Protein 3IX1 (pdb70)

CATH classification: 3.40.190.10 (+1 more: 3.40.190.10)

Secondary structure (DSSP, 8-state):
-PEEEEEE-SSS--GGGHHHHHHHHTTHHHHTTEEEEEE--SSTTHHHHHHHHTS-SEEEE-HHHHHHHHHTT--EEEEEEEE-S--EEEEEEGGG--SSGGGGTTSEEEE-S-TTHHHHHHHHHHHTT--GGG-EEEE-TT-HHHHHHHSSSSEEEEEETTTHHHHHHHTT--EEEE-GGGTT-----SEEEEEEHHHHHH-HHHHHHHHHHHHHHHHHHHHSHHHHHHHHHHTS-TTTS---HHHHHHHHHHHHHHH--TTSSTBPPPHHHHHHHHHHHHHTT--SS---HHHHB----/--EEEEEE-SSSS-GGGHHHHHHHHTTHHHHTTEEEEEE--SSTTHHHHHHHTTS-SEEEE-HHHHHHHHHTT--EEEEEEEE-S--B-EEEETTT--SSGGGGTTSEEEE-S-TTHHHHHHHHHHHTT--GGG-EEEE-TT-HHHHHHTTS-SEE-S-BTTTHHHHHHHTT--EEEE-GGGTT-----SEEEEEEHHHHHH-HHHHHHHHHHHHHHHHHHHHSHHHHHHHHHHTS-TTTS---HHHHHHHHHHHHHHHS-SSS-TB---HHHHHHHHHHHHHTT--SS---HHHHB----

Nearest PDB structures (foldseek):
  3ix1-assembly1_A  TM=1.003E+00  e=2.009E-66  Halalkalibacterium halodurans C-125
  4h6d-assembly2_H  TM=8.772E-01  e=6.116E-22  Saccharomyces cerevisiae
  4h6d-assembly3_C  TM=8.692E-01  e=5.415E-22  Saccharomyces cerevisiae
  4h6d-assembly1_F  TM=8.727E-01  e=4.512E-22  Saccharomyces cerevisiae
  4h6d-assembly1_A  TM=8.544E-01  e=1.349E-21  Saccharomyces cerevisiae

Solvent-accessible surface area: 22507 Å² total; per-residue (Å²): 160,99,89,86,1,68,0,9,0,4,21,7,0,12,0,8,0,0,2,2,16,0,0,74,108,46,21,18,7,63,115,48,31,10,58,20,64,32,45,70,2,40,36,4,44,19,5,12,90,58,0,12,87,43,67,6,20,1,0,1,2,14,0,0,6,0,0,8,3,41,1,104,122,44,50,0,7,0,5,2,2,0,0,49,23,6,1,4,7,0,0,2,34,32,147,66,113,31,123,29,0,24,53,0,46,45,54,7,0,0,2,4,16,5,35,5,2,47,0,2,0,54,5,0,0,84,61,35,70,14,70,31,90,89,13,90,16,0,12,0,0,2,2,2,16,27,0,3,53,71,40,44,4,32,0,0,0,11,0,33,43,3,14,20,41,9,30,6,106,86,106,64,57,98,10,46,90,16,41,0,51,106,49,57,6,23,108,0,8,3,1,0,0,0,0,9,86,65,41,39,80,134,22,29,118,16,1,23,12,0,12,129,2,0,38,88,0,19,84,67,1,60,137,52,55,116,110,0,13,86,10,0,18,98,63,37,24,126,66,8,14,84,22,51,111,109,5,0,78,91,0,5,58,59,0,46,136,54,0,99,22,106,146,36,90,8,6,26,37,74,49,54,14,0,92,89,1,15,63,21,0,80,74,65,136,54,19,153,40,130,20,73,15,84,71,0,36,38,82,17,132,154,100,79,90,2,66,0,6,0,4,24,8,0,10,0,8,0,0,2,2,20,0,0,66,103,49,22,22,5,52,111,47,30,8,64,18,75,30,47,65,2,49,31,6,48,13,4,12,74,58,0,11,84,45,64,5,19,0,0,1,2,12,0,0,6,0,0,17,3,40,2,113,103,38,51,0,7,0,3,1,2,0,0,53,24,13,1,4,12,1,1,4,41,31,147,68,110,29,126,27,0,25,58,0,46,48,51,10,0,0,3,3,14,6,49,5,2,36,1,1,0,49,4,0,0,82,65,30,72,13,56,27,155,92,13,91,16,0,9,0,0,2,3,2,16,28,0,2,61,70,44,53,6,32,0,0,0,10,0,33,54,2,15,20,43,7,28,4,99,107,106,64,47,104,12,37,104,14,40,1,52,106,49,54,8,30,110,0,10,2,1,0,1,0,0,9,82,78,42,39,152,90,27,31,85,22,1,19,9,0,10,116,0,0,48,92,0,19,90,52,0,71,140,43,56,91,99,0,2,67,13,0,20,108,53,46,18,128,69,10,16,77,20,68,90,102,4,0,61,80,0,7,64,60,0,49,130,58,0,88,25,104,140,47,93,9,7,24,38,70,43,66,30,0,93,56,2,18,69,19,0,84,76,52,125,75,31,145,72,127,18,85,10,68,80,0,35,39,94,20,108

Foldseek 3Di:
DAAEAEEEELAFFALLCLLVLLLVVVCLSVVLSHHYHYDYDPANQCQQVCQQVVVHFKYKAFLLLLLLCVLVVGQKAFAFFFFQFDFKWKKAFCVLVDPFLLVLFQFEEEEQPRVSQLLLSCQRNVLVVHDCVRHHYHHPHNCQVCCRVVPVGRIYIHDGCLAPVVVCVVVPTHMDTDDSVVRLQDGTRGMTMMGGDCCCVVPLSSVLSVVVSSLVSVVVCVVVVVVSLVSSQVVGPCVPDHDDSVSRSSSNVVRVVRQDDPPDGGGDDDLVNSVVSQVSCVVVVSRNHHDHSVSNYDHSD/DAAEAEEEELAFFFLLCLLVLLLVVVCLSVVLRHDYDYDYDPANCCQQVCQLVVVHFKYKFFLLLLLLCVLVVRQKAFAFQQQQFDFKWKKAFVVLVDPFLQSQFQFEEEEQPRVVVLLLSCLRNVLVPHDCVRHHYDHPNRPFVCCRVVVVGRIYIHDGCLAPVVVCVVVPTRMDTDDSVVRLADGTRGMTMMHGPVCCVVPLSSLLSSVVSSLVSVVVCVVPVPVSLVSSQVVGPCPPDHDDPVSRSSSNVVRVVRQDDPPDGGGDDDLVSSVVSQVSCVVVPSGNHRDHSVSRYDHSD

Sequence (602 aa):
ALETVEVMLDWYPNAVHTFLYVAIENGYFAEEGLDVDIVFPTNPTDPIQLTASGAIPLALSYQPDVILARSKDLPVVSVASVVRSPLNHVMFLAEQDFDSPADLVGLTVGYPGIPVNEPILKTMVEAAGGDYEQVHLMDVGFELGASIVSGRADAVVGTYINHEYPVLKHEGHDISYFNPVDYGVPEYDELVLISNEAYVEESGEVLAAFWRAALKGYEWMVENPDEALNVLLTNQDEANFPLIQEVEEESLSILLEKMENPNGPFGGQDAESWEEVISWLDAHDWLEQPVVAEDAFSSITALETVEVMLDWYPNAVHTFLYVAIENGYFAEEGLDVDIVFPTNPTDPIQLTASGAIPLALSYQPDVILARSKDLPVVSVASVVRSPLNHVMFLAEQDFDSPADLVGLTVGYPGIPVNEPILKTMVEAAGGDYEQVHLMDVGFELGASIVSGRADAVVGTYINHEYPVLKHEGHDISYFNPVDYGVPEYDELVLISNEAYVEESGEVLAAFWRAALKGYEWMVENPDEALNVLLTNQDEANFPLIQEVEEESLSILLEKMENPNGPFGGQDAESWEEVISWLDAHDWLEQPVVAEDAFSSIT

Structure (mmCIF, N/CA/C/O backbone):
data_3IX1
#
_entry.id   3IX1
#
_cell.length_a   59.918
_cell.length_b   96.953
_cell.length_c   104.888
_cell.angle_alpha   90.000
_cell.angle_beta   90.000
_cell.angle_gamma   90.000
#
_symmetry.space_group_name_H-M   'P 21 21 21'
#
loop_
_entity.id
_entity.type
_entity.pdbx_description
1 polymer 'N-formyl-4-amino-5-aminomethyl-2-methylpyrimidine binding protein'
2 non-polymer N-[(4-amino-2-methylpyrimidin-5-yl)methyl]formamide
3 water water
#
loop_
_atom_site.group_PDB
_atom_site.id
_atom_site.type_symbol
_atom_site.label_atom_id
_atom_site.label_alt_id
_atom_site.label_comp_id
_atom_site.label_asym_id
_atom_site.label_entity_id
_atom_site.label_seq_id
_atom_site.pdbx_PDB_ins_code
_atom_site.Cartn_x
_atom_site.Cartn_y
_atom_site.C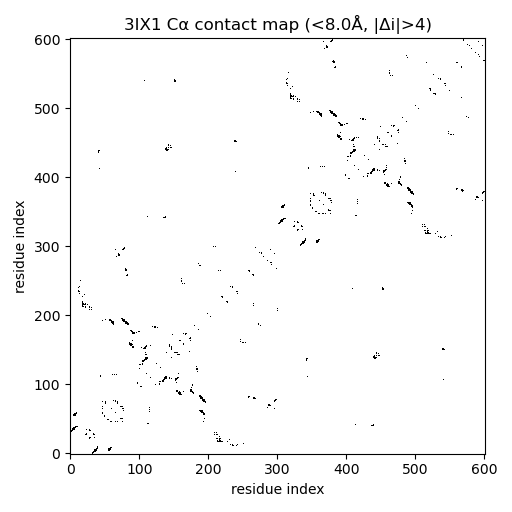artn_z
_atom_site.occupancy
_atom_site.B_iso_or_equiv
_atom_site.auth_seq_id
_atom_site.auth_comp_id
_atom_site.auth_asym_id
_atom_site.auth_atom_id
_atom_site.pdbx_PDB_model_num
ATOM 1 N N . ALA A 1 1 ? 39.275 80.811 32.916 1.00 46.37 29 ALA A N 1
ATOM 2 C CA . ALA A 1 1 ? 39.925 81.006 31.584 1.00 46.75 29 ALA A CA 1
ATOM 3 C C . ALA A 1 1 ? 41.299 81.655 31.753 1.00 45.77 29 ALA A C 1
ATOM 4 O O . ALA A 1 1 ? 42.296 81.178 31.205 1.00 46.35 29 ALA A O 1
ATOM 6 N N . LEU A 1 2 ? 41.344 82.746 32.511 1.00 44.42 30 LEU A N 1
ATOM 7 C CA . LEU A 1 2 ? 42.596 83.441 32.773 1.00 42.61 30 LEU A CA 1
ATOM 8 C C . LEU A 1 2 ? 43.324 82.798 33.941 1.00 41.98 30 LEU A C 1
ATOM 9 O O . LEU A 1 2 ? 42.752 82.608 35.011 1.00 42.79 30 LEU A O 1
ATOM 14 N N . GLU A 1 3 ? 44.587 82.459 33.733 1.00 41.23 31 GLU A N 1
ATOM 15 C CA . GLU A 1 3 ? 45.386 81.868 34.793 1.00 40.26 31 GLU A CA 1
ATOM 16 C C . GLU A 1 3 ? 45.768 82.985 35.748 1.00 37.82 31 GLU A C 1
ATOM 17 O O . GLU A 1 3 ? 46.422 83.949 35.351 1.00 38.73 31 GLU A O 1
ATOM 23 N N . THR A 1 4 ? 45.356 82.865 37.003 1.00 33.91 32 THR A N 1
ATOM 24 C CA . THR A 1 4 ? 45.670 83.896 37.977 1.00 32.03 32 THR A CA 1
ATOM 25 C C . THR A 1 4 ? 46.988 83.627 38.679 1.00 29.48 32 THR A C 1
ATOM 26 O O . THR A 1 4 ? 47.186 82.574 39.277 1.00 28.75 32 THR A O 1
ATOM 30 N N . VAL A 1 5 ? 47.884 84.600 38.606 1.00 27.05 33 VAL A N 1
ATOM 31 C CA . VAL A 1 5 ? 49.189 84.483 39.223 1.00 26.03 33 VAL A CA 1
ATOM 32 C C . VAL A 1 5 ? 49.448 85.605 40.227 1.00 25.57 33 VAL A C 1
ATOM 33 O O . VAL A 1 5 ? 49.301 86.781 39.905 1.00 24.62 33 VAL A O 1
ATOM 37 N N . GLU A 1 6 ? 49.821 85.220 41.446 1.00 25.13 34 GLU A N 1
ATOM 38 C CA . GLU A 1 6 ? 50.138 86.164 42.514 1.00 24.08 34 GLU A CA 1
ATOM 39 C C . GLU A 1 6 ? 51.631 86.483 42.519 1.00 22.76 34 GLU A C 1
ATOM 40 O O . GLU A 1 6 ? 52.462 85.578 42.632 1.00 24.16 34 GLU A O 1
ATOM 46 N N . VAL A 1 7 ? 51.977 87.761 42.409 1.00 19.44 35 VAL A N 1
ATOM 47 C CA . VAL A 1 7 ? 53.382 88.146 42.420 1.00 16.32 35 VAL A CA 1
ATOM 48 C C . VAL A 1 7 ? 53.664 89.075 43.587 1.00 15.41 35 VAL A C 1
ATOM 49 O O . VAL A 1 7 ? 53.215 90.223 43.588 1.00 15.78 35 VAL A O 1
ATOM 53 N N . MET A 1 8 ? 54.396 88.588 44.586 1.00 11.35 36 MET A N 1
ATOM 54 C CA . MET A 1 8 ? 54.705 89.433 45.727 1.00 12.54 36 MET A CA 1
ATOM 55 C C . MET A 1 8 ? 56.030 90.150 45.514 1.00 13.18 36 MET A C 1
ATOM 56 O O . MET A 1 8 ? 57.073 89.519 45.334 1.00 13.96 36 MET A O 1
ATOM 61 N N . LEU A 1 9 ? 55.970 91.477 45.510 1.00 14.70 37 LEU A N 1
ATOM 62 C CA . LEU A 1 9 ? 57.154 92.304 45.336 1.00 13.71 37 LEU A CA 1
ATOM 63 C C . LEU A 1 9 ? 58.009 92.195 46.594 1.00 14.61 37 LEU A C 1
ATOM 64 O O . LEU A 1 9 ? 57.570 91.685 47.623 1.00 15.61 37 LEU A O 1
ATOM 69 N N . ASP A 1 10 ? 59.230 92.693 46.503 1.00 15.95 38 ASP A N 1
ATOM 70 C CA . ASP A 1 10 ? 60.174 92.646 47.609 1.00 16.74 38 ASP A CA 1
ATOM 71 C C . ASP A 1 10 ? 59.961 93.765 48.609 1.00 17.21 38 ASP A C 1
ATOM 72 O O . ASP A 1 10 ? 60.343 93.654 49.777 1.00 19.43 38 ASP A O 1
ATOM 77 N N . TRP A 1 11 ? 59.353 94.846 48.149 1.00 15.81 39 TRP A N 1
ATOM 78 C CA . TRP A 1 11 ? 59.160 96.016 48.995 1.00 16.48 39 TRP A CA 1
ATOM 79 C C . TRP A 1 11 ? 57.954 96.756 48.437 1.00 19.20 39 TRP A C 1
ATOM 80 O O . TRP A 1 11 ? 57.248 96.234 47.570 1.00 19.22 39 TRP A O 1
ATOM 91 N N . TYR A 1 12 ? 57.701 97.962 48.931 1.00 19.72 40 TYR A N 1
ATOM 92 C CA . TYR A 1 12 ? 56.599 98.719 48.376 1.00 20.21 40 TYR A CA 1
ATOM 93 C C . TYR A 1 12 ? 57.083 99.160 47.002 1.00 19.46 40 TYR A C 1
ATOM 94 O O . TYR A 1 12 ? 58.287 99.262 46.765 1.00 19.73 40 TYR A O 1
ATOM 103 N N . PRO A 1 13 ? 56.153 99.418 46.074 1.00 18.22 41 PRO A N 1
ATOM 104 C CA . PRO A 1 13 ? 56.505 99.842 44.717 1.00 17.00 41 PRO A CA 1
ATOM 105 C C . PRO A 1 13 ? 57.498 100.997 44.608 1.00 15.39 41 PRO A C 1
ATOM 106 O O . PRO A 1 13 ? 57.421 101.968 45.347 1.00 16.61 41 PRO A O 1
ATOM 110 N N . ASN A 1 14 ? 58.429 100.871 43.669 1.00 14.54 42 ASN A N 1
ATOM 111 C CA . ASN A 1 14 ? 59.424 101.904 43.389 1.00 13.76 42 ASN A CA 1
ATOM 112 C C . ASN A 1 14 ? 60.063 101.591 42.033 1.00 14.21 42 ASN A C 1
ATOM 113 O O . ASN A 1 14 ? 59.820 100.528 41.454 1.00 13.63 42 ASN A O 1
ATOM 118 N N . ALA A 1 15 ? 60.859 102.528 41.530 1.00 14.51 43 ALA A N 1
ATOM 119 C CA . ALA A 1 15 ? 61.526 102.409 40.233 1.00 13.90 43 ALA A CA 1
ATOM 120 C C . ALA A 1 15 ? 61.898 101.006 39.746 1.00 13.04 43 ALA A C 1
ATOM 121 O O . ALA A 1 15 ? 61.677 100.688 38.580 1.00 11.74 43 ALA A O 1
ATOM 123 N N . VAL A 1 16 ? 62.463 100.179 40.625 1.00 11.95 44 VAL A N 1
ATOM 124 C CA . VAL A 1 16 ? 62.890 98.831 40.254 1.00 11.34 44 VAL A CA 1
ATOM 125 C C . VAL A 1 16 ? 61.760 97.949 39.745 1.00 12.86 44 VAL A C 1
ATOM 126 O O . VAL A 1 16 ? 62.004 96.998 39.013 1.00 13.57 44 VAL A O 1
ATOM 130 N N . HIS A 1 17 ? 60.529 98.270 40.130 1.00 11.67 45 HIS A N 1
ATOM 131 C CA . HIS A 1 17 ? 59.365 97.492 39.727 1.00 12.23 45 HIS A CA 1
ATOM 132 C C . HIS A 1 17 ? 58.712 97.910 38.402 1.00 13.21 45 HIS A C 1
ATOM 133 O O . HIS A 1 17 ? 57.743 97.285 37.949 1.00 13.07 45 HIS A O 1
ATOM 140 N N . THR A 1 18 ? 59.258 98.953 37.787 1.00 12.36 46 THR A N 1
ATOM 141 C CA . THR A 1 18 ? 58.749 99.487 36.530 1.00 11.54 46 THR A CA 1
ATOM 142 C C . THR A 1 18 ? 58.428 98.454 35.451 1.00 12.23 46 THR A C 1
ATOM 143 O O . THR A 1 18 ? 57.346 98.481 34.863 1.00 12.64 46 THR A O 1
ATOM 147 N N . PHE A 1 19 ? 59.352 97.539 35.182 1.00 13.04 47 PHE A N 1
ATOM 148 C CA . PHE A 1 19 ? 59.088 96.567 34.138 1.00 13.57 47 PHE A CA 1
ATOM 149 C C . PHE A 1 19 ? 57.814 95.762 34.394 1.00 13.89 47 PHE A C 1
ATOM 150 O O . PHE A 1 19 ? 57.057 95.483 33.464 1.00 12.71 47 PHE A O 1
ATOM 158 N N . LEU A 1 20 ? 57.559 95.413 35.651 1.00 13.50 48 LEU A N 1
ATOM 159 C CA . LEU A 1 20 ? 56.371 94.641 35.985 1.00 13.33 48 LEU A CA 1
ATOM 160 C C . LEU A 1 20 ? 55.070 95.394 35.747 1.00 14.77 48 LEU A C 1
ATOM 161 O O . LEU A 1 20 ? 54.092 94.827 35.240 1.00 14.56 48 LEU A O 1
ATOM 166 N N . TYR A 1 21 ? 55.050 96.667 36.125 1.00 14.90 49 TYR A N 1
ATOM 167 C CA . TYR A 1 21 ? 53.850 97.464 35.945 1.00 16.48 49 TYR A CA 1
ATOM 168 C C . TYR A 1 21 ? 53.595 97.762 34.472 1.00 16.83 49 TYR A C 1
ATOM 169 O O . TYR A 1 21 ? 52.441 97.864 34.045 1.00 16.85 49 TYR A O 1
ATOM 178 N N . VAL A 1 22 ? 54.665 97.891 33.692 1.00 15.74 50 VAL A N 1
ATOM 179 C CA . VAL A 1 22 ? 54.511 98.149 32.268 1.00 15.41 50 VAL A CA 1
ATOM 180 C C . VAL A 1 22 ? 53.862 96.927 31.641 1.00 15.88 50 VAL A C 1
ATOM 181 O O . VAL A 1 22 ? 53.033 97.047 30.740 1.00 14.57 50 VAL A O 1
ATOM 185 N N . ALA A 1 23 ? 54.238 95.749 32.131 1.00 16.43 51 ALA A N 1
ATOM 186 C CA . ALA A 1 23 ? 53.673 94.497 31.633 1.00 16.28 51 ALA A CA 1
ATOM 187 C C . ALA A 1 23 ? 52.163 94.502 31.860 1.00 15.29 51 ALA A C 1
ATOM 188 O O . ALA A 1 23 ? 51.386 94.210 30.951 1.00 16.26 51 ALA A O 1
ATOM 190 N N . ILE A 1 24 ? 51.756 94.844 33.077 1.00 15.94 52 ILE A N 1
ATOM 191 C CA . ILE A 1 24 ? 50.342 94.897 33.424 1.00 17.48 52 ILE A CA 1
ATOM 192 C C . ILE A 1 24 ? 49.603 95.872 32.526 1.00 18.11 52 ILE A C 1
ATOM 193 O O . ILE A 1 24 ? 48.641 95.500 31.855 1.00 20.30 52 ILE A O 1
ATOM 198 N N . GLU A 1 25 ? 50.066 97.120 32.525 1.00 17.42 53 GLU A N 1
ATOM 199 C CA . GLU A 1 25 ? 49.452 98.186 31.740 1.00 18.15 53 GLU A CA 1
ATOM 200 C C . GLU A 1 25 ? 49.383 97.959 30.236 1.00 18.12 53 GLU A C 1
ATOM 201 O O . GLU A 1 25 ? 48.447 98.422 29.586 1.00 18.97 53 GLU A O 1
ATOM 207 N N . ASN A 1 26 ? 50.361 97.259 29.676 1.00 16.65 54 ASN A N 1
ATOM 208 C CA . ASN A 1 26 ? 50.354 97.029 28.242 1.00 16.40 54 ASN A CA 1
ATOM 209 C C . ASN A 1 26 ? 49.612 95.760 27.821 1.00 16.21 54 ASN A C 1
ATOM 210 O O . ASN A 1 26 ? 49.538 95.432 26.635 1.00 14.04 54 ASN A O 1
ATOM 215 N N . GLY A 1 27 ? 49.042 95.069 28.803 1.00 16.67 55 GLY A N 1
ATOM 216 C CA . GLY A 1 27 ? 48.284 93.866 28.528 1.00 16.59 55 GLY A CA 1
ATOM 217 C C . GLY A 1 27 ? 49.127 92.666 28.173 1.00 17.49 55 GLY A C 1
ATOM 218 O O . GLY A 1 27 ? 48.595 91.652 27.723 1.00 16.13 55 GLY A O 1
ATOM 219 N N . TYR A 1 28 ? 50.436 92.770 28.380 1.00 17.65 56 TYR A N 1
ATOM 220 C CA . TYR A 1 28 ? 51.325 91.663 28.056 1.00 18.57 56 TYR A CA 1
ATOM 221 C C . TYR A 1 28 ? 50.892 90.382 28.762 1.00 18.71 56 TYR A C 1
ATOM 222 O O . TYR A 1 28 ? 50.987 89.289 28.203 1.00 20.57 56 TYR A O 1
ATOM 231 N N . PHE A 1 29 ? 50.394 90.516 29.984 1.00 18.62 57 PHE A N 1
ATOM 232 C CA . PHE A 1 29 ? 49.946 89.349 30.730 1.00 20.02 57 PHE A CA 1
ATOM 233 C C . PHE A 1 29 ? 48.622 88.832 30.157 1.00 20.03 57 PHE A C 1
ATOM 234 O O . PHE A 1 29 ? 48.421 87.622 30.026 1.00 19.69 57 PHE A O 1
ATOM 242 N N . ALA A 1 30 ? 47.725 89.752 29.811 1.00 19.23 58 ALA A N 1
ATOM 243 C CA . ALA A 1 30 ? 46.441 89.366 29.243 1.00 20.04 58 ALA A CA 1
ATOM 244 C C . ALA A 1 30 ? 46.697 88.633 27.934 1.00 20.19 58 ALA A C 1
ATOM 245 O O . ALA A 1 30 ? 46.117 87.582 27.683 1.00 20.97 58 ALA A O 1
ATOM 247 N N . GLU A 1 31 ? 47.576 89.186 27.106 1.00 20.72 59 GLU A N 1
ATOM 248 C CA . GLU A 1 31 ? 47.914 88.559 25.832 1.00 22.75 59 GLU A CA 1
ATOM 249 C C . GLU A 1 31 ? 48.402 87.134 26.071 1.00 23.34 59 GLU A C 1
ATOM 250 O O . GLU A 1 31 ? 48.173 86.244 25.257 1.00 24.62 59 GLU A O 1
ATOM 256 N N . GLU A 1 32 ? 49.078 86.922 27.193 1.00 24.39 60 GLU A N 1
ATOM 257 C CA . GLU A 1 32 ? 49.603 85.602 27.517 1.00 25.83 60 GLU A CA 1
ATOM 258 C C . GLU A 1 32 ? 48.596 84.765 28.305 1.00 26.12 60 GLU A C 1
ATOM 259 O O . GLU A 1 32 ? 48.940 83.716 28.851 1.00 25.65 60 GLU A O 1
ATOM 265 N N . GLY A 1 33 ? 47.354 85.239 28.359 1.00 26.93 61 GLY A N 1
ATOM 266 C CA . GLY A 1 33 ? 46.310 84.524 29.070 1.00 27.21 61 GLY A CA 1
ATOM 267 C C . GLY A 1 33 ? 46.482 84.473 30.579 1.00 27.34 61 GLY A C 1
ATOM 268 O O . GLY A 1 33 ? 45.926 83.603 31.250 1.00 26.14 61 GLY A O 1
ATOM 269 N N . LEU A 1 34 ? 47.249 85.408 31.123 1.00 27.70 62 LEU A N 1
ATOM 270 C CA . LEU A 1 34 ? 47.475 85.439 32.560 1.00 26.83 62 LEU A CA 1
ATOM 271 C C . LEU A 1 34 ? 46.827 86.627 33.240 1.00 26.36 62 LEU A C 1
ATOM 272 O O . LEU A 1 34 ? 46.685 87.701 32.657 1.00 25.71 62 LEU A O 1
ATOM 277 N N . ASP A 1 35 ? 46.417 86.412 34.480 1.00 26.48 63 ASP A N 1
ATOM 278 C CA . ASP A 1 35 ? 45.844 87.467 35.297 1.00 26.70 63 ASP A CA 1
ATOM 279 C C . ASP A 1 35 ? 46.846 87.623 36.444 1.00 26.10 63 ASP A C 1
ATOM 280 O O . ASP A 1 35 ? 46.801 86.876 37.422 1.00 26.51 63 ASP A O 1
ATOM 285 N N . VAL A 1 36 ? 47.775 88.566 36.298 1.00 24.91 64 VAL A N 1
ATOM 286 C CA . VAL A 1 36 ? 48.792 88.803 37.320 1.00 24.85 64 VAL A CA 1
ATOM 287 C C . VAL A 1 36 ? 48.281 89.653 38.477 1.00 25.53 64 VAL A C 1
ATOM 288 O O . VAL A 1 36 ? 47.740 90.741 38.284 1.00 25.46 64 VAL A O 1
ATOM 292 N N . ASP A 1 37 ? 48.480 89.148 39.686 1.00 26.25 65 ASP A N 1
ATOM 293 C CA . ASP A 1 37 ? 48.044 89.825 40.897 1.00 27.79 65 ASP A CA 1
ATOM 294 C C . ASP A 1 37 ? 49.262 90.304 41.687 1.00 26.68 65 ASP A C 1
ATOM 295 O O . ASP A 1 37 ? 49.871 89.519 42.407 1.00 27.70 65 ASP A O 1
ATOM 300 N N . ILE A 1 38 ? 49.629 91.576 41.551 1.00 25.55 66 ILE A N 1
ATOM 301 C CA . ILE A 1 38 ? 50.769 92.100 42.297 1.00 25.47 66 ILE A CA 1
ATOM 302 C C . ILE A 1 38 ? 50.364 92.335 43.742 1.00 25.84 66 ILE A C 1
ATOM 303 O O . ILE A 1 38 ? 49.377 93.015 44.009 1.00 26.24 66 ILE A O 1
ATOM 308 N N . VAL A 1 39 ? 51.138 91.779 44.670 1.00 25.57 67 VAL A N 1
ATOM 309 C CA . VAL A 1 39 ? 50.851 91.915 46.094 1.00 24.20 67 VAL A CA 1
ATOM 310 C C . VAL A 1 39 ? 52.034 92.462 46.870 1.00 23.56 67 VAL A C 1
ATOM 311 O O . VAL A 1 39 ? 53.181 92.143 46.564 1.00 24.54 67 VAL A O 1
ATOM 315 N N . PHE A 1 40 ? 51.757 93.288 47.872 1.00 22.61 68 PHE A N 1
ATOM 316 C CA . PHE A 1 40 ? 52.819 93.837 48.696 1.00 21.86 68 PHE A CA 1
ATOM 317 C C . PHE A 1 40 ? 52.981 92.924 49.898 1.00 21.74 68 PHE A C 1
ATOM 318 O O . PHE A 1 40 ? 52.039 92.241 50.304 1.00 22.84 68 PHE A O 1
ATOM 326 N N . PRO A 1 41 ? 54.185 92.888 50.478 1.00 21.42 69 PRO A N 1
ATOM 327 C CA . PRO A 1 41 ? 54.426 92.034 51.643 1.00 21.76 69 PRO A CA 1
ATOM 328 C C . PRO A 1 41 ? 54.070 92.714 52.962 1.00 19.80 69 PRO A C 1
ATOM 329 O O . PRO A 1 41 ? 54.302 93.906 53.140 1.00 21.87 69 PRO A O 1
ATOM 333 N N . THR A 1 42 ? 53.495 91.953 53.881 1.00 18.24 70 THR A N 1
ATOM 334 C CA . THR A 1 42 ? 53.146 92.487 55.188 1.00 16.80 70 THR A CA 1
ATOM 335 C C . THR A 1 42 ? 54.430 92.578 55.996 1.00 16.09 70 THR A C 1
ATOM 336 O O . THR A 1 42 ? 54.697 93.590 56.639 1.00 14.48 70 THR A O 1
ATOM 340 N N . ASN A 1 43 ? 55.215 91.504 55.949 1.00 16.12 71 ASN A N 1
ATOM 341 C CA . ASN A 1 43 ? 56.503 91.433 56.631 1.00 18.89 71 ASN A CA 1
ATOM 342 C C . ASN A 1 43 ? 57.574 91.361 55.547 1.00 17.25 71 ASN A C 1
ATOM 343 O O . ASN A 1 43 ? 57.407 90.667 54.540 1.00 14.84 71 ASN A O 1
ATOM 348 N N . PRO A 1 44 ? 58.682 92.084 55.734 1.00 15.62 72 PRO A N 1
ATOM 349 C CA . PRO A 1 44 ? 59.764 92.076 54.748 1.00 15.52 72 PRO A CA 1
ATOM 350 C C . PRO A 1 44 ? 60.182 90.667 54.329 1.00 14.65 72 PRO A C 1
ATOM 351 O O . PRO A 1 44 ? 60.530 90.442 53.176 1.00 13.06 72 PRO A O 1
ATOM 355 N N . THR A 1 45 ? 60.130 89.720 55.261 1.00 13.65 73 THR A N 1
ATOM 356 C CA . THR A 1 45 ? 60.513 88.345 54.968 1.00 14.77 73 THR A CA 1
ATOM 357 C C . THR A 1 45 ? 59.424 87.472 54.329 1.00 15.26 73 THR A C 1
ATOM 358 O O . THR A 1 45 ? 59.678 86.311 53.993 1.00 16.48 73 THR A O 1
ATOM 362 N N . ASP A 1 46 ? 58.224 88.022 54.154 1.00 16.44 74 ASP A N 1
ATOM 363 C CA . ASP A 1 46 ? 57.103 87.283 53.556 1.00 15.54 74 ASP A CA 1
ATOM 364 C C . ASP A 1 46 ? 57.403 86.671 52.195 1.00 15.44 74 ASP A C 1
ATOM 365 O O . ASP A 1 46 ? 57.098 85.506 51.959 1.00 16.98 74 ASP A O 1
ATOM 370 N N . PRO A 1 47 ? 57.990 87.453 51.274 1.00 15.20 75 PRO A N 1
ATOM 371 C CA . PRO A 1 47 ? 58.325 86.971 49.930 1.00 14.20 75 PRO A CA 1
ATOM 372 C C . PRO A 1 47 ? 58.918 85.566 49.867 1.00 15.96 75 PRO A C 1
ATOM 373 O O . PRO A 1 47 ? 58.408 84.701 49.155 1.00 15.88 75 PRO A O 1
ATOM 377 N N . ILE A 1 48 ? 59.994 85.334 50.609 1.00 16.23 76 ILE A N 1
ATOM 378 C CA . ILE A 1 48 ? 60.621 84.025 50.593 1.00 16.08 76 ILE A CA 1
ATOM 379 C C . ILE A 1 48 ? 59.850 82.970 51.379 1.00 16.25 76 ILE A C 1
ATOM 380 O O . ILE A 1 48 ? 59.782 81.814 50.968 1.00 15.83 76 ILE A O 1
ATOM 385 N N . GLN A 1 49 ? 59.264 83.365 52.502 1.00 16.05 77 GLN A N 1
ATOM 386 C CA . GLN A 1 49 ? 58.507 82.423 53.317 1.00 17.25 77 GLN A CA 1
ATOM 387 C C . GLN A 1 49 ? 57.252 81.933 52.601 1.00 17.20 77 GLN A C 1
ATOM 388 O O . GLN A 1 49 ? 56.967 80.734 52.564 1.00 15.95 77 GLN A O 1
ATOM 394 N N . LEU A 1 50 ? 56.503 82.864 52.029 1.00 17.03 78 LEU A N 1
ATOM 395 C CA . LEU A 1 50 ? 55.288 82.499 51.325 1.00 18.62 78 LEU A CA 1
ATOM 396 C C . LEU A 1 50 ? 55.607 81.689 50.076 1.00 18.64 78 LEU A C 1
ATOM 397 O O . LEU A 1 50 ? 54.967 80.676 49.815 1.00 20.45 78 LEU A O 1
ATOM 402 N N . THR A 1 51 ? 56.601 82.119 49.307 1.00 19.54 79 THR A N 1
ATOM 403 C CA . THR A 1 51 ? 56.963 81.385 48.098 1.00 19.00 79 THR A CA 1
ATOM 404 C C . THR A 1 51 ? 57.356 79.974 48.491 1.00 18.17 79 THR A C 1
ATOM 405 O O . THR A 1 51 ? 56.894 79.001 47.902 1.00 19.00 79 THR A O 1
ATOM 409 N N . ALA A 1 52 ? 58.203 79.877 49.506 1.00 19.02 80 ALA A N 1
ATOM 410 C CA . ALA A 1 52 ? 58.676 78.593 50.007 1.00 18.80 80 ALA A CA 1
ATOM 411 C C . ALA A 1 52 ? 57.515 77.679 50.397 1.00 19.69 80 ALA A C 1
ATOM 412 O O . ALA A 1 52 ? 57.441 76.533 49.945 1.00 19.87 80 ALA A O 1
ATOM 414 N N . SER A 1 53 ? 56.613 78.192 51.231 1.00 18.56 81 SER A N 1
ATOM 415 C CA . SER A 1 53 ? 55.469 77.419 51.696 1.00 18.77 81 SER A CA 1
ATOM 416 C C . SER A 1 53 ? 54.525 77.037 50.566 1.00 18.27 81 SER A C 1
ATOM 417 O O . SER A 1 53 ? 53.651 76.194 50.740 1.00 19.79 81 SER A O 1
ATOM 420 N N . GLY A 1 54 ? 54.699 77.661 49.409 1.00 18.33 82 GLY A N 1
ATOM 421 C CA . GLY A 1 54 ? 53.845 77.349 48.280 1.00 17.00 82 GLY A CA 1
ATOM 422 C C . GLY A 1 54 ? 52.597 78.207 48.198 1.00 17.39 82 GLY A C 1
ATOM 423 O O . GLY A 1 54 ? 51.833 78.098 47.238 1.00 17.35 82 GLY A O 1
ATOM 424 N N . ALA A 1 55 ? 52.380 79.052 49.201 1.00 16.62 83 ALA A N 1
ATOM 425 C CA . ALA A 1 55 ? 51.220 79.931 49.212 1.00 17.19 83 ALA A CA 1
ATOM 426 C C . ALA A 1 55 ? 51.197 80.731 47.914 1.00 19.02 83 ALA A C 1
ATOM 427 O O . ALA A 1 55 ? 50.177 80.778 47.236 1.00 20.75 83 ALA A O 1
ATOM 429 N N . ILE A 1 56 ? 52.322 81.362 47.572 1.00 20.20 84 ILE A N 1
ATOM 430 C CA . ILE A 1 56 ? 52.425 82.129 46.331 1.00 18.51 84 ILE A CA 1
ATOM 431 C C . ILE A 1 56 ? 53.498 81.508 45.435 1.00 18.54 84 ILE A C 1
ATOM 432 O O . ILE A 1 56 ? 54.498 80.982 45.919 1.00 20.79 84 ILE A O 1
ATOM 437 N N . PRO A 1 57 ? 53.298 81.549 44.111 1.00 17.88 85 PRO A N 1
ATOM 438 C CA . PRO A 1 57 ? 54.268 80.975 43.167 1.00 16.62 85 PRO A CA 1
ATOM 439 C C . PRO A 1 57 ? 55.411 81.896 42.721 1.00 16.57 85 PRO A C 1
ATOM 440 O O . PRO A 1 57 ? 56.446 81.424 42.240 1.00 16.23 85 PRO A O 1
ATOM 444 N N . LEU A 1 58 ? 55.230 83.203 42.873 1.00 16.00 86 LEU A N 1
ATOM 445 C CA . LEU A 1 58 ? 56.257 84.155 42.467 1.00 14.57 86 LEU A CA 1
ATOM 446 C C . LEU A 1 58 ? 56.485 85.272 43.471 1.00 14.43 86 LEU A C 1
ATOM 447 O O . LEU A 1 58 ? 55.594 85.634 44.232 1.00 14.51 86 LEU A O 1
ATOM 452 N N . ALA A 1 59 ? 57.697 85.815 43.464 1.00 13.92 87 ALA A N 1
ATOM 453 C CA . ALA A 1 59 ? 58.047 86.919 44.345 1.00 12.82 87 ALA A CA 1
ATOM 454 C C . ALA A 1 59 ? 59.445 87.395 44.023 1.00 12.03 87 ALA A C 1
ATOM 455 O O . ALA A 1 59 ? 60.206 86.716 43.347 1.00 12.52 87 ALA A O 1
ATOM 457 N N . LEU A 1 60 ? 59.771 88.585 44.498 1.00 13.46 88 LEU A N 1
ATOM 458 C CA . LEU A 1 60 ? 61.090 89.146 44.286 1.00 11.64 88 LEU A CA 1
ATOM 459 C C . LEU A 1 60 ? 61.832 89.065 45.613 1.00 12.39 88 LEU A C 1
ATOM 460 O O . LEU A 1 60 ? 61.308 89.488 46.638 1.00 9.65 88 LEU A O 1
ATOM 465 N N . SER A 1 61 ? 63.037 88.499 45.593 1.00 14.03 89 SER A N 1
ATOM 466 C CA . SER A 1 61 ? 63.856 88.380 46.795 1.00 13.36 89 SER A CA 1
ATOM 467 C C . SER A 1 61 ? 65.320 88.663 46.471 1.00 13.91 89 SER A C 1
ATOM 468 O O . SER A 1 61 ? 65.639 89.222 45.423 1.00 13.75 89 SER A O 1
ATOM 471 N N . TYR A 1 62 ? 66.206 88.249 47.369 1.00 13.93 90 TYR A N 1
ATOM 472 C CA . TYR A 1 62 ? 67.633 88.489 47.228 1.00 13.19 90 TYR A CA 1
ATOM 473 C C . TYR A 1 62 ? 68.411 87.191 47.044 1.00 14.26 90 TYR A C 1
ATOM 474 O O . TYR A 1 62 ? 68.169 86.209 47.737 1.00 15.34 90 TYR A O 1
ATOM 483 N N . GLN A 1 63 ? 69.353 87.193 46.111 1.00 13.92 91 GLN A N 1
ATOM 484 C CA . GLN A 1 63 ? 70.147 86.004 45.835 1.00 15.11 91 GLN A CA 1
ATOM 485 C C . GLN A 1 63 ? 70.741 85.379 47.094 1.00 15.59 91 GLN A C 1
ATOM 486 O O . GLN A 1 63 ? 70.547 84.191 47.347 1.00 14.91 91 GLN A O 1
ATOM 492 N N . PRO A 1 64 ? 71.461 86.170 47.909 1.00 16.89 92 PRO A N 1
ATOM 493 C CA . PRO A 1 64 ? 72.048 85.597 49.127 1.00 16.65 92 PRO A CA 1
ATOM 494 C C . PRO A 1 64 ? 70.980 84.972 50.010 1.00 17.29 92 PRO A C 1
ATOM 495 O O . PRO A 1 64 ? 71.240 84.003 50.724 1.00 19.07 92 PRO A O 1
ATOM 499 N N . ASP A 1 65 ? 69.776 85.532 49.960 1.00 17.49 93 ASP A N 1
ATOM 500 C CA . ASP A 1 65 ? 68.671 85.025 50.768 1.00 19.42 93 ASP A CA 1
ATOM 501 C C . ASP A 1 65 ? 68.162 83.672 50.267 1.00 18.15 93 ASP A C 1
ATOM 502 O O . ASP A 1 65 ? 67.806 82.806 51.062 1.00 15.84 93 ASP A O 1
ATOM 507 N N . VAL A 1 66 ? 68.117 83.505 48.946 1.00 18.19 94 VAL A N 1
ATOM 508 C CA . VAL A 1 66 ? 67.670 82.255 48.342 1.00 16.34 94 VAL A CA 1
ATOM 509 C C . VAL A 1 66 ? 68.547 81.131 48.873 1.00 16.67 94 VAL A C 1
ATOM 510 O O . VAL A 1 66 ? 68.062 80.063 49.252 1.00 16.40 94 VAL A O 1
ATOM 514 N N . ILE A 1 67 ? 69.847 81.391 48.902 1.00 16.98 95 ILE A N 1
ATOM 515 C CA . ILE A 1 67 ? 70.817 80.423 49.387 1.00 17.60 95 ILE A CA 1
ATOM 516 C C . ILE A 1 67 ? 70.566 80.155 50.874 1.00 18.97 95 ILE A C 1
ATOM 517 O O . ILE A 1 67 ? 70.476 79.003 51.301 1.00 19.28 95 ILE A O 1
ATOM 522 N N . LEU A 1 68 ? 70.450 81.219 51.661 1.00 19.63 96 LEU A N 1
ATOM 523 C CA . LEU A 1 68 ? 70.174 81.074 53.084 1.00 19.30 96 LEU A CA 1
ATOM 524 C C . LEU A 1 68 ? 68.940 80.201 53.230 1.00 19.42 96 LEU A C 1
ATOM 525 O O . LEU A 1 68 ? 68.909 79.267 54.028 1.00 21.62 96 LEU A O 1
ATOM 530 N N . ALA A 1 69 ? 67.921 80.521 52.443 1.00 18.91 97 ALA A N 1
ATOM 531 C CA . ALA A 1 69 ? 66.662 79.789 52.466 1.00 19.10 97 ALA A CA 1
ATOM 532 C C . ALA A 1 69 ? 66.862 78.317 52.103 1.00 19.49 97 ALA A C 1
ATOM 533 O O . ALA A 1 69 ? 66.509 77.427 52.879 1.00 18.14 97 ALA A O 1
ATOM 535 N N . ARG A 1 70 ? 67.422 78.066 50.923 1.00 20.23 98 ARG A N 1
ATOM 536 C CA . ARG A 1 70 ? 67.666 76.702 50.485 1.00 22.63 98 ARG A CA 1
ATOM 537 C C . ARG A 1 70 ? 68.560 75.950 51.464 1.00 24.72 98 ARG A C 1
ATOM 538 O O . ARG A 1 70 ? 68.477 74.729 51.562 1.00 26.66 98 ARG A O 1
ATOM 546 N N . SER A 1 71 ? 69.408 76.674 52.189 1.00 26.23 99 SER A N 1
ATOM 547 C CA . SER A 1 71 ? 70.308 76.050 53.158 1.00 28.54 99 SER A CA 1
ATOM 548 C C . SER A 1 71 ? 69.532 75.564 54.377 1.00 29.31 99 SER A C 1
ATOM 549 O O . SER A 1 71 ? 69.976 74.666 55.092 1.00 28.55 99 SER A O 1
ATOM 552 N N . LYS A 1 72 ? 68.377 76.174 54.618 1.00 30.25 100 LYS A N 1
ATOM 553 C CA . LYS A 1 72 ? 67.540 75.783 55.737 1.00 31.27 100 LYS A CA 1
ATOM 554 C C . LYS A 1 72 ? 66.480 74.787 55.263 1.00 30.90 100 LYS A C 1
ATOM 555 O O . LYS A 1 72 ? 65.534 74.476 55.977 1.00 31.46 100 LYS A O 1
ATOM 561 N N . ASP A 1 73 ? 66.664 74.300 54.042 1.00 30.55 101 ASP A N 1
ATOM 562 C CA . ASP A 1 73 ? 65.792 73.308 53.429 1.00 31.31 101 ASP A CA 1
ATOM 563 C C . ASP A 1 73 ? 64.508 73.830 52.800 1.00 29.41 101 ASP A C 1
ATOM 564 O O . ASP A 1 73 ? 63.542 73.089 52.626 1.00 28.79 101 ASP A O 1
ATOM 569 N N . LEU A 1 74 ? 64.486 75.107 52.454 1.00 27.85 102 LEU A N 1
ATOM 570 C CA . LEU A 1 74 ? 63.305 75.651 51.817 1.00 26.32 102 LEU A CA 1
ATOM 571 C C . LEU A 1 74 ? 63.455 75.401 50.324 1.00 25.73 102 LEU A C 1
ATOM 572 O O . LEU A 1 74 ? 64.545 75.540 49.776 1.00 24.63 102 LEU A O 1
ATOM 577 N N . PRO A 1 75 ? 62.362 74.995 49.652 1.00 25.69 103 PRO A N 1
ATOM 578 C CA . PRO A 1 75 ? 62.348 74.708 48.214 1.00 24.40 103 PRO A CA 1
ATOM 579 C C . PRO A 1 75 ? 62.242 75.951 47.329 1.00 24.41 103 PRO A C 1
ATOM 580 O O . PRO A 1 75 ? 61.572 75.934 46.296 1.00 23.73 103 PRO A O 1
ATOM 584 N N . VAL A 1 76 ? 62.910 77.023 47.738 1.00 23.86 104 VAL A N 1
ATOM 585 C CA . VAL A 1 76 ? 62.900 78.268 46.982 1.00 24.94 104 VAL A CA 1
ATOM 586 C C . VAL A 1 76 ? 63.912 78.206 45.844 1.00 25.00 104 VAL A C 1
ATOM 587 O O . VAL A 1 76 ? 65.040 77.756 46.033 1.00 26.95 104 VAL A O 1
ATOM 591 N N . VAL A 1 77 ? 63.512 78.658 44.662 1.00 23.50 105 VAL A N 1
ATOM 592 C CA . VAL A 1 77 ? 64.419 78.644 43.523 1.00 22.39 105 VAL A CA 1
ATOM 593 C C . VAL A 1 77 ? 64.318 79.910 42.680 1.00 21.02 105 VAL A C 1
ATOM 594 O O . VAL A 1 77 ? 63.230 80.321 42.279 1.00 21.62 105 VAL A O 1
ATOM 598 N N . SER A 1 78 ? 65.467 80.528 42.425 1.00 18.56 106 SER A N 1
ATOM 599 C CA . SER A 1 78 ? 65.527 81.738 41.621 1.00 17.44 106 SER A CA 1
ATOM 600 C C . SER A 1 78 ? 65.296 81.394 40.154 1.00 16.49 106 SER A C 1
ATOM 601 O O . SER A 1 78 ? 65.986 80.544 39.592 1.00 16.21 106 SER A O 1
ATOM 604 N N . VAL A 1 79 ? 64.330 82.054 39.529 1.00 14.99 107 VAL A N 1
ATOM 605 C CA . VAL A 1 79 ? 64.047 81.780 38.126 1.00 14.43 107 VAL A CA 1
ATOM 606 C C . VAL A 1 79 ? 64.437 82.933 37.208 1.00 14.25 107 VAL A C 1
ATOM 607 O O . VAL A 1 79 ? 64.261 82.852 35.994 1.00 13.41 107 VAL A O 1
ATOM 611 N N . ALA A 1 80 ? 64.987 83.996 37.786 1.00 13.64 108 ALA A N 1
ATOM 612 C CA . ALA A 1 80 ? 65.410 85.144 36.996 1.00 15.81 108 ALA A CA 1
ATOM 613 C C . ALA A 1 80 ? 66.179 86.139 37.856 1.00 17.42 108 ALA A C 1
ATOM 614 O O . ALA A 1 80 ? 65.900 86.279 39.048 1.00 20.80 108 ALA A O 1
ATOM 616 N N . SER A 1 81 ? 67.154 86.819 37.258 1.00 16.80 109 SER A N 1
ATOM 617 C CA . SER A 1 81 ? 67.935 87.814 37.986 1.00 20.36 109 SER A CA 1
ATOM 618 C C . SER A 1 81 ? 67.564 89.211 37.489 1.00 19.35 109 SER A C 1
ATOM 619 O O . SER A 1 81 ? 67.809 89.558 36.331 1.00 20.68 109 SER A O 1
ATOM 622 N N . VAL A 1 82 ? 66.973 90.009 38.372 1.00 17.08 110 VAL A N 1
ATOM 623 C CA . VAL A 1 82 ? 66.532 91.349 38.008 1.00 16.60 110 VAL A CA 1
ATOM 624 C C . VAL A 1 82 ? 67.607 92.429 38.188 1.00 15.25 110 VAL A C 1
ATOM 625 O O . VAL A 1 82 ? 67.876 93.194 37.261 1.00 16.44 110 VAL A O 1
ATOM 629 N N . VAL A 1 83 ? 68.208 92.503 39.373 1.00 11.97 111 VAL A N 1
ATOM 630 C CA . VAL A 1 83 ? 69.273 93.471 39.633 1.00 10.64 111 VAL A CA 1
ATOM 631 C C . VAL A 1 83 ? 70.540 92.646 39.872 1.00 10.99 111 VAL A C 1
ATOM 632 O O . VAL A 1 83 ? 70.728 92.035 40.922 1.00 11.12 111 VAL A O 1
ATOM 636 N N . ARG A 1 84 ? 71.402 92.657 38.864 1.00 12.34 112 ARG A N 1
ATOM 637 C CA . ARG A 1 84 ? 72.636 91.881 38.814 1.00 11.51 112 ARG A CA 1
ATOM 638 C C . ARG A 1 84 ? 73.821 92.234 39.726 1.00 11.14 112 ARG A C 1
ATOM 639 O O . ARG A 1 84 ? 74.879 91.611 39.647 1.00 9.76 112 ARG A O 1
ATOM 647 N N . SER A 1 85 ? 73.649 93.223 40.589 1.00 12.30 113 SER A N 1
ATOM 648 C CA . SER A 1 85 ? 74.702 93.605 41.527 1.00 12.76 113 SER A CA 1
ATOM 649 C C . SER A 1 85 ? 74.042 94.202 42.770 1.00 10.64 113 SER A C 1
ATOM 650 O O . SER A 1 85 ? 72.850 94.486 42.766 1.00 11.21 113 SER A O 1
ATOM 653 N N . PRO A 1 86 ? 74.801 94.388 43.854 1.00 10.09 114 PRO A N 1
ATOM 654 C CA . PRO A 1 86 ? 74.218 94.947 45.079 1.00 10.52 114 PRO A CA 1
ATOM 655 C C . PRO A 1 86 ? 73.677 96.384 45.027 1.00 11.49 114 PRO A C 1
ATOM 656 O O . PRO A 1 86 ? 74.132 97.216 44.244 1.00 12.58 114 PRO A O 1
ATOM 660 N N . LEU A 1 87 ? 72.698 96.649 45.881 1.00 10.17 115 LEU A N 1
ATOM 661 C CA . LEU A 1 87 ? 72.099 97.966 46.021 1.00 11.46 115 LEU A CA 1
ATOM 662 C C . LEU A 1 87 ? 72.253 98.315 47.499 1.00 12.36 115 LEU A C 1
ATOM 663 O O . LEU A 1 87 ? 72.468 99.470 47.865 1.00 13.16 115 LEU A O 1
ATOM 668 N N . ASN A 1 88 ? 72.154 97.289 48.340 1.00 11.56 116 ASN A N 1
ATOM 669 C CA . ASN A 1 88 ? 72.245 97.444 49.787 1.00 13.56 116 ASN A CA 1
ATOM 670 C C . ASN A 1 88 ? 73.520 98.148 50.269 1.00 14.06 116 ASN A C 1
ATOM 671 O O . ASN A 1 88 ? 74.623 97.824 49.838 1.00 16.30 116 ASN A O 1
ATOM 676 N N . HIS A 1 89 ? 73.354 99.115 51.164 1.00 15.30 117 HIS A N 1
ATOM 677 C CA . HIS A 1 89 ? 74.475 99.855 51.754 1.00 15.19 117 HIS A CA 1
ATOM 678 C C . HIS A 1 89 ? 74.140 100.109 53.215 1.00 15.42 117 HIS A C 1
ATOM 679 O O . HIS A 1 89 ? 72.974 100.065 53.604 1.00 16.87 117 HIS A O 1
ATOM 686 N N . VAL A 1 90 ? 75.163 100.351 54.027 1.00 15.42 118 VAL A N 1
ATOM 687 C CA . VAL A 1 90 ? 74.956 100.656 55.434 1.00 14.38 118 VAL A CA 1
ATOM 688 C C . VAL A 1 90 ? 74.918 102.176 55.475 1.00 15.04 118 VAL A C 1
ATOM 689 O O . VAL A 1 90 ? 75.818 102.824 54.952 1.00 18.20 118 VAL A O 1
ATOM 693 N N . MET A 1 91 ? 73.877 102.742 56.078 1.00 14.65 119 MET A N 1
ATOM 694 C CA . MET A 1 91 ? 73.731 104.197 56.147 1.00 13.25 119 MET A CA 1
ATOM 695 C C . MET A 1 91 ? 73.652 104.741 57.572 1.00 13.90 119 MET A C 1
ATOM 696 O O . MET A 1 91 ? 73.302 104.024 58.512 1.00 14.05 119 MET A O 1
ATOM 701 N N . PHE A 1 92 ? 73.988 106.021 57.709 1.00 13.41 120 PHE A N 1
ATOM 702 C CA . PHE A 1 92 ? 73.959 106.713 58.989 1.00 14.80 120 PHE A CA 1
ATOM 703 C C . PHE A 1 92 ? 74.034 108.215 58.738 1.00 16.22 120 PHE A C 1
ATOM 704 O O . PHE A 1 92 ? 74.323 108.643 57.616 1.00 15.84 120 PHE A O 1
ATOM 712 N N . LEU A 1 93 ? 73.765 109.010 59.774 1.00 16.61 121 LEU A N 1
ATOM 713 C CA . LEU A 1 93 ? 73.815 110.465 59.652 1.00 16.87 121 LEU A CA 1
ATOM 714 C C . LEU A 1 93 ? 75.278 110.843 59.625 1.00 19.17 121 LEU A C 1
ATOM 715 O O . LEU A 1 93 ? 76.094 110.218 60.298 1.00 20.22 121 LEU A O 1
ATOM 720 N N . ALA A 1 94 ? 75.613 111.862 58.844 1.00 21.65 122 ALA A N 1
ATOM 721 C CA . ALA A 1 94 ? 76.998 112.289 58.731 1.00 24.57 122 ALA A CA 1
ATOM 722 C C . ALA A 1 94 ? 77.642 112.635 60.070 1.00 27.04 122 ALA A C 1
ATOM 723 O O . ALA A 1 94 ? 78.837 112.397 60.257 1.00 27.37 122 ALA A O 1
ATOM 725 N N . GLU A 1 95 ? 76.868 113.182 61.006 1.00 29.88 123 GLU A N 1
ATOM 726 C CA . GLU A 1 95 ? 77.440 113.538 62.306 1.00 32.16 123 GLU A CA 1
ATOM 727 C C . GLU A 1 95 ? 78.095 112.351 63.015 1.00 31.34 123 GLU A C 1
ATOM 728 O O . GLU A 1 95 ? 78.984 112.531 63.847 1.00 30.55 123 GLU A O 1
ATOM 734 N N . GLN A 1 96 ? 77.668 111.143 62.670 1.00 31.74 124 GLN A N 1
ATOM 735 C CA . GLN A 1 96 ? 78.217 109.933 63.273 1.00 32.88 124 GLN A CA 1
ATOM 736 C C . GLN A 1 96 ? 79.697 109.791 62.961 1.00 32.45 124 GLN A C 1
ATOM 737 O O . GLN A 1 96 ? 80.462 109.234 63.744 1.00 32.14 124 GLN A O 1
ATOM 743 N N . ASP A 1 97 ? 80.083 110.298 61.800 1.00 33.67 125 ASP A N 1
ATOM 744 C CA . ASP A 1 97 ? 81.462 110.256 61.334 1.00 35.45 125 ASP A CA 1
ATOM 745 C C . ASP A 1 97 ? 82.231 108.966 61.661 1.00 35.48 125 ASP A C 1
ATOM 746 O O . ASP A 1 97 ? 83.330 109.009 62.223 1.00 35.81 125 ASP A O 1
ATOM 751 N N . PHE A 1 98 ? 81.654 107.821 61.307 1.00 33.93 126 PHE A N 1
ATOM 752 C CA . PHE A 1 98 ? 82.315 106.543 61.541 1.00 33.74 126 PHE A CA 1
ATOM 753 C C . PHE A 1 98 ? 83.478 106.418 60.560 1.00 33.42 126 PHE A C 1
ATOM 754 O O . PHE A 1 98 ? 83.402 106.913 59.437 1.00 32.21 126 PHE A O 1
ATOM 762 N N . ASP A 1 99 ? 84.550 105.754 60.982 1.00 33.50 127 ASP A N 1
ATOM 763 C CA . ASP A 1 99 ? 85.711 105.564 60.121 1.00 33.29 127 ASP A CA 1
ATOM 764 C C . ASP A 1 99 ? 85.541 104.326 59.250 1.00 31.60 127 ASP A C 1
ATOM 765 O O . ASP A 1 99 ? 85.906 104.323 58.074 1.00 30.55 127 ASP A O 1
ATOM 770 N N . SER A 1 100 ? 84.981 103.275 59.832 1.00 28.98 128 SER A N 1
ATOM 771 C CA . SER A 1 100 ? 84.786 102.032 59.108 1.00 27.90 128 SER A CA 1
ATOM 772 C C . SER A 1 100 ? 83.739 101.201 59.822 1.00 25.87 128 SER A C 1
ATOM 773 O O . SER A 1 100 ? 83.397 101.478 60.968 1.00 24.93 128 SER A O 1
ATOM 776 N N . PRO A 1 101 ? 83.223 100.158 59.155 1.00 25.52 129 PRO A N 1
ATOM 777 C CA . PRO A 1 101 ? 82.203 99.279 59.737 1.00 24.99 129 PRO A CA 1
ATOM 778 C C . PRO A 1 101 ? 82.525 98.803 61.150 1.00 24.83 129 PRO A C 1
ATOM 779 O O . PRO A 1 101 ? 81.626 98.436 61.899 1.00 24.53 129 PRO A O 1
ATOM 783 N N . ALA A 1 102 ? 83.804 98.817 61.515 1.00 26.15 130 ALA A N 1
ATOM 784 C CA . ALA A 1 102 ? 84.218 98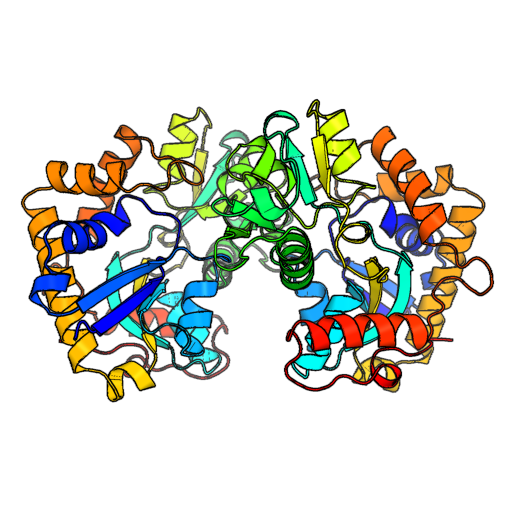.379 62.845 1.00 26.39 130 ALA A CA 1
ATOM 785 C C . ALA A 1 102 ? 83.772 99.351 63.930 1.00 27.83 130 ALA A C 1
ATOM 786 O O . ALA A 1 102 ? 83.890 99.060 65.120 1.00 29.89 130 ALA A O 1
ATOM 788 N N . ASP A 1 103 ? 83.265 100.510 63.532 1.00 27.66 131 ASP A N 1
ATOM 789 C CA . ASP A 1 103 ? 82.795 101.476 64.513 1.00 28.63 131 ASP A CA 1
ATOM 790 C C . ASP A 1 103 ? 81.360 101.181 64.922 1.00 27.17 131 ASP A C 1
ATOM 791 O O . ASP A 1 103 ? 80.829 101.800 65.844 1.00 27.93 131 ASP A O 1
ATOM 796 N N . LEU A 1 104 ? 80.733 100.231 64.237 1.00 25.13 132 LEU A N 1
ATOM 797 C CA . LEU A 1 104 ? 79.370 99.855 64.570 1.00 23.60 132 LEU A CA 1
ATOM 798 C C . LEU A 1 104 ? 79.410 99.016 65.836 1.00 23.29 132 LEU A C 1
ATOM 799 O O . LEU A 1 104 ? 78.389 98.806 66.479 1.00 24.58 132 LEU A O 1
ATOM 804 N N . VAL A 1 105 ? 80.600 98.541 66.194 1.00 23.76 133 VAL A N 1
ATOM 805 C CA . VAL A 1 105 ? 80.769 97.730 67.396 1.00 22.66 133 VAL A CA 1
ATOM 806 C C . VAL A 1 105 ? 80.210 98.461 68.612 1.00 23.65 133 VAL A C 1
ATOM 807 O O . VAL A 1 105 ? 80.457 99.651 68.791 1.00 24.16 133 VAL A O 1
ATOM 811 N N . GLY A 1 106 ? 79.446 97.743 69.433 1.00 23.03 134 GLY A N 1
ATOM 812 C CA . GLY A 1 106 ? 78.855 98.337 70.618 1.00 23.38 134 GLY A CA 1
ATOM 813 C C . GLY A 1 106 ? 77.639 99.201 70.326 1.00 24.73 134 GLY A C 1
ATOM 814 O O . GLY A 1 106 ? 76.978 99.696 71.236 1.00 24.72 134 GLY A O 1
ATOM 815 N N . LEU A 1 107 ? 77.332 99.388 69.051 1.00 24.86 135 LEU A N 1
ATOM 816 C CA . LEU A 1 107 ? 76.194 100.208 68.682 1.00 23.43 135 LEU A CA 1
ATOM 817 C C . LEU A 1 107 ? 75.053 99.355 68.146 1.00 23.81 135 LEU A C 1
ATOM 818 O O . LEU A 1 107 ? 75.158 98.128 68.071 1.00 22.86 135 LEU A O 1
ATOM 823 N N . THR A 1 108 ? 73.956 100.013 67.790 1.00 23.55 136 THR A N 1
ATOM 824 C CA . THR A 1 108 ? 72.795 99.319 67.259 1.00 24.65 136 THR A CA 1
ATOM 825 C C . THR A 1 108 ? 72.539 99.703 65.810 1.00 21.92 136 THR A C 1
ATOM 826 O O . THR A 1 108 ? 72.576 100.878 65.435 1.00 22.28 136 THR A O 1
ATOM 830 N N . VAL A 1 109 ? 72.285 98.691 64.999 1.00 19.09 137 VAL A N 1
ATOM 831 C CA . VAL A 1 109 ? 72.015 98.898 63.600 1.00 16.51 137 VAL A CA 1
ATOM 832 C C . VAL A 1 109 ? 70.596 98.457 63.320 1.00 16.23 137 VAL A C 1
ATOM 833 O O . VAL A 1 109 ? 70.189 97.349 63.686 1.00 14.91 137 VAL A O 1
ATOM 837 N N . GLY A 1 110 ? 69.840 99.346 62.691 1.00 16.19 138 GLY A N 1
ATOM 838 C CA . GLY A 1 110 ? 68.480 99.020 62.340 1.00 16.47 138 GLY A CA 1
ATOM 839 C C . GLY A 1 110 ? 68.521 98.237 61.042 1.00 17.10 138 GLY A C 1
ATOM 840 O O . GLY A 1 110 ? 69.451 98.390 60.238 1.00 17.63 138 GLY A O 1
ATOM 841 N N . TYR A 1 111 ? 67.521 97.390 60.841 1.00 16.89 139 TYR A N 1
ATOM 842 C CA . TYR A 1 111 ? 67.433 96.594 59.638 1.00 17.03 139 TYR A CA 1
ATOM 843 C C . TYR A 1 111 ? 65.991 96.083 59.478 1.00 19.02 139 TYR A C 1
ATOM 844 O O . TYR A 1 111 ? 65.236 95.980 60.451 1.00 15.81 139 TYR A O 1
ATOM 853 N N . PRO A 1 112 ? 65.595 95.756 58.240 1.00 19.33 140 PRO A N 1
ATOM 854 C CA . PRO A 1 112 ? 64.254 95.272 57.904 1.00 20.24 140 PRO A CA 1
ATOM 855 C C . PRO A 1 112 ? 63.851 93.880 58.375 1.00 21.01 140 PRO A C 1
ATOM 856 O O . PRO A 1 112 ? 62.778 93.406 58.022 1.00 21.98 140 PRO A O 1
ATOM 860 N N . GLY A 1 113 ? 64.695 93.223 59.159 1.00 21.59 141 GLY A N 1
ATOM 861 C CA . GLY A 1 113 ? 64.349 91.889 59.623 1.00 22.09 141 GLY A CA 1
ATOM 862 C C . GLY A 1 113 ? 64.681 90.805 58.611 1.00 23.44 141 GLY A C 1
ATOM 863 O O . GLY A 1 113 ? 64.549 89.617 58.897 1.00 24.00 141 GLY A O 1
ATOM 864 N N . ILE A 1 114 ? 65.112 91.213 57.420 1.00 23.90 142 ILE A N 1
ATOM 865 C CA . ILE A 1 114 ? 65.475 90.275 56.360 1.00 22.74 142 ILE A CA 1
ATOM 866 C C . ILE A 1 114 ? 66.854 89.679 56.669 1.00 23.75 142 ILE A C 1
ATOM 867 O O . ILE A 1 114 ? 67.845 90.400 56.767 1.00 24.21 142 ILE A O 1
ATOM 872 N N . PRO A 1 115 ? 66.929 88.344 56.824 1.00 24.49 143 PRO A N 1
ATOM 873 C CA . PRO A 1 115 ? 68.169 87.618 57.133 1.00 24.23 143 PRO A CA 1
ATOM 874 C C . PRO A 1 115 ? 69.410 87.979 56.325 1.00 23.03 143 PRO A C 1
ATOM 875 O O . PRO A 1 115 ? 70.495 88.132 56.886 1.00 22.93 143 PRO A O 1
ATOM 879 N N . VAL A 1 116 ? 69.254 88.109 55.014 1.00 21.70 144 VAL A N 1
ATOM 880 C CA . VAL A 1 116 ? 70.374 88.443 54.143 1.00 21.86 144 VAL A CA 1
ATOM 881 C C . VAL A 1 116 ? 71.249 89.540 54.750 1.00 21.06 144 VAL A C 1
ATOM 882 O O . VAL A 1 116 ? 72.450 89.594 54.518 1.00 21.93 144 VAL A O 1
ATOM 886 N N . ASN A 1 117 ? 70.635 90.408 55.540 1.00 21.81 145 ASN A N 1
ATOM 887 C CA . ASN A 1 117 ? 71.343 91.516 56.164 1.00 20.63 145 ASN A CA 1
ATOM 888 C C . ASN A 1 117 ? 72.370 91.114 57.210 1.00 20.52 145 ASN A C 1
ATOM 889 O O . ASN A 1 117 ? 73.246 91.902 57.544 1.00 20.08 145 ASN A O 1
ATOM 894 N N . GLU A 1 118 ? 72.269 89.898 57.729 1.00 19.86 146 GLU A N 1
ATOM 895 C CA . GLU A 1 118 ? 73.210 89.447 58.745 1.00 20.31 146 GLU A CA 1
ATOM 896 C C . GLU A 1 118 ? 74.594 89.095 58.190 1.00 19.57 146 GLU A C 1
ATOM 897 O O . GLU A 1 118 ? 75.605 89.538 58.728 1.00 18.62 146 GLU A O 1
ATOM 903 N N . PRO A 1 119 ? 74.663 88.298 57.108 1.00 19.41 147 PRO A N 1
ATOM 904 C CA . PRO A 1 119 ? 75.964 87.940 56.536 1.00 18.69 147 PRO A CA 1
ATOM 905 C C . PRO A 1 119 ? 76.672 89.180 55.966 1.00 18.34 147 PRO A C 1
ATOM 906 O O . PRO A 1 119 ? 77.896 89.288 56.015 1.00 18.95 147 PRO A O 1
ATOM 910 N N . ILE A 1 120 ? 75.898 90.111 55.420 1.00 14.98 148 ILE A N 1
ATOM 911 C CA . ILE A 1 120 ? 76.474 91.320 54.853 1.00 14.07 148 ILE A CA 1
ATOM 912 C C . ILE A 1 120 ? 77.134 92.188 55.919 1.00 13.99 148 ILE A C 1
ATOM 913 O O . ILE A 1 120 ? 78.292 92.589 55.775 1.00 13.36 148 ILE A O 1
ATOM 918 N N . LEU A 1 121 ? 76.395 92.475 56.987 1.00 14.25 149 LEU A N 1
ATOM 919 C CA . LEU A 1 121 ? 76.913 93.297 58.077 1.00 15.52 149 LEU A CA 1
ATOM 920 C C . LEU A 1 121 ? 78.051 92.579 58.807 1.00 16.13 149 LEU A C 1
ATOM 921 O O . LEU A 1 121 ? 79.067 93.188 59.147 1.00 14.50 149 LEU A O 1
ATOM 926 N N . LYS A 1 122 ? 77.882 91.282 59.039 1.00 17.58 150 LYS A N 1
ATOM 927 C CA . LYS A 1 122 ? 78.908 90.502 59.720 1.00 18.06 150 LYS A CA 1
ATOM 928 C C . LYS A 1 122 ? 80.230 90.599 58.951 1.00 17.38 150 LYS A C 1
ATOM 929 O O . LYS A 1 122 ? 81.267 90.922 59.534 1.00 18.46 150 LYS A O 1
ATOM 935 N N . THR A 1 123 ? 80.185 90.321 57.648 1.00 15.31 151 THR A N 1
ATOM 936 C CA . THR A 1 123 ? 81.370 90.379 56.793 1.00 14.43 151 THR A CA 1
ATOM 937 C C . THR A 1 123 ? 82.018 91.757 56.837 1.00 13.94 151 THR A C 1
ATOM 938 O O . THR A 1 123 ? 83.230 91.889 57.022 1.00 14.72 151 THR A O 1
ATOM 942 N N . MET A 1 124 ? 81.202 92.783 56.653 1.00 13.50 152 MET A N 1
ATOM 943 C CA . MET A 1 124 ? 81.686 94.153 56.665 1.00 13.03 152 MET A CA 1
ATOM 944 C C . MET A 1 124 ? 82.356 94.497 57.990 1.00 13.67 152 MET A C 1
ATOM 945 O O . MET A 1 124 ? 83.409 95.134 58.014 1.00 14.66 152 MET A O 1
ATOM 950 N N . VAL A 1 125 ? 81.753 94.074 59.094 1.00 13.71 153 VAL A N 1
ATOM 951 C CA . VAL A 1 125 ? 82.316 94.372 60.402 1.00 12.97 153 VAL A CA 1
ATOM 952 C C . VAL A 1 125 ? 83.602 93.617 60.686 1.00 14.63 153 VAL A C 1
ATOM 953 O O . VAL A 1 125 ? 84.564 94.190 61.202 1.00 17.22 153 VAL A O 1
ATOM 957 N N . GLU A 1 126 ? 83.637 92.334 60.362 1.00 16.02 154 GLU A N 1
ATOM 958 C CA . GLU A 1 126 ? 84.853 91.576 60.608 1.00 18.06 154 GLU A CA 1
ATOM 959 C C . GLU A 1 126 ? 85.970 92.060 59.701 1.00 17.57 154 GLU A C 1
ATOM 960 O O . GLU A 1 126 ? 87.129 92.129 60.107 1.00 16.63 154 GLU A O 1
ATOM 966 N N . ALA A 1 127 ? 85.605 92.422 58.478 1.00 17.51 155 ALA A N 1
ATOM 967 C CA . ALA A 1 127 ? 86.568 92.910 57.502 1.00 18.08 155 ALA A CA 1
ATOM 968 C C . ALA A 1 127 ? 87.355 94.089 58.063 1.00 18.16 155 ALA A C 1
ATOM 969 O O . ALA A 1 127 ? 88.493 94.336 57.664 1.00 17.96 155 ALA A O 1
ATOM 971 N N . ALA A 1 128 ? 86.745 94.812 58.995 1.00 19.75 156 ALA A N 1
ATOM 972 C CA . ALA A 1 128 ? 87.398 95.965 59.594 1.00 20.70 156 ALA A CA 1
ATOM 973 C C . ALA A 1 128 ? 87.953 95.665 60.981 1.00 21.45 156 ALA A C 1
ATOM 974 O O . ALA A 1 128 ? 88.340 96.578 61.712 1.00 21.47 156 ALA A O 1
ATOM 976 N N . GLY A 1 129 ? 87.982 94.385 61.340 1.00 21.72 157 GLY A N 1
ATOM 977 C CA . GLY A 1 129 ? 88.531 93.980 62.624 1.00 24.19 157 GLY A CA 1
ATOM 978 C C . GLY A 1 129 ? 87.648 94.114 63.851 1.00 26.05 157 GLY A C 1
ATOM 979 O O . GLY A 1 129 ? 88.111 93.902 64.981 1.00 25.93 157 GLY A O 1
ATOM 980 N N . GLY A 1 130 ? 86.383 94.471 63.639 1.00 26.40 158 GLY A N 1
ATOM 981 C CA . GLY A 1 130 ? 85.465 94.611 64.751 1.00 25.58 158 GLY A CA 1
ATOM 982 C C . GLY A 1 130 ? 84.872 93.264 65.112 1.00 25.70 158 GLY A C 1
ATOM 983 O O . GLY A 1 130 ? 85.006 92.302 64.352 1.00 24.53 158 GLY A O 1
ATOM 984 N N . ASP A 1 131 ? 84.221 93.200 66.271 1.00 25.83 159 ASP A N 1
ATOM 985 C CA . ASP A 1 131 ? 83.593 91.973 66.755 1.00 26.38 159 ASP A CA 1
ATOM 986 C C . ASP A 1 131 ? 82.075 92.064 66.605 1.00 25.22 159 ASP A C 1
ATOM 987 O O . ASP A 1 131 ? 81.380 92.611 67.452 1.00 24.12 159 ASP A O 1
ATOM 992 N N . TYR A 1 132 ? 81.573 91.511 65.512 1.00 25.08 160 TYR A N 1
ATOM 993 C CA . TYR A 1 132 ? 80.153 91.535 65.199 1.00 26.25 160 TYR A CA 1
ATOM 994 C C . TYR A 1 132 ? 79.199 91.100 66.321 1.00 26.47 160 TYR A C 1
ATOM 995 O O . TYR A 1 132 ? 78.046 91.536 66.368 1.00 23.51 160 TYR A O 1
ATOM 1004 N N . GLU A 1 133 ? 79.686 90.248 67.218 1.00 28.11 161 GLU A N 1
ATOM 1005 C CA . GLU A 1 133 ? 78.887 89.750 68.334 1.00 29.17 161 GLU A CA 1
ATOM 1006 C C . GLU A 1 133 ? 78.501 90.876 69.285 1.00 29.98 161 GLU A C 1
ATOM 1007 O O . GLU A 1 133 ? 77.655 90.694 70.162 1.00 29.24 161 GLU A O 1
ATOM 1009 N N . GLN A 1 134 ? 79.132 92.034 69.118 1.00 30.08 162 GLN A N 1
ATOM 1010 C CA . GLN A 1 134 ? 78.827 93.188 69.954 1.00 30.02 162 GLN A CA 1
ATOM 1011 C C . GLN A 1 134 ? 78.078 94.230 69.139 1.00 28.56 162 GLN A C 1
ATOM 1012 O O . GLN A 1 134 ? 77.920 95.370 69.569 1.00 28.87 162 GLN A O 1
ATOM 1018 N N . VAL A 1 135 ? 77.648 93.847 67.945 1.00 27.47 163 VAL A N 1
ATOM 1019 C CA . VAL A 1 135 ? 76.895 94.757 67.090 1.00 26.88 163 VAL A CA 1
ATOM 1020 C C . VAL A 1 135 ? 75.430 94.418 67.316 1.00 27.06 163 VAL A C 1
ATOM 1021 O O . VAL A 1 135 ? 75.037 93.255 67.229 1.00 26.96 163 VAL A O 1
ATOM 1025 N N . HIS A 1 136 ? 74.619 95.425 67.602 1.00 26.90 164 HIS A N 1
ATOM 1026 C CA . HIS A 1 136 ? 73.217 95.171 67.871 1.00 27.62 164 HIS A CA 1
ATOM 1027 C C . HIS A 1 136 ? 72.260 95.521 66.739 1.00 25.72 164 HIS A C 1
ATOM 1028 O O . HIS A 1 136 ? 72.118 96.677 66.369 1.00 25.57 164 HIS A O 1
ATOM 1035 N N . LEU A 1 137 ? 71.603 94.505 66.194 1.00 24.09 165 LEU A N 1
ATOM 1036 C CA . LEU A 1 137 ? 70.629 94.715 65.129 1.00 22.33 165 LEU A CA 1
ATOM 1037 C C . LEU A 1 137 ? 69.256 94.965 65.741 1.00 20.57 165 LEU A C 1
ATOM 1038 O O . LEU A 1 137 ? 68.857 94.290 66.691 1.00 18.67 165 LEU A O 1
ATOM 1043 N N . MET A 1 138 ? 68.541 95.941 65.195 1.00 19.29 166 MET A N 1
ATOM 1044 C CA . MET A 1 138 ? 67.212 96.278 65.680 1.00 16.42 166 MET A CA 1
ATOM 1045 C C . MET A 1 138 ? 66.244 96.258 64.514 1.00 15.81 166 MET A C 1
ATOM 1046 O O . MET A 1 138 ? 66.348 97.075 63.598 1.00 13.15 166 MET A O 1
ATOM 1051 N N . ASP A 1 139 ? 65.308 95.314 64.554 1.00 15.98 167 ASP A N 1
ATOM 1052 C CA . ASP A 1 139 ? 64.301 95.166 63.502 1.00 16.04 167 ASP A CA 1
ATOM 1053 C C . ASP A 1 139 ? 63.322 96.348 63.472 1.00 15.66 167 ASP A C 1
ATOM 1054 O O . ASP A 1 139 ? 62.614 96.602 64.442 1.00 15.14 167 ASP A O 1
ATOM 1059 N N . VAL A 1 140 ? 63.286 97.062 62.351 1.00 15.94 168 VAL A N 1
ATOM 1060 C CA . VAL A 1 140 ? 62.393 98.208 62.183 1.00 15.72 168 VAL A CA 1
ATOM 1061 C C . VAL A 1 140 ? 61.437 98.016 60.992 1.00 16.52 168 VAL A C 1
ATOM 1062 O O . VAL A 1 140 ? 60.716 98.942 60.594 1.00 16.18 168 VAL A O 1
ATOM 1066 N N . GLY A 1 141 ? 61.430 96.806 60.438 1.00 15.89 169 GLY A N 1
ATOM 1067 C CA . GLY A 1 141 ? 60.570 96.512 59.307 1.00 15.99 169 GLY A CA 1
ATOM 1068 C C . GLY A 1 141 ? 60.819 97.478 58.168 1.00 17.27 169 GLY A C 1
ATOM 1069 O O . GLY A 1 141 ? 61.966 97.738 57.797 1.00 16.95 169 GLY A O 1
ATOM 1070 N N . PHE A 1 142 ? 59.739 98.021 57.620 1.00 17.15 170 PHE A N 1
ATOM 1071 C CA . PHE A 1 142 ? 59.833 98.970 56.519 1.00 18.58 170 PHE A CA 1
ATOM 1072 C C . PHE A 1 142 ? 60.327 100.348 56.957 1.00 18.82 170 PHE A C 1
ATOM 1073 O O . PHE A 1 142 ? 60.678 101.174 56.117 1.00 19.64 170 PHE A O 1
ATOM 1081 N N . GLU A 1 143 ? 60.350 100.594 58.264 1.00 19.11 171 GLU A N 1
ATOM 1082 C CA . GLU A 1 143 ? 60.775 101.893 58.790 1.00 21.52 171 GLU A CA 1
ATOM 1083 C C . GLU A 1 143 ? 62.294 102.073 58.892 1.00 20.75 171 GLU A C 1
ATOM 1084 O O . GLU A 1 143 ? 62.813 102.508 59.922 1.00 20.11 171 GLU A O 1
ATOM 1090 N N . LEU A 1 144 ? 62.991 101.755 57.807 1.00 21.03 172 LEU A N 1
ATOM 1091 C CA . LEU A 1 144 ? 64.442 101.873 57.750 1.00 21.58 172 LEU A CA 1
ATOM 1092 C C . LEU A 1 144 ? 64.914 103.299 57.997 1.00 22.06 172 LEU A C 1
ATOM 1093 O O . LEU A 1 144 ? 65.725 103.550 58.891 1.00 23.18 172 LEU A O 1
ATOM 1098 N N . GLY A 1 145 ? 64.408 104.230 57.198 1.00 21.27 173 GLY A N 1
ATOM 1099 C CA . GLY A 1 145 ? 64.800 105.617 57.346 1.00 22.25 173 GLY A CA 1
ATOM 1100 C C . GLY A 1 145 ? 64.510 106.195 58.717 1.00 22.72 173 GLY A C 1
ATOM 1101 O O . GLY A 1 145 ? 65.322 106.928 59.278 1.00 22.38 173 GLY A O 1
ATOM 1102 N N . ALA A 1 146 ? 63.352 105.860 59.265 1.00 23.79 174 ALA A N 1
ATOM 1103 C CA . ALA A 1 146 ? 62.957 106.377 60.567 1.00 25.50 174 ALA A CA 1
ATOM 1104 C C . ALA A 1 146 ? 63.861 105.912 61.701 1.00 24.82 174 ALA A C 1
ATOM 1105 O O . ALA A 1 146 ? 64.090 106.652 62.656 1.00 25.04 174 ALA A O 1
ATOM 1107 N N . SER A 1 147 ? 64.377 104.692 61.602 1.00 24.04 175 SER A N 1
ATOM 1108 C CA . SER A 1 147 ? 65.242 104.164 62.654 1.00 24.64 175 SER A CA 1
ATOM 1109 C C . SER A 1 147 ? 66.452 105.067 62.867 1.00 25.49 175 SER A C 1
ATOM 1110 O O . SER A 1 147 ? 66.775 105.455 63.993 1.00 26.44 175 SER A O 1
ATOM 1113 N N . ILE A 1 148 ? 67.108 105.392 61.761 1.00 26.05 176 ILE A N 1
ATOM 1114 C CA . ILE A 1 148 ? 68.296 106.227 61.751 1.00 26.28 176 ILE A CA 1
ATOM 1115 C C . ILE A 1 148 ? 67.954 107.685 62.073 1.00 25.12 176 ILE A C 1
ATOM 1116 O O . ILE A 1 148 ? 68.562 108.292 62.952 1.00 24.18 176 ILE A O 1
ATOM 1121 N N . VAL A 1 149 ? 66.965 108.239 61.384 1.00 23.67 177 VAL A N 1
ATOM 1122 C CA . VAL A 1 149 ? 66.584 109.624 61.621 1.00 23.74 177 VAL A CA 1
ATOM 1123 C C . VAL A 1 149 ? 66.047 109.912 63.028 1.00 24.35 177 VAL A C 1
ATOM 1124 O O . VAL A 1 149 ? 66.339 110.963 63.599 1.00 24.33 177 VAL A O 1
ATOM 1128 N N . SER A 1 150 ? 65.262 108.994 63.588 1.00 24.11 178 SER A N 1
ATOM 1129 C CA . SER A 1 150 ? 64.722 109.202 64.926 1.00 23.67 178 SER A CA 1
ATOM 1130 C C . SER A 1 150 ? 65.868 109.199 65.933 1.00 24.40 178 SER A C 1
ATOM 1131 O O . SER A 1 150 ? 65.912 110.027 66.836 1.00 23.83 178 SER A O 1
ATOM 1134 N N . GLY A 1 151 ? 66.802 108.267 65.762 1.00 25.94 179 GLY A N 1
ATOM 1135 C CA . GLY A 1 151 ? 67.948 108.190 66.649 1.00 23.99 179 GLY A CA 1
ATOM 1136 C C . GLY A 1 151 ? 68.062 106.880 67.391 1.00 25.51 179 GLY A C 1
ATOM 1137 O O . GLY A 1 151 ? 69.112 106.568 67.949 1.00 24.22 179 GLY A O 1
ATOM 1138 N N . ARG A 1 152 ? 66.983 106.104 67.384 1.00 27.30 180 ARG A N 1
ATOM 1139 C CA . ARG A 1 152 ? 66.943 104.823 68.086 1.00 29.54 180 ARG A CA 1
ATOM 1140 C C . ARG A 1 152 ? 67.988 103.822 67.598 1.00 28.50 180 ARG A C 1
ATOM 1141 O O . ARG A 1 152 ? 68.343 102.882 68.315 1.00 27.46 180 ARG A O 1
ATOM 1149 N N . ALA A 1 153 ? 68.479 104.040 66.380 1.00 28.10 181 ALA A N 1
ATOM 1150 C CA . ALA A 1 153 ? 69.509 103.192 65.779 1.00 26.40 181 ALA A CA 1
ATOM 1151 C C . ALA A 1 153 ? 70.646 104.107 65.304 1.00 24.66 181 ALA A C 1
ATOM 1152 O O . ALA A 1 153 ? 70.395 105.214 64.826 1.00 24.52 181 ALA A O 1
ATOM 1154 N N . ASP A 1 154 ? 71.886 103.648 65.438 1.00 22.29 182 ASP A N 1
ATOM 1155 C CA . ASP A 1 154 ? 73.039 104.451 65.035 1.00 23.03 182 ASP A CA 1
ATOM 1156 C C . ASP A 1 154 ? 73.335 104.368 63.550 1.00 21.66 182 ASP A C 1
ATOM 1157 O O . ASP A 1 154 ? 74.037 105.210 62.993 1.00 19.52 182 ASP A O 1
ATOM 1162 N N . ALA A 1 155 ? 72.794 103.345 62.909 1.00 20.80 183 ALA A N 1
ATOM 1163 C CA . ALA A 1 155 ? 73.013 103.151 61.490 1.00 19.69 183 ALA A CA 1
ATOM 1164 C C . ALA A 1 155 ? 71.996 102.152 60.974 1.00 19.48 183 ALA A C 1
ATOM 1165 O O . ALA A 1 155 ? 71.341 101.449 61.750 1.00 20.53 183 ALA A O 1
ATOM 1167 N N . VAL A 1 156 ? 71.868 102.085 59.659 1.00 16.46 184 VAL A N 1
ATOM 1168 C CA . VAL A 1 156 ? 70.921 101.168 59.066 1.00 14.83 184 VAL A CA 1
ATOM 1169 C C . VAL A 1 156 ? 71.603 100.355 57.992 1.00 13.58 184 VAL A C 1
ATOM 1170 O O . VAL A 1 156 ? 72.549 100.812 57.351 1.00 12.78 184 VAL A O 1
ATOM 1174 N N . VAL A 1 157 ? 71.109 99.141 57.812 1.00 11.65 185 VAL A N 1
ATOM 1175 C CA . VAL A 1 157 ? 71.602 98.269 56.775 1.00 9.58 185 VAL A CA 1
ATOM 1176 C C . VAL A 1 157 ? 70.287 97.775 56.162 1.00 10.04 185 VAL A C 1
ATOM 1177 O O . VAL A 1 157 ? 69.304 97.546 56.870 1.00 8.09 185 VAL A O 1
ATOM 1181 N N . GLY A 1 158 ? 70.252 97.654 54.842 1.00 10.74 186 GLY A N 1
ATOM 1182 C CA . GLY A 1 158 ? 69.028 97.235 54.193 1.00 10.27 186 GLY A CA 1
ATOM 1183 C C . GLY A 1 158 ? 68.574 98.379 53.310 1.00 11.25 186 GLY A C 1
ATOM 1184 O O . GLY A 1 158 ? 67.732 98.201 52.437 1.00 11.83 186 GLY A O 1
ATOM 1185 N N . THR A 1 159 ? 69.135 99.561 53.542 1.00 11.12 187 THR A N 1
ATOM 1186 C CA . THR A 1 159 ? 68.810 100.731 52.738 1.00 12.72 187 THR A CA 1
ATOM 1187 C C . THR A 1 159 ? 69.510 100.619 51.391 1.00 13.12 187 THR A C 1
ATOM 1188 O O . THR A 1 159 ? 70.586 100.032 51.292 1.00 13.14 187 THR A O 1
ATOM 1192 N N . TYR A 1 160 ? 68.889 101.166 50.351 1.00 14.72 188 TYR A N 1
ATOM 1193 C CA . TYR A 1 160 ? 69.459 101.111 49.001 1.00 15.06 188 TYR A CA 1
ATOM 1194 C C . TYR A 1 160 ? 70.006 102.472 48.541 1.00 16.66 188 TYR A C 1
ATOM 1195 O O . TYR A 1 160 ? 69.436 103.512 48.869 1.00 15.32 188 TYR A O 1
ATOM 1204 N N . ILE A 1 161 ? 71.108 102.459 47.786 1.00 17.53 189 ILE A N 1
ATOM 1205 C CA . ILE A 1 161 ? 71.714 103.699 47.288 1.00 18.22 189 ILE A CA 1
ATOM 1206 C C . ILE A 1 161 ? 70.860 104.319 46.217 1.00 16.71 189 ILE A C 1
ATOM 1207 O O . ILE A 1 161 ? 70.915 105.523 45.991 1.00 17.59 189 ILE A O 1
ATOM 1212 N N . ASN A 1 162 ? 70.090 103.477 45.541 1.00 16.97 190 ASN A N 1
ATOM 1213 C CA . ASN A 1 162 ? 69.230 103.935 44.464 1.00 15.56 190 ASN A CA 1
ATOM 1214 C C . ASN A 1 162 ? 67.915 104.469 45.015 1.00 15.02 190 ASN A C 1
ATOM 1215 O O . ASN A 1 162 ? 67.157 105.114 44.289 1.00 15.52 190 ASN A O 1
ATOM 1220 N N . HIS A 1 163 ? 67.647 104.215 46.294 1.00 12.57 191 HIS A N 1
ATOM 1221 C CA . HIS A 1 163 ? 66.407 104.691 46.882 1.00 14.43 191 HIS A CA 1
ATOM 1222 C C . HIS A 1 163 ? 66.516 105.448 48.201 1.00 15.29 191 HIS A C 1
ATOM 1223 O O . HIS A 1 163 ? 66.492 106.681 48.212 1.00 16.26 191 HIS A O 1
ATOM 1230 N N . GLU A 1 164 ? 66.605 104.717 49.311 1.00 14.08 192 GLU A N 1
ATOM 1231 C CA . GLU A 1 164 ? 66.687 105.355 50.622 1.00 15.64 192 GLU A CA 1
ATOM 1232 C C . GLU A 1 164 ? 67.699 106.487 50.687 1.00 15.86 192 GLU A C 1
ATOM 1233 O O . GLU A 1 164 ? 67.428 107.537 51.270 1.00 14.07 192 GLU A O 1
ATOM 1239 N N . TYR A 1 165 ? 68.860 106.282 50.075 1.00 17.47 193 TYR A N 1
ATOM 1240 C CA . TYR A 1 165 ? 69.894 107.304 50.085 1.00 19.61 193 TYR A CA 1
ATOM 1241 C C . TYR A 1 165 ? 69.450 108.625 49.456 1.00 20.95 193 TYR A C 1
ATOM 1242 O O . TYR A 1 165 ? 69.530 109.677 50.089 1.00 22.79 193 TYR A O 1
ATOM 1251 N N . PRO A 1 166 ? 68.988 108.597 48.198 1.00 21.25 194 PRO A N 1
ATOM 1252 C CA . PRO A 1 166 ? 68.565 109.876 47.613 1.00 20.70 194 PRO A CA 1
ATOM 1253 C C . PRO A 1 166 ? 67.313 110.464 48.263 1.00 19.97 194 PRO A C 1
ATOM 1254 O O . PRO A 1 166 ? 67.084 111.669 48.205 1.00 19.89 194 PRO A O 1
ATOM 1258 N N . VAL A 1 167 ? 66.508 109.616 48.887 1.00 19.44 195 VAL A N 1
ATOM 1259 C CA . VAL A 1 167 ? 65.301 110.088 49.553 1.00 20.69 195 VAL A CA 1
ATOM 1260 C C . VAL A 1 167 ? 65.672 110.885 50.812 1.00 23.69 195 VAL A C 1
ATOM 1261 O O . VAL A 1 167 ? 65.203 112.011 51.007 1.00 23.17 195 VAL A O 1
ATOM 1265 N N . LEU A 1 168 ? 66.512 110.289 51.662 1.00 24.90 196 LEU A N 1
ATOM 1266 C CA . LEU A 1 168 ? 66.951 110.931 52.902 1.00 24.27 196 LEU A CA 1
ATOM 1267 C C . LEU A 1 168 ? 67.600 112.274 52.610 1.00 25.33 196 LEU A C 1
ATOM 1268 O O . LEU A 1 168 ? 67.385 113.248 53.330 1.00 25.67 196 LEU A O 1
ATOM 1273 N N . LYS A 1 169 ? 68.406 112.320 51.556 1.00 27.39 197 LYS A N 1
ATOM 1274 C CA . LYS A 1 169 ? 69.071 113.561 51.176 1.00 29.63 197 LYS A CA 1
ATOM 1275 C C . LYS A 1 169 ? 68.031 114.568 50.716 1.00 29.73 197 LYS A C 1
ATOM 1276 O O . LYS A 1 169 ? 68.090 115.745 51.077 1.00 29.37 197 LYS A O 1
ATOM 1282 N N . HIS A 1 170 ? 67.075 114.096 49.922 1.00 30.46 198 HIS A N 1
ATOM 1283 C CA . HIS A 1 170 ? 66.023 114.960 49.421 1.00 30.39 198 HIS A CA 1
ATOM 1284 C C . HIS A 1 170 ? 65.236 115.520 50.594 1.00 30.96 198 HIS A C 1
ATOM 1285 O O . HIS A 1 170 ? 64.801 116.667 50.563 1.00 32.01 198 HIS A O 1
ATOM 1292 N N . GLU A 1 171 ? 65.068 114.711 51.635 1.00 31.28 199 GLU A N 1
ATOM 1293 C CA . GLU A 1 171 ? 64.335 115.141 52.820 1.00 31.98 199 GLU A CA 1
ATOM 1294 C C . GLU A 1 171 ? 65.193 116.030 53.725 1.00 32.57 199 GLU A C 1
ATOM 1295 O O . GLU A 1 171 ? 64.763 116.414 54.815 1.00 32.18 199 GLU A O 1
ATOM 1301 N N . GLY A 1 172 ? 66.407 116.343 53.281 1.00 32.65 200 GLY A N 1
ATOM 1302 C CA . GLY A 1 172 ? 67.278 117.199 54.068 1.00 32.43 200 GLY A CA 1
ATOM 1303 C C . GLY A 1 172 ? 68.332 116.527 54.936 1.00 33.29 200 GLY A C 1
ATOM 1304 O O . GLY A 1 172 ? 69.300 117.174 55.332 1.00 34.23 200 GLY A O 1
ATOM 1305 N N . HIS A 1 173 ? 68.167 115.244 55.242 1.00 32.28 201 HIS A N 1
ATOM 1306 C CA . HIS A 1 173 ? 69.137 114.536 56.075 1.00 31.42 201 HIS A CA 1
ATOM 1307 C C . HIS A 1 173 ? 70.496 114.356 55.400 1.00 31.72 201 HIS A C 1
ATOM 1308 O O . HIS A 1 173 ? 70.570 114.077 54.202 1.00 32.83 201 HIS A O 1
ATOM 1315 N N . ASP A 1 174 ? 71.571 114.515 56.167 1.00 30.66 202 ASP A N 1
ATOM 1316 C CA . ASP A 1 174 ? 72.913 114.342 55.621 1.00 29.44 202 ASP A CA 1
ATOM 1317 C C . ASP A 1 174 ? 73.350 112.916 55.923 1.00 26.83 202 ASP A C 1
ATOM 1318 O O . ASP A 1 174 ? 73.667 112.575 57.059 1.00 25.81 202 ASP A O 1
ATOM 1323 N N . ILE A 1 175 ? 73.361 112.098 54.878 1.00 24.70 203 ILE A N 1
ATOM 1324 C CA . ILE A 1 175 ? 73.688 110.684 54.976 1.00 22.80 203 ILE A CA 1
ATOM 1325 C C . ILE A 1 175 ? 75.047 110.266 54.424 1.00 23.06 203 ILE A C 1
ATOM 1326 O O . ILE A 1 175 ? 75.434 110.638 53.313 1.00 23.24 203 ILE A O 1
ATOM 1331 N N . SER A 1 176 ? 75.756 109.470 55.215 1.00 22.38 204 SER A N 1
ATOM 1332 C CA . SER A 1 176 ? 77.050 108.938 54.826 1.00 21.77 204 SER A CA 1
ATOM 1333 C C . SER A 1 176 ? 76.865 107.419 54.840 1.00 20.87 204 SER A C 1
ATOM 1334 O O . SER A 1 176 ? 75.878 106.921 55.393 1.00 18.44 204 SER A O 1
ATOM 1337 N N . TYR A 1 177 ? 77.797 106.675 54.254 1.00 19.79 205 TYR A N 1
ATOM 1338 C CA . TYR A 1 177 ? 77.626 105.228 54.222 1.00 19.73 205 TYR A CA 1
ATOM 1339 C C . TYR A 1 177 ? 78.861 104.377 53.978 1.00 18.97 205 TYR A C 1
ATOM 1340 O O . TYR A 1 177 ? 79.951 104.878 53.711 1.00 20.54 205 TYR A O 1
ATOM 1349 N N . PHE A 1 178 ? 78.651 103.069 54.070 1.00 17.76 206 PHE A N 1
ATOM 1350 C CA . PHE A 1 178 ? 79.684 102.079 53.819 1.00 16.39 206 PHE A CA 1
ATOM 1351 C C . PHE A 1 178 ? 79.136 101.130 52.750 1.00 16.24 206 PHE A C 1
ATOM 1352 O O . PHE A 1 178 ? 78.028 100.606 52.873 1.00 14.24 206 PHE A O 1
ATOM 1360 N N . ASN A 1 179 ? 79.914 100.926 51.698 1.00 16.48 207 ASN A N 1
ATOM 1361 C CA . ASN A 1 179 ? 79.524 100.044 50.607 1.00 15.76 207 ASN A CA 1
ATOM 1362 C C . ASN A 1 179 ? 80.033 98.635 50.900 1.00 15.13 207 ASN A C 1
ATOM 1363 O O . ASN A 1 179 ? 81.237 98.412 50.971 1.00 13.59 207 ASN A O 1
ATOM 1368 N N . PRO A 1 180 ? 79.122 97.661 51.044 1.00 14.86 208 PRO A N 1
ATOM 1369 C CA . PRO A 1 180 ? 79.522 96.282 51.332 1.00 14.11 208 PRO A CA 1
ATOM 1370 C C . PRO A 1 180 ? 80.627 95.701 50.441 1.00 14.34 208 PRO A C 1
ATOM 1371 O O . PRO A 1 180 ? 81.496 94.975 50.933 1.00 10.92 208 PRO A O 1
ATOM 1375 N N . VAL A 1 181 ? 80.605 96.011 49.144 1.00 14.38 209 VAL A N 1
ATOM 1376 C CA . VAL A 1 181 ? 81.636 95.473 48.256 1.00 17.09 209 VAL A CA 1
ATOM 1377 C C . VAL A 1 181 ? 83.037 95.999 48.564 1.00 17.81 209 VAL A C 1
ATOM 1378 O O . VAL A 1 181 ? 84.024 95.486 48.024 1.00 20.09 209 VAL A O 1
ATOM 1382 N N . ASP A 1 182 ? 83.129 97.019 49.414 1.00 15.64 210 ASP A N 1
ATOM 1383 C CA . ASP A 1 182 ? 84.433 97.544 49.802 1.00 16.23 210 ASP A CA 1
ATOM 1384 C C . ASP A 1 182 ? 84.855 96.869 51.102 1.00 16.29 210 ASP A C 1
ATOM 1385 O O . ASP A 1 182 ? 85.875 97.216 51.690 1.00 16.30 210 ASP A O 1
ATOM 1390 N N . TYR A 1 183 ? 84.058 95.904 51.554 1.00 17.18 211 TYR A N 1
ATOM 1391 C CA . TYR A 1 183 ? 84.368 95.183 52.784 1.00 16.48 211 TYR A CA 1
ATOM 1392 C C . TYR A 1 183 ? 84.084 93.684 52.719 1.00 17.13 211 TYR A C 1
ATOM 1393 O O . TYR A 1 183 ? 83.341 93.155 53.547 1.00 20.02 211 TYR A O 1
ATOM 1402 N N . GLY A 1 184 ? 84.661 93.012 51.727 1.00 16.42 212 GLY A N 1
ATOM 1403 C CA . GLY A 1 184 ? 84.507 91.573 51.599 1.00 16.88 212 GLY A CA 1
ATOM 1404 C C . GLY A 1 184 ? 83.204 90.980 51.105 1.00 17.99 212 GLY A C 1
ATOM 1405 O O . GLY A 1 184 ? 83.078 89.761 51.021 1.00 18.89 212 GLY A O 1
ATOM 1406 N N . VAL A 1 185 ? 82.230 91.817 50.774 1.00 19.45 213 VAL A N 1
ATOM 1407 C CA . VAL A 1 185 ? 80.950 91.319 50.286 1.00 17.91 213 VAL A CA 1
ATOM 1408 C C . VAL A 1 185 ? 80.990 91.216 48.766 1.00 19.04 213 VAL A C 1
ATOM 1409 O O . VAL A 1 185 ? 81.215 92.212 48.081 1.00 21.76 213 VAL A O 1
ATOM 1413 N N . PRO A 1 186 ? 80.767 90.006 48.219 1.00 19.03 214 PRO A N 1
ATOM 1414 C CA . PRO A 1 186 ? 80.784 89.788 46.766 1.00 18.67 214 PRO A CA 1
ATOM 1415 C C . PRO A 1 186 ? 79.724 90.565 45.997 1.00 19.46 214 PRO A C 1
ATOM 1416 O O . PRO A 1 186 ? 78.779 91.091 46.583 1.00 19.74 214 PRO A O 1
ATOM 1420 N N . GLU A 1 187 ? 79.900 90.627 44.681 1.00 19.68 215 GLU A N 1
ATOM 1421 C CA . GLU A 1 187 ? 78.976 91.324 43.787 1.00 20.81 215 GLU A CA 1
ATOM 1422 C C . GLU A 1 187 ? 77.704 90.498 43.556 1.00 21.61 215 GLU A C 1
ATOM 1423 O O . GLU A 1 187 ? 77.388 90.146 42.418 1.00 23.37 215 GLU A O 1
ATOM 1429 N N . TYR A 1 188 ? 76.966 90.206 44.624 1.00 19.74 216 TYR A N 1
ATOM 1430 C CA . TYR A 1 188 ? 75.749 89.406 44.504 1.00 17.18 216 TYR A CA 1
ATOM 1431 C C . TYR A 1 188 ? 74.617 90.168 43.816 1.00 17.26 216 TYR A C 1
ATOM 1432 O O . TYR A 1 188 ? 74.632 91.396 43.755 1.00 16.40 216 TYR A O 1
ATOM 1441 N N . ASP A 1 189 ? 73.638 89.431 43.289 1.00 17.58 217 ASP A N 1
ATOM 1442 C CA . ASP A 1 189 ? 72.492 90.056 42.636 1.00 16.80 217 ASP A CA 1
ATOM 1443 C C . ASP A 1 189 ? 71.565 90.518 43.744 1.00 16.70 217 ASP A C 1
ATOM 1444 O O . ASP A 1 189 ? 71.064 89.702 44.519 1.00 14.98 217 ASP A O 1
ATOM 1449 N N . GLU A 1 190 ? 71.327 91.821 43.817 1.00 15.86 218 GLU A N 1
ATOM 1450 C CA . GLU A 1 190 ? 70.459 92.362 44.854 1.00 15.65 218 GLU A CA 1
ATOM 1451 C C . GLU A 1 190 ? 69.032 91.829 44.796 1.00 16.23 218 GLU A C 1
ATOM 1452 O O . GLU A 1 190 ? 68.404 91.611 45.829 1.00 16.62 218 GLU A O 1
ATOM 1458 N N . LEU A 1 191 ? 68.524 91.593 43.591 1.00 15.93 219 LEU A N 1
ATOM 1459 C CA . LEU A 1 191 ? 67.141 91.153 43.457 1.00 16.56 219 LEU A CA 1
ATOM 1460 C C . LEU A 1 191 ? 66.922 90.087 42.389 1.00 15.84 219 LEU A C 1
ATOM 1461 O O . LEU A 1 191 ? 67.441 90.187 41.272 1.00 17.85 219 LEU A O 1
ATOM 1466 N N . VAL A 1 192 ? 66.143 89.069 42.725 1.00 13.42 220 VAL A N 1
ATOM 1467 C CA . VAL A 1 192 ? 65.859 88.006 41.772 1.00 13.74 220 VAL A CA 1
ATOM 1468 C C . VAL A 1 192 ? 64.427 87.538 41.865 1.00 13.36 220 VAL A C 1
ATOM 1469 O O . VAL A 1 192 ? 63.823 87.552 42.938 1.00 13.85 220 VAL A O 1
ATOM 1473 N N . LEU A 1 193 ? 63.876 87.136 40.729 1.00 14.08 221 LEU A N 1
ATOM 1474 C CA . LEU A 1 193 ? 62.512 86.638 40.692 1.00 13.90 221 LEU A CA 1
ATOM 1475 C C . LEU A 1 193 ? 62.606 85.217 41.230 1.00 13.54 221 LEU A C 1
ATOM 1476 O O . LEU A 1 193 ? 63.415 84.419 40.752 1.00 13.88 221 LEU A O 1
ATOM 1481 N N . ILE A 1 194 ? 61.799 84.906 42.238 1.00 13.16 222 ILE A N 1
ATOM 1482 C CA . ILE A 1 194 ? 61.835 83.577 42.840 1.00 14.27 222 ILE A CA 1
ATOM 1483 C C . ILE A 1 194 ? 60.509 82.836 42.788 1.00 14.59 222 ILE A C 1
ATOM 1484 O O . ILE A 1 194 ? 59.438 83.444 42.854 1.00 15.49 222 ILE A O 1
ATOM 1489 N N . SER A 1 195 ? 60.599 81.513 42.687 1.00 15.36 223 SER A N 1
ATOM 1490 C CA . SER A 1 195 ? 59.430 80.637 42.670 1.00 15.75 223 SER A CA 1
ATOM 1491 C C . SER A 1 195 ? 59.783 79.443 43.545 1.00 15.46 223 SER A C 1
ATOM 1492 O O . SER A 1 195 ? 60.870 79.400 44.122 1.00 16.96 223 SER A O 1
ATOM 1495 N N . ASN A 1 196 ? 58.871 78.488 43.672 1.00 15.67 224 ASN A N 1
ATOM 1496 C CA . ASN A 1 196 ? 59.166 77.299 44.465 1.00 16.75 224 ASN A CA 1
ATOM 1497 C C . ASN A 1 196 ? 59.346 76.090 43.537 1.00 17.64 224 ASN A C 1
ATOM 1498 O O . ASN A 1 196 ? 58.864 76.080 42.397 1.00 15.53 224 ASN A O 1
ATOM 1503 N N . GLU A 1 197 ? 60.069 75.084 44.016 1.00 18.96 225 GLU A N 1
ATOM 1504 C CA . GLU A 1 197 ? 60.348 73.906 43.205 1.00 21.34 225 GLU A CA 1
ATOM 1505 C C . GLU A 1 197 ? 59.116 73.309 42.525 1.00 21.61 225 GLU A C 1
ATOM 1506 O O . GLU A 1 197 ? 59.053 73.231 41.296 1.00 21.97 225 GLU A O 1
ATOM 1512 N N . ALA A 1 198 ? 58.133 72.908 43.320 1.00 20.96 226 ALA A N 1
ATOM 1513 C CA . ALA A 1 198 ? 56.915 72.309 42.788 1.00 20.39 226 ALA A CA 1
ATOM 1514 C C . ALA A 1 198 ? 56.323 73.077 41.607 1.00 19.98 226 ALA A C 1
ATOM 1515 O O . ALA A 1 198 ? 56.036 72.498 40.554 1.00 20.39 226 ALA A O 1
ATOM 1517 N N . TYR A 1 199 ? 56.150 74.383 41.786 1.00 17.73 227 TYR A N 1
ATOM 1518 C CA . TYR A 1 199 ? 55.564 75.224 40.756 1.00 16.90 227 TYR A CA 1
ATOM 1519 C C . TYR A 1 199 ? 56.399 75.287 39.482 1.00 17.50 227 TYR A C 1
ATOM 1520 O O . TYR A 1 199 ? 55.871 75.527 38.395 1.00 17.90 227 TYR A O 1
ATOM 1529 N N . VAL A 1 200 ? 57.703 75.070 39.613 1.00 18.19 228 VAL A N 1
ATOM 1530 C CA . VAL A 1 200 ? 58.586 75.103 38.456 1.00 18.46 228 VAL A CA 1
ATOM 1531 C C . VAL A 1 200 ? 58.422 73.810 37.673 1.00 20.53 228 VAL A C 1
ATOM 1532 O O . VAL A 1 200 ? 58.575 73.785 36.455 1.00 20.72 228 VAL A O 1
ATOM 1536 N N . GLU A 1 201 ? 58.106 72.739 38.391 1.00 22.75 229 GLU A N 1
ATOM 1537 C CA . GLU A 1 201 ? 57.919 71.433 37.781 1.00 25.82 229 GLU A CA 1
ATOM 1538 C C . GLU A 1 201 ? 56.476 71.271 37.331 1.00 28.06 229 GLU A C 1
ATOM 1539 O O . GLU A 1 201 ? 56.208 70.862 36.199 1.00 26.75 229 GLU A O 1
ATOM 1541 N N . GLU A 1 202 ? 55.553 71.606 38.228 1.00 29.99 230 GLU A N 1
ATOM 1542 C CA . GLU A 1 202 ? 54.127 71.477 37.957 1.00 31.71 230 GLU A CA 1
ATOM 1543 C C . GLU A 1 202 ? 53.534 72.529 37.017 1.00 30.04 230 GLU A C 1
ATOM 1544 O O . GLU A 1 202 ? 52.567 72.240 36.313 1.00 31.24 230 GLU A O 1
ATOM 1550 N N . SER A 1 203 ? 54.098 73.734 36.980 1.00 28.05 231 SER A N 1
ATOM 1551 C CA . SER A 1 203 ? 53.522 74.782 36.131 1.00 26.18 231 SER A CA 1
ATOM 1552 C C . SER A 1 203 ? 54.501 75.545 35.246 1.00 25.86 231 SER A C 1
ATOM 1553 O O . SER A 1 203 ? 54.385 76.761 35.091 1.00 23.88 231 SER A O 1
ATOM 1556 N N . GLY A 1 204 ? 55.449 74.829 34.651 1.00 27.55 232 GLY A N 1
ATOM 1557 C CA . GLY A 1 204 ? 56.432 75.473 33.798 1.00 27.10 232 GLY A CA 1
ATOM 1558 C C . GLY A 1 204 ? 55.845 76.356 32.712 1.00 27.72 232 GLY A C 1
ATOM 1559 O O . GLY A 1 204 ? 56.448 77.356 32.323 1.00 27.64 232 GLY A O 1
ATOM 1560 N N . GLU A 1 205 ? 54.663 75.994 32.227 1.00 27.61 233 GLU A N 1
ATOM 1561 C CA . GLU A 1 205 ? 54.012 76.750 31.164 1.00 29.20 233 GLU A CA 1
ATOM 1562 C C . GLU A 1 205 ? 53.683 78.154 31.635 1.00 27.71 233 GLU A C 1
ATOM 1563 O O . GLU A 1 205 ? 54.048 79.139 30.998 1.00 27.65 233 GLU A O 1
ATOM 1569 N N . VAL A 1 206 ? 52.989 78.231 32.763 1.00 27.11 234 VAL A N 1
ATOM 1570 C CA . VAL A 1 206 ? 52.592 79.504 33.346 1.00 25.86 234 VAL A CA 1
ATOM 1571 C C . VAL A 1 206 ? 53.807 80.396 33.590 1.00 24.80 234 VAL A C 1
ATOM 1572 O O . VAL A 1 206 ? 53.781 81.593 33.281 1.00 23.95 234 VAL A O 1
ATOM 1576 N N . LEU A 1 207 ? 54.867 79.808 34.140 1.00 23.22 235 LEU A N 1
ATOM 1577 C CA . LEU A 1 207 ? 56.094 80.548 34.422 1.00 22.07 235 LEU A CA 1
ATOM 1578 C C . LEU A 1 207 ? 56.740 81.075 33.146 1.00 21.53 235 LEU A C 1
ATOM 1579 O O . LEU A 1 207 ? 57.297 82.170 33.144 1.00 20.79 235 LEU A O 1
ATOM 1584 N N . ALA A 1 208 ? 56.667 80.299 32.065 1.00 20.44 236 ALA A N 1
ATOM 1585 C CA . ALA A 1 208 ? 57.253 80.722 30.793 1.00 20.54 236 ALA A CA 1
ATOM 1586 C C . ALA A 1 208 ? 56.425 81.856 30.199 1.00 19.78 236 ALA A C 1
ATOM 1587 O O . ALA A 1 208 ? 56.972 82.839 29.695 1.00 17.20 236 ALA A O 1
ATOM 1589 N N . ALA A 1 209 ? 55.103 81.711 30.272 1.00 18.70 237 ALA A N 1
ATOM 1590 C CA . ALA A 1 209 ? 54.190 82.726 29.758 1.00 18.33 237 ALA A CA 1
ATOM 1591 C C . ALA A 1 209 ? 54.395 84.031 30.516 1.00 18.39 237 ALA A C 1
ATOM 1592 O O . ALA A 1 209 ? 54.363 85.113 29.931 1.00 17.16 237 ALA A O 1
ATOM 1594 N N . PHE A 1 210 ? 54.632 83.916 31.820 1.00 19.65 238 PHE A N 1
ATOM 1595 C CA . PHE A 1 210 ? 54.831 85.081 32.671 1.00 20.54 238 PHE A CA 1
ATOM 1596 C C . PHE A 1 210 ? 56.081 85.880 32.325 1.00 21.06 238 PHE A C 1
ATOM 1597 O O . PHE A 1 210 ? 56.012 87.090 32.106 1.00 21.25 238 PHE A O 1
ATOM 1605 N N . TRP A 1 211 ? 57.223 85.203 32.272 1.00 21.59 239 TRP A N 1
ATOM 1606 C CA . TRP A 1 211 ? 58.476 85.880 31.988 1.00 20.13 239 TRP A CA 1
ATOM 1607 C C . TRP A 1 211 ? 58.494 86.481 30.598 1.00 20.07 239 TRP A C 1
ATOM 1608 O O . TRP A 1 211 ? 59.054 87.560 30.380 1.00 20.15 239 TRP A O 1
ATOM 1619 N N . ARG A 1 212 ? 57.889 85.773 29.655 1.00 18.99 240 ARG A N 1
ATOM 1620 C CA . ARG A 1 212 ? 57.811 86.250 28.284 1.00 19.56 240 ARG A CA 1
ATOM 1621 C C . ARG A 1 212 ? 57.163 87.632 28.360 1.00 19.76 240 ARG A C 1
ATOM 1622 O O . ARG A 1 212 ? 57.636 88.598 27.755 1.00 20.31 240 ARG A O 1
ATOM 1630 N N . ALA A 1 213 ? 56.086 87.715 29.137 1.00 19.27 241 ALA A N 1
ATOM 1631 C CA . ALA A 1 213 ? 55.362 88.964 29.325 1.00 18.03 241 ALA A CA 1
ATOM 1632 C C . ALA A 1 213 ? 56.238 89.980 30.057 1.00 17.27 241 ALA A C 1
ATOM 1633 O O . ALA A 1 213 ? 56.434 91.098 29.587 1.00 17.16 241 ALA A O 1
ATOM 1635 N N . ALA A 1 214 ? 56.773 89.580 31.205 1.00 16.45 242 ALA A N 1
ATOM 1636 C CA . ALA A 1 214 ? 57.619 90.468 31.991 1.00 16.89 242 ALA A CA 1
ATOM 1637 C C . ALA A 1 214 ? 58.791 91.000 31.175 1.00 16.44 242 ALA A C 1
ATOM 1638 O O . ALA A 1 214 ? 59.186 92.156 31.327 1.00 16.25 242 ALA A O 1
ATOM 1640 N N . LEU A 1 215 ? 59.338 90.153 30.308 1.00 18.23 243 LEU A N 1
ATOM 1641 C CA . LEU A 1 215 ? 60.465 90.542 29.462 1.00 18.38 243 LEU A CA 1
ATOM 1642 C C . LEU A 1 215 ? 60.035 91.618 28.458 1.00 18.27 243 LEU A C 1
ATOM 1643 O O . LEU A 1 215 ? 60.793 92.560 28.187 1.00 15.71 243 LEU A O 1
ATOM 1648 N N . LYS A 1 216 ? 58.824 91.480 27.911 1.00 16.71 244 LYS A N 1
ATOM 1649 C CA . LYS A 1 216 ? 58.316 92.483 26.978 1.00 15.83 244 LYS A CA 1
ATOM 1650 C C . LYS A 1 216 ? 58.208 93.780 27.760 1.00 14.45 244 LYS A C 1
ATOM 1651 O O . LYS A 1 216 ? 58.519 94.854 27.250 1.00 12.95 244 LYS A O 1
ATOM 1657 N N . GLY A 1 217 ? 57.766 93.666 29.009 1.00 13.47 245 GLY A N 1
ATOM 1658 C CA . GLY A 1 217 ? 57.643 94.837 29.853 1.00 12.84 245 GLY A CA 1
ATOM 1659 C C . GLY A 1 217 ? 58.987 95.521 29.966 1.00 13.41 245 GLY A C 1
ATOM 1660 O O . GLY A 1 217 ? 59.091 96.735 29.795 1.00 10.67 245 GLY A O 1
ATOM 1661 N N . TYR A 1 218 ? 60.020 94.725 30.246 1.00 14.88 246 TYR A N 1
ATOM 1662 C CA . TYR A 1 218 ? 61.385 95.223 30.376 1.00 15.45 246 TYR A CA 1
ATOM 1663 C C . TYR A 1 218 ? 61.896 95.900 29.098 1.00 15.96 246 TYR A C 1
ATOM 1664 O O . TYR A 1 218 ? 62.408 97.021 29.139 1.00 13.28 246 TYR A O 1
ATOM 1673 N N . GLU A 1 219 ? 61.776 95.196 27.973 1.00 16.87 247 GLU A N 1
ATOM 1674 C CA . GLU A 1 219 ? 62.239 95.713 26.687 1.00 19.00 247 GLU A CA 1
ATOM 1675 C C . GLU A 1 219 ? 61.517 97.008 26.329 1.00 18.58 247 GLU A C 1
ATOM 1676 O O . GLU A 1 219 ? 62.103 97.916 25.739 1.00 21.61 247 GLU A O 1
ATOM 1682 N N . TRP A 1 220 ? 60.244 97.095 26.688 1.00 15.21 248 TRP A N 1
ATOM 1683 C CA . TRP A 1 220 ? 59.469 98.290 26.403 1.00 13.17 248 TRP A CA 1
ATOM 1684 C C . TRP A 1 220 ? 59.957 99.428 27.302 1.00 13.35 248 TRP A C 1
ATOM 1685 O O . TRP A 1 220 ? 60.130 100.558 26.843 1.00 12.77 248 TRP A O 1
ATOM 1696 N N . MET A 1 221 ? 60.169 99.127 28.584 1.00 10.60 249 MET A N 1
ATOM 1697 C CA . MET A 1 221 ? 60.669 100.125 29.532 1.00 12.12 249 MET A CA 1
ATOM 1698 C C . MET A 1 221 ? 61.980 100.714 29.011 1.00 13.39 249 MET A C 1
ATOM 1699 O O . MET A 1 221 ? 62.176 101.928 28.990 1.00 13.52 249 MET A O 1
ATOM 1704 N N . VAL A 1 222 ? 62.870 99.826 28.585 1.00 15.62 250 VAL A N 1
ATOM 1705 C CA . VAL A 1 222 ? 64.165 100.210 28.064 1.00 17.41 250 VAL A CA 1
ATOM 1706 C C . VAL A 1 222 ? 64.053 101.166 26.888 1.00 18.61 250 VAL A C 1
ATOM 1707 O O . VAL A 1 222 ? 64.738 102.185 26.860 1.00 19.03 250 VAL A O 1
ATOM 1711 N N . GLU A 1 223 ? 63.193 100.844 25.925 1.00 19.89 251 GLU A N 1
ATOM 1712 C CA . GLU A 1 223 ? 63.012 101.694 24.752 1.00 21.44 251 GLU A CA 1
ATOM 1713 C C . GLU A 1 223 ? 62.129 102.904 25.016 1.00 21.87 251 GLU A C 1
ATOM 1714 O O . GLU A 1 223 ? 62.101 103.839 24.218 1.00 21.86 251 GLU A O 1
ATOM 1720 N N . ASN A 1 224 ? 61.412 102.892 26.137 1.00 21.03 252 ASN A N 1
ATOM 1721 C CA . ASN A 1 224 ? 60.525 103.997 26.488 1.00 20.87 252 ASN A CA 1
ATOM 1722 C C . ASN A 1 224 ? 60.718 104.333 27.967 1.00 21.64 252 ASN A C 1
ATOM 1723 O O . ASN A 1 224 ? 59.768 104.327 28.746 1.00 22.52 252 ASN A O 1
ATOM 1728 N N . PRO A 1 225 ? 61.962 104.650 28.362 1.00 21.20 253 PRO A N 1
ATOM 1729 C CA . PRO A 1 225 ? 62.368 104.992 29.729 1.00 20.69 253 PRO A CA 1
ATOM 1730 C C . PRO A 1 225 ? 61.435 105.904 30.506 1.00 21.51 253 PRO A C 1
ATOM 1731 O O . PRO A 1 225 ? 60.891 105.511 31.537 1.00 22.07 253 PRO A O 1
ATOM 1735 N N . ASP A 1 226 ? 61.253 107.125 30.020 1.00 21.89 254 ASP A N 1
ATOM 1736 C CA . ASP A 1 226 ? 60.400 108.078 30.711 1.00 24.83 254 ASP A CA 1
ATOM 1737 C C . ASP A 1 226 ? 58.962 107.612 30.831 1.00 25.45 254 ASP A C 1
ATOM 1738 O O . ASP A 1 226 ? 58.394 107.592 31.921 1.00 25.80 254 ASP A O 1
ATOM 1743 N N . GLU A 1 227 ? 58.378 107.243 29.700 1.00 25.77 255 GLU A N 1
ATOM 1744 C CA . GLU A 1 227 ? 56.996 106.786 29.652 1.00 26.86 255 GLU A CA 1
ATOM 1745 C C . GLU A 1 227 ? 56.754 105.676 30.677 1.00 24.27 255 GLU A C 1
ATOM 1746 O O . GLU A 1 227 ? 55.779 105.701 31.425 1.00 20.31 255 GLU A O 1
ATOM 1752 N N . ALA A 1 228 ? 57.659 104.705 30.711 1.00 23.55 256 ALA A N 1
ATOM 1753 C CA . ALA A 1 228 ? 57.532 103.582 31.625 1.00 23.20 256 ALA A CA 1
ATOM 1754 C C . ALA A 1 228 ? 57.733 104.019 33.068 1.00 23.09 256 ALA A C 1
ATOM 1755 O O . ALA A 1 228 ? 57.167 103.434 33.986 1.00 23.76 256 ALA A O 1
ATOM 1757 N N . LEU A 1 229 ? 58.543 105.049 33.275 1.00 22.85 257 LEU A N 1
ATOM 1758 C CA . LEU A 1 229 ? 58.772 105.533 34.626 1.00 22.95 257 LEU A CA 1
ATOM 1759 C C . LEU A 1 229 ? 57.477 106.204 35.089 1.00 23.13 257 LEU A C 1
ATOM 1760 O O . LEU A 1 229 ? 57.134 106.190 36.272 1.00 22.81 257 LEU A O 1
ATOM 1765 N N . ASN A 1 230 ? 56.755 106.786 34.139 1.00 23.49 258 ASN A N 1
ATOM 1766 C CA . ASN A 1 230 ? 55.500 107.456 34.440 1.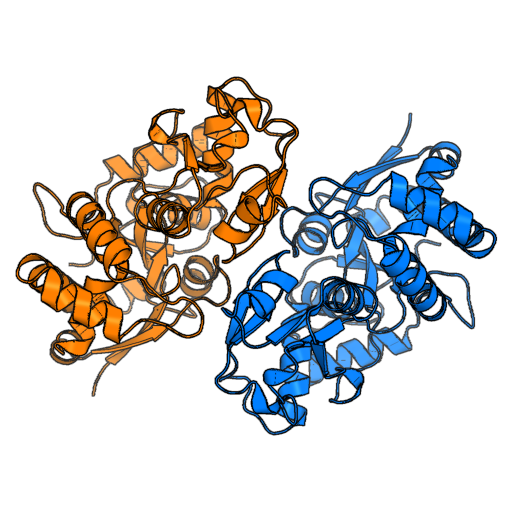00 23.80 258 ASN A CA 1
ATOM 1767 C C . ASN A 1 230 ? 54.468 106.423 34.878 1.00 23.22 258 ASN A C 1
ATOM 1768 O O . ASN A 1 230 ? 53.700 106.650 35.817 1.00 24.62 258 ASN A O 1
ATOM 1773 N N . VAL A 1 231 ? 54.450 105.286 34.191 1.00 21.47 259 VAL A N 1
ATOM 1774 C CA . VAL A 1 231 ? 53.514 104.223 34.525 1.00 18.98 259 VAL A CA 1
ATOM 1775 C C . VAL A 1 231 ? 53.666 103.820 35.989 1.00 19.42 259 VAL A C 1
ATOM 1776 O O . VAL A 1 231 ? 52.684 103.768 36.728 1.00 19.32 259 VAL A O 1
ATOM 1780 N N . LEU A 1 232 ? 54.897 103.548 36.411 1.00 18.79 260 LEU A N 1
ATOM 1781 C CA . LEU A 1 232 ? 55.136 103.145 37.790 1.00 18.04 260 LEU A CA 1
ATOM 1782 C C . LEU A 1 232 ? 54.644 104.177 38.776 1.00 17.10 260 LEU A C 1
ATOM 1783 O O . LEU A 1 232 ? 53.889 103.868 39.694 1.00 15.33 260 LEU A O 1
ATOM 1788 N N . LEU A 1 233 ? 55.107 105.406 38.593 1.00 17.81 261 LEU A N 1
ATOM 1789 C CA . LEU A 1 233 ? 54.736 106.495 39.480 1.00 19.47 261 LEU A CA 1
ATOM 1790 C C . LEU A 1 233 ? 53.232 106.598 39.721 1.00 19.70 261 LEU A C 1
ATOM 1791 O O . LEU A 1 233 ? 52.799 106.750 40.866 1.00 17.47 261 LEU A O 1
ATOM 1796 N N . THR A 1 234 ? 52.436 106.506 38.659 1.00 19.89 262 THR A N 1
ATOM 1797 C CA . THR A 1 234 ? 50.990 106.594 38.828 1.00 21.56 262 THR A CA 1
ATOM 1798 C C . THR A 1 234 ? 50.482 105.357 39.583 1.00 21.10 262 THR A C 1
ATOM 1799 O O . THR A 1 234 ? 49.451 105.399 40.252 1.00 20.47 262 THR A O 1
ATOM 1803 N N . ASN A 1 235 ? 51.226 104.263 39.497 1.00 20.79 263 ASN A N 1
ATOM 1804 C CA . ASN A 1 235 ? 50.844 103.038 40.182 1.00 21.60 263 ASN A CA 1
ATOM 1805 C C . ASN A 1 235 ? 51.512 102.887 41.544 1.00 21.45 263 ASN A C 1
ATOM 1806 O O . ASN A 1 235 ? 51.515 101.805 42.125 1.00 22.57 263 ASN A O 1
ATOM 1811 N N . GLN A 1 236 ? 52.060 103.978 42.060 1.00 20.60 264 GLN A N 1
ATOM 1812 C CA . GLN A 1 236 ? 52.736 103.944 43.350 1.00 20.75 264 GLN A CA 1
ATOM 1813 C C . GLN A 1 236 ? 51.749 103.880 44.497 1.00 22.19 264 GLN A C 1
ATOM 1814 O O . GLN A 1 236 ? 50.650 104.407 44.405 1.00 24.09 264 GLN A O 1
ATOM 1820 N N . ASP A 1 237 ? 52.143 103.236 45.585 1.00 22.24 265 ASP A N 1
ATOM 1821 C CA . ASP A 1 237 ? 51.289 103.179 46.754 1.00 23.37 265 ASP A CA 1
ATOM 1822 C C . ASP A 1 237 ? 51.564 104.501 47.471 1.00 24.80 265 ASP A C 1
ATOM 1823 O O . ASP A 1 237 ? 52.403 104.563 48.371 1.00 23.61 265 ASP A O 1
ATOM 1828 N N . GLU A 1 238 ? 50.867 105.556 47.063 1.00 25.79 266 GLU A N 1
ATOM 1829 C CA . GLU A 1 238 ? 51.068 106.875 47.654 1.00 28.15 266 GLU A CA 1
ATOM 1830 C C . GLU A 1 238 ? 50.745 106.958 49.147 1.00 28.40 266 GLU A C 1
ATOM 1831 O O . GLU A 1 238 ? 51.350 107.745 49.876 1.00 28.26 266 GLU A O 1
ATOM 1837 N N . ALA A 1 239 ? 49.803 106.144 49.606 1.00 28.25 267 ALA A N 1
ATOM 1838 C CA . ALA A 1 239 ? 49.415 106.165 51.011 1.00 28.69 267 ALA A CA 1
ATOM 1839 C C . ALA A 1 239 ? 50.474 105.636 51.985 1.00 29.32 267 ALA A C 1
ATOM 1840 O O . ALA A 1 239 ? 50.583 106.137 53.105 1.00 29.24 267 ALA A O 1
ATOM 1842 N N . ASN A 1 240 ? 51.251 104.637 51.567 1.00 29.20 268 ASN A N 1
ATOM 1843 C CA . ASN A 1 240 ? 52.260 104.053 52.449 1.00 29.44 268 ASN A CA 1
ATOM 1844 C C . ASN A 1 240 ? 53.708 104.198 51.986 1.00 29.43 268 ASN A C 1
ATOM 1845 O O . ASN A 1 240 ? 54.637 104.062 52.788 1.00 28.84 268 ASN A O 1
ATOM 1850 N N . PHE A 1 241 ? 53.909 104.459 50.700 1.00 28.62 269 PHE A N 1
ATOM 1851 C CA . PHE A 1 241 ? 55.263 104.587 50.181 1.00 27.37 269 PHE A CA 1
ATOM 1852 C C . PHE A 1 241 ? 55.300 105.611 49.059 1.00 26.12 269 PHE A C 1
ATOM 1853 O O . PHE A 1 241 ? 55.708 105.304 47.935 1.00 26.07 269 PHE A O 1
ATOM 1861 N N . PRO A 1 242 ? 54.872 106.848 49.350 1.00 23.77 270 PRO A N 1
ATOM 1862 C CA . PRO A 1 242 ? 54.861 107.918 48.348 1.00 22.18 270 PRO A CA 1
ATOM 1863 C C . PRO A 1 242 ? 56.249 108.113 47.752 1.00 20.35 270 PRO A C 1
ATOM 1864 O O . PRO A 1 242 ? 57.247 108.076 48.470 1.00 18.81 270 PRO A O 1
ATOM 1868 N N . LEU A 1 243 ? 56.306 108.324 46.441 1.00 19.60 271 LEU A N 1
ATOM 1869 C CA . LEU A 1 243 ? 57.583 108.498 45.756 1.00 19.88 271 LEU A CA 1
ATOM 1870 C C . LEU A 1 243 ? 57.820 109.918 45.264 1.00 20.75 271 LEU A C 1
ATOM 1871 O O . LEU A 1 243 ? 56.882 110.648 44.951 1.00 22.00 271 LEU A O 1
ATOM 1876 N N . ILE A 1 244 ? 59.089 110.300 45.202 1.00 21.88 272 ILE A N 1
ATOM 1877 C CA . ILE A 1 244 ? 59.485 111.615 44.717 1.00 22.93 272 ILE A CA 1
ATOM 1878 C C . ILE A 1 244 ? 59.970 111.407 43.286 1.00 24.13 272 ILE A C 1
ATOM 1879 O O . ILE A 1 244 ? 60.903 110.641 43.039 1.00 25.11 272 ILE A O 1
ATOM 1884 N N . GLN A 1 245 ? 59.331 112.079 42.337 1.00 24.26 273 GLN A N 1
ATOM 1885 C CA . GLN A 1 245 ? 59.696 111.895 40.947 1.00 24.65 273 GLN A CA 1
ATOM 1886 C C . GLN A 1 245 ? 61.183 112.008 40.655 1.00 25.97 273 GLN A C 1
ATOM 1887 O O . GLN A 1 245 ? 61.766 111.095 40.072 1.00 26.51 273 GLN A O 1
ATOM 1893 N N . GLU A 1 246 ? 61.801 113.117 41.047 1.00 26.58 274 GLU A N 1
ATOM 1894 C CA . GLU A 1 246 ? 63.222 113.297 40.787 1.00 27.11 274 GLU A CA 1
ATOM 1895 C C . GLU A 1 246 ? 64.022 112.138 41.357 1.00 26.98 274 GLU A C 1
ATOM 1896 O O . GLU A 1 246 ? 64.883 111.579 40.681 1.00 26.74 274 GLU A O 1
ATOM 1902 N N . VAL A 1 247 ? 63.722 111.762 42.594 1.00 26.45 275 VAL A N 1
ATOM 1903 C CA . VAL A 1 247 ? 64.422 110.656 43.236 1.00 26.77 275 VAL A CA 1
ATOM 1904 C C . VAL A 1 247 ? 64.283 109.374 42.415 1.00 26.03 275 VAL A C 1
ATOM 1905 O O . VAL A 1 247 ? 65.252 108.638 42.221 1.00 26.29 275 VAL A O 1
ATOM 1909 N N . GLU A 1 248 ? 63.078 109.128 41.916 1.00 24.92 276 GLU A N 1
ATOM 1910 C CA . GLU A 1 248 ? 62.803 107.925 41.148 1.00 24.43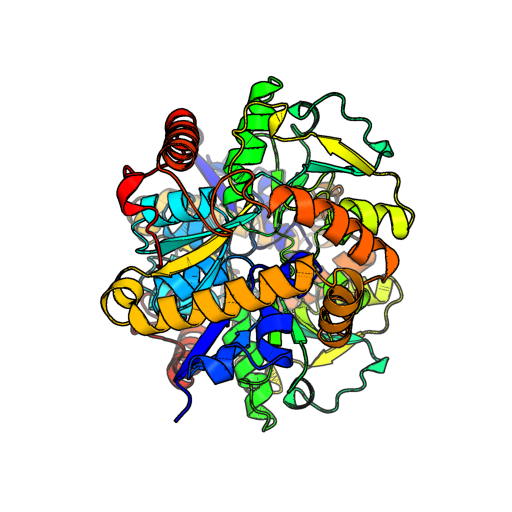 276 GLU A CA 1
ATOM 1911 C C . GLU A 1 248 ? 63.464 107.829 39.773 1.00 23.66 276 GLU A C 1
ATOM 1912 O O . GLU A 1 248 ? 63.834 106.734 39.352 1.00 22.31 276 GLU A O 1
ATOM 1918 N N . GLU A 1 249 ? 63.617 108.950 39.069 1.00 24.15 277 GLU A N 1
ATOM 1919 C CA . GLU A 1 249 ? 64.256 108.904 37.754 1.00 25.81 277 GLU A CA 1
ATOM 1920 C C . GLU A 1 249 ? 65.723 108.577 37.947 1.00 25.26 277 GLU A C 1
ATOM 1921 O O . GLU A 1 249 ? 66.320 107.834 37.165 1.00 23.29 277 GLU A O 1
ATOM 1927 N N . GLU A 1 250 ? 66.299 109.151 38.998 1.00 25.76 278 GLU A N 1
ATOM 1928 C CA . GLU A 1 250 ? 67.697 108.927 39.326 1.00 24.91 278 GLU A CA 1
ATOM 1929 C C . GLU A 1 250 ? 67.857 107.457 39.696 1.00 24.34 278 GLU A C 1
ATOM 1930 O O . GLU A 1 250 ? 68.836 106.800 39.317 1.00 23.32 278 GLU A O 1
ATOM 1936 N N . SER A 1 2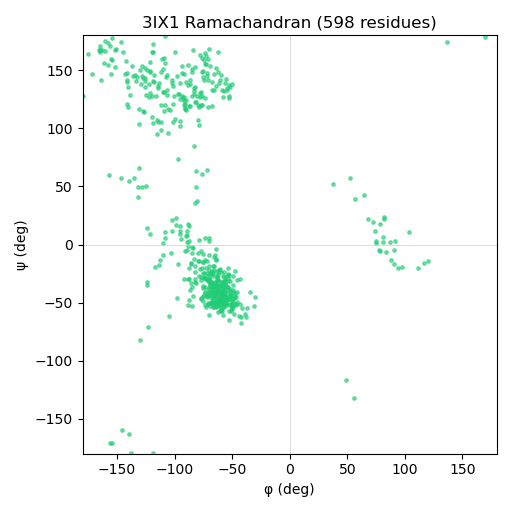51 ? 66.880 106.946 40.438 1.00 21.58 279 SER A N 1
ATOM 1937 C CA . SER A 1 251 ? 66.901 105.557 40.852 1.00 20.47 279 SER A CA 1
ATOM 1938 C C . SER A 1 251 ? 66.850 104.667 39.618 1.00 20.19 279 SER A C 1
ATOM 1939 O O . SER A 1 251 ? 67.646 103.727 39.494 1.00 20.13 279 SER A O 1
ATOM 1942 N N . LEU A 1 252 ? 65.925 104.972 38.706 1.00 18.00 280 LEU A N 1
ATOM 1943 C CA . LEU A 1 252 ? 65.778 104.191 37.483 1.00 17.14 280 LEU A CA 1
ATOM 1944 C C . LEU A 1 252 ? 67.074 104.196 36.686 1.00 17.61 280 LEU A C 1
ATOM 1945 O O . LEU A 1 252 ? 67.532 103.149 36.227 1.00 19.38 280 LEU A O 1
ATOM 1950 N N . SER A 1 253 ? 67.668 105.374 36.523 1.00 17.00 281 SER A N 1
ATOM 1951 C CA . SER A 1 253 ? 68.913 105.476 35.775 1.00 17.49 281 SER A CA 1
ATOM 1952 C C . SER A 1 253 ? 69.967 104.538 36.361 1.00 16.54 281 SER A C 1
ATOM 1953 O O . SER A 1 253 ? 70.691 103.881 35.622 1.00 17.02 281 SER A O 1
ATOM 1956 N N . ILE A 1 254 ? 70.049 104.468 37.685 1.00 14.97 282 ILE A N 1
ATOM 1957 C CA . ILE A 1 254 ? 71.017 103.580 38.320 1.00 14.28 282 ILE A CA 1
ATOM 1958 C C . ILE A 1 254 ? 70.678 102.124 38.035 1.00 12.88 282 ILE A C 1
ATOM 1959 O O . ILE A 1 254 ? 71.520 101.353 37.592 1.00 14.46 282 ILE A O 1
ATOM 1964 N N . LEU A 1 255 ? 69.430 101.761 38.287 1.00 13.23 283 LEU A N 1
ATOM 1965 C CA . LEU A 1 255 ? 68.963 100.398 38.095 1.00 12.10 283 LEU A CA 1
ATOM 1966 C C . LEU A 1 255 ? 69.116 99.869 36.681 1.00 13.13 283 LEU A C 1
ATOM 1967 O O . LEU A 1 255 ? 69.463 98.703 36.488 1.00 11.91 283 LEU A O 1
ATOM 1972 N N . LEU A 1 256 ? 68.846 100.714 35.693 1.00 14.44 284 LEU A N 1
ATOM 1973 C CA . LEU A 1 256 ? 68.963 100.291 34.307 1.00 17.49 284 LEU A CA 1
ATOM 1974 C C . LEU A 1 256 ? 70.304 99.621 34.045 1.00 18.50 284 LEU A C 1
ATOM 1975 O O . LEU A 1 256 ? 70.355 98.512 33.510 1.00 18.13 284 LEU A O 1
ATOM 1980 N N . GLU A 1 257 ? 71.383 100.297 34.433 1.00 19.32 285 GLU A N 1
ATOM 1981 C CA . GLU A 1 257 ? 72.732 99.781 34.236 1.00 22.27 285 GLU A CA 1
ATOM 1982 C C . GLU A 1 257 ? 72.902 98.422 34.898 1.00 21.62 285 GLU A C 1
ATOM 1983 O O . GLU A 1 257 ? 73.448 97.493 34.297 1.00 22.99 285 GLU A O 1
ATOM 1989 N N . LYS A 1 258 ? 72.429 98.318 36.138 1.00 19.28 286 LYS A N 1
ATOM 1990 C CA . LYS A 1 258 ? 72.528 97.092 36.918 1.00 16.87 286 LYS A CA 1
ATOM 1991 C C . LYS A 1 258 ? 71.546 95.979 36.533 1.00 16.60 286 LYS A C 1
ATOM 1992 O O . LYS A 1 258 ? 71.774 94.813 36.865 1.00 14.78 286 LYS A O 1
ATOM 1998 N N . MET A 1 259 ? 70.456 96.327 35.848 1.00 15.80 287 MET A N 1
ATOM 1999 C CA . MET A 1 259 ? 69.464 95.325 35.457 1.00 14.70 287 MET A CA 1
ATOM 2000 C C . MET A 1 259 ? 69.831 94.655 34.143 1.00 16.62 287 MET A C 1
ATOM 2001 O O . MET A 1 259 ? 69.535 93.477 33.922 1.00 16.28 287 MET A O 1
ATOM 2006 N N . GLU A 1 260 ? 70.471 95.418 33.267 1.00 18.20 288 GLU A N 1
ATOM 2007 C CA . GLU A 1 260 ? 70.858 94.915 31.961 1.00 21.04 288 GLU A CA 1
ATOM 2008 C C . GLU A 1 260 ? 71.824 93.740 31.989 1.00 20.70 288 GLU A C 1
ATOM 2009 O O . GLU A 1 260 ? 72.755 93.693 32.796 1.00 20.86 288 GLU A O 1
ATOM 2015 N N . ASN A 1 261 ? 71.578 92.785 31.099 1.00 20.01 289 ASN A N 1
ATOM 2016 C CA . ASN A 1 261 ? 72.414 91.605 30.966 1.00 20.32 289 ASN A CA 1
ATOM 2017 C C . ASN A 1 261 ? 73.318 91.841 29.755 1.00 22.21 289 ASN A C 1
ATOM 2018 O O . ASN A 1 261 ? 72.877 91.763 28.606 1.00 23.63 289 ASN A O 1
ATOM 2023 N N . PRO A 1 262 ? 74.605 92.130 30.007 1.00 22.70 290 PRO A N 1
ATOM 2024 C CA . PRO A 1 262 ? 75.626 92.400 28.990 1.00 21.37 290 PRO A CA 1
ATOM 2025 C C . PRO A 1 262 ? 75.773 91.330 27.912 1.00 21.05 290 PRO A C 1
ATOM 2026 O O . PRO A 1 262 ? 76.020 91.650 26.748 1.00 21.15 290 PRO A O 1
ATOM 2030 N N . ASN A 1 263 ? 75.621 90.065 28.292 1.00 19.25 291 ASN A N 1
ATOM 2031 C CA . ASN A 1 263 ? 75.796 88.985 27.331 1.00 18.94 291 ASN A CA 1
ATOM 2032 C C . ASN A 1 263 ? 74.701 87.939 27.330 1.00 20.65 291 ASN A C 1
ATOM 2033 O O . ASN A 1 263 ? 74.963 86.734 27.355 1.00 22.52 291 ASN A O 1
ATOM 2038 N N . GLY A 1 264 ? 73.468 88.427 27.279 1.00 21.62 292 GLY A N 1
ATOM 2039 C CA . GLY A 1 264 ? 72.304 87.568 27.270 1.00 20.64 292 GLY A CA 1
ATOM 2040 C C . GLY A 1 264 ? 71.066 88.423 27.459 1.00 21.59 292 GLY A C 1
ATOM 2041 O O . GLY A 1 264 ? 71.163 89.651 27.610 1.00 19.15 292 GLY A O 1
ATOM 2042 N N . PRO A 1 265 ? 69.877 87.804 27.453 1.00 22.11 293 PRO A N 1
ATOM 2043 C CA . PRO A 1 265 ? 68.645 88.569 27.631 1.00 21.91 293 PRO A CA 1
ATOM 2044 C C . PRO A 1 265 ? 68.456 88.960 29.092 1.00 20.51 293 PRO A C 1
ATOM 2045 O O . PRO A 1 265 ? 69.064 88.365 29.989 1.00 19.33 293 PRO A O 1
ATOM 2049 N N . PHE A 1 266 ? 67.625 89.974 29.311 1.00 18.08 294 PHE A N 1
ATOM 2050 C CA . PHE A 1 266 ? 67.313 90.440 30.653 1.00 14.97 294 PHE A CA 1
ATOM 2051 C C . PHE A 1 266 ? 66.858 89.219 31.439 1.00 13.85 294 PHE A C 1
ATOM 2052 O O . PHE A 1 266 ? 66.111 88.393 30.912 1.00 12.10 294 PHE A O 1
ATOM 2060 N N . GLY A 1 267 ? 67.322 89.098 32.681 1.00 13.28 295 GLY A N 1
ATOM 2061 C CA . GLY A 1 267 ? 66.936 87.979 33.522 1.00 12.83 295 GLY A CA 1
ATOM 2062 C C . GLY A 1 267 ? 67.888 86.798 33.501 1.00 14.08 295 GLY A C 1
ATOM 2063 O O . GLY A 1 267 ? 67.873 85.974 34.413 1.00 13.12 295 GLY A O 1
ATOM 2064 N N . GLY A 1 268 ? 68.710 86.702 32.460 1.00 15.86 296 GLY A N 1
ATOM 2065 C CA . GLY A 1 268 ? 69.650 85.593 32.361 1.00 19.37 296 GLY A CA 1
ATOM 2066 C C . GLY A 1 268 ? 70.507 85.439 33.605 1.00 21.59 296 GLY A C 1
ATOM 2067 O O . GLY A 1 268 ? 71.140 86.399 34.050 1.00 22.18 296 GLY A O 1
ATOM 2068 N N . GLN A 1 269 ? 70.537 84.233 34.166 1.00 22.61 297 GLN A N 1
ATOM 2069 C CA . GLN A 1 269 ? 71.308 83.985 35.379 1.00 23.99 297 GLN A CA 1
ATOM 2070 C C . GLN A 1 269 ? 72.692 83.411 35.096 1.00 25.57 297 GLN A C 1
ATOM 2071 O O . GLN A 1 269 ? 72.844 82.439 34.349 1.00 25.86 297 GLN A O 1
ATOM 2077 N N . ASP A 1 270 ? 73.693 84.043 35.706 1.00 26.50 298 ASP A N 1
ATOM 2078 C CA . ASP A 1 270 ? 75.102 83.682 35.567 1.00 27.41 298 ASP A CA 1
ATOM 2079 C C . ASP A 1 270 ? 75.497 82.678 36.649 1.00 25.31 298 ASP A C 1
ATOM 2080 O O . ASP A 1 270 ? 75.446 82.986 37.837 1.00 25.17 298 ASP A O 1
ATOM 2085 N N . ALA A 1 271 ? 75.883 81.476 36.232 1.00 23.00 299 ALA A N 1
ATOM 2086 C CA . ALA A 1 271 ? 76.263 80.425 37.176 1.00 22.33 299 ALA A CA 1
ATOM 2087 C C . ALA A 1 271 ? 77.396 80.829 38.109 1.00 21.57 299 ALA A C 1
ATOM 2088 O O . ALA A 1 271 ? 77.429 80.418 39.275 1.00 19.76 299 ALA A O 1
ATOM 2090 N N . GLU A 1 272 ? 78.320 81.631 37.588 1.00 20.79 300 GLU A N 1
ATOM 2091 C CA . GLU A 1 272 ? 79.469 82.104 38.359 1.00 19.67 300 GLU A CA 1
ATOM 2092 C C . GLU A 1 272 ? 79.028 82.916 39.572 1.00 18.65 300 GLU A C 1
ATOM 2093 O O . GLU A 1 272 ? 79.512 82.705 40.679 1.00 18.62 300 GLU A O 1
ATOM 2095 N N . SER A 1 273 ? 78.106 83.847 39.357 1.00 19.30 301 SER A N 1
ATOM 2096 C CA . SER A 1 273 ? 77.593 84.681 40.436 1.00 20.14 301 SER A CA 1
ATOM 2097 C C . SER A 1 273 ? 77.140 83.807 41.605 1.00 20.64 301 SER A C 1
ATOM 2098 O O . SER A 1 273 ? 77.637 83.963 42.720 1.00 22.03 301 SER A O 1
ATOM 2101 N N . TRP A 1 274 ? 76.212 82.884 41.344 1.00 19.91 302 TRP A N 1
ATOM 2102 C CA . TRP A 1 274 ? 75.694 81.997 42.384 1.00 20.17 302 TRP A CA 1
ATOM 2103 C C . TRP A 1 274 ? 76.770 81.179 43.080 1.00 21.30 302 TRP A C 1
ATOM 2104 O O . TRP A 1 274 ? 76.830 81.123 44.313 1.00 20.06 302 TRP A O 1
ATOM 2115 N N . GLU A 1 275 ? 77.620 80.546 42.285 1.00 23.35 303 GLU A N 1
ATOM 2116 C CA . GLU A 1 275 ? 78.687 79.721 42.825 1.00 25.83 303 GLU A CA 1
ATOM 2117 C C . GLU A 1 275 ? 79.507 80.453 43.884 1.00 25.07 303 GLU A C 1
ATOM 2118 O O . GLU A 1 275 ? 79.691 79.944 44.992 1.00 25.27 303 GLU A O 1
ATOM 2124 N N . GLU A 1 276 ? 79.976 81.654 43.572 1.00 24.94 304 GLU A N 1
ATOM 2125 C CA . GLU A 1 276 ? 80.779 82.382 44.550 1.00 25.81 304 GLU A CA 1
ATOM 2126 C C . GLU A 1 276 ? 79.973 82.937 45.725 1.00 23.46 304 GLU A C 1
ATOM 2127 O O . GLU A 1 276 ? 80.497 83.073 46.827 1.00 20.42 304 GLU A O 1
ATOM 2133 N N . VAL A 1 277 ? 78.702 83.257 45.500 1.00 21.66 305 VAL A N 1
ATOM 2134 C CA . VAL A 1 277 ? 77.887 83.786 46.586 1.00 20.80 305 VAL A CA 1
ATOM 2135 C C . VAL A 1 277 ? 77.635 82.672 47.583 1.00 19.90 305 VAL A C 1
ATOM 2136 O O . VAL A 1 277 ? 77.595 82.900 48.790 1.00 19.41 305 VAL A O 1
ATOM 2140 N N . ILE A 1 278 ? 77.479 81.459 47.071 1.00 20.74 306 ILE A N 1
ATOM 2141 C CA . ILE A 1 278 ? 77.275 80.315 47.936 1.00 20.64 306 ILE A CA 1
ATOM 2142 C C . ILE A 1 278 ? 78.564 80.074 48.732 1.00 22.14 306 ILE A C 1
ATOM 2143 O O . ILE A 1 278 ? 78.525 79.938 49.959 1.00 22.59 306 ILE A O 1
ATOM 2148 N N . SER A 1 279 ? 79.708 80.031 48.046 1.00 21.26 307 SER A N 1
ATOM 2149 C CA . SER A 1 279 ? 80.966 79.790 48.748 1.00 22.05 307 SER A CA 1
ATOM 2150 C C . SER A 1 279 ? 81.300 80.900 49.739 1.00 21.83 307 SER A C 1
ATOM 2151 O O . SER A 1 279 ? 81.936 80.647 50.765 1.00 20.97 307 SER A O 1
ATOM 2154 N N . TRP A 1 280 ? 80.871 82.126 49.448 1.00 20.28 308 TRP A N 1
ATOM 2155 C CA . TRP A 1 280 ? 81.119 83.223 50.375 1.00 19.57 308 TRP A CA 1
ATOM 2156 C C . TRP A 1 280 ? 80.384 82.911 51.674 1.00 19.06 308 TRP A C 1
ATOM 2157 O O . TRP A 1 280 ? 80.953 82.974 52.755 1.00 18.57 308 TRP A O 1
ATOM 2168 N N . LEU A 1 281 ? 79.111 82.569 51.555 1.00 20.53 309 LEU A N 1
ATOM 2169 C CA . LEU A 1 281 ? 78.307 82.249 52.718 1.00 21.46 309 LEU A CA 1
ATOM 2170 C C . LEU A 1 281 ? 78.798 80.977 53.378 1.00 23.30 309 LEU A C 1
ATOM 2171 O O . LEU A 1 281 ? 79.000 80.934 54.590 1.00 24.65 309 LEU A O 1
ATOM 2176 N N . ASP A 1 282 ? 79.000 79.940 52.578 1.00 24.23 310 ASP A N 1
ATOM 2177 C CA . ASP A 1 282 ? 79.457 78.677 53.116 1.00 25.56 310 ASP A CA 1
ATOM 2178 C C . ASP A 1 282 ? 80.753 78.860 53.880 1.00 25.24 310 ASP A C 1
ATOM 2179 O O . ASP A 1 282 ? 81.012 78.153 54.845 1.00 25.59 310 ASP A O 1
ATOM 2184 N N . ALA A 1 283 ? 81.556 79.826 53.453 1.00 24.87 311 ALA A N 1
ATOM 2185 C CA . ALA A 1 283 ? 82.836 80.090 54.087 1.00 25.79 311 ALA A CA 1
ATOM 2186 C C . ALA A 1 283 ? 82.698 80.795 55.427 1.00 27.35 311 ALA A C 1
ATOM 2187 O O . ALA A 1 283 ? 83.551 80.646 56.303 1.00 27.61 311 ALA A O 1
ATOM 2189 N N . HIS A 1 284 ? 81.632 81.566 55.597 1.00 28.45 312 HIS A N 1
ATOM 2190 C CA . HIS A 1 284 ? 81.444 82.264 56.859 1.00 28.97 312 HIS A CA 1
ATOM 2191 C C . HIS A 1 284 ? 80.486 81.538 57.788 1.00 29.24 312 HIS A C 1
ATOM 2192 O O . HIS A 1 284 ? 79.901 82.137 58.695 1.00 28.55 312 HIS A O 1
ATOM 2199 N N . ASP A 1 285 ? 80.347 80.236 57.557 1.00 30.12 313 ASP A N 1
ATOM 2200 C CA . ASP A 1 285 ? 79.486 79.375 58.364 1.00 31.84 313 ASP A CA 1
ATOM 2201 C C . ASP A 1 285 ? 78.032 79.809 58.436 1.00 28.83 313 ASP A C 1
ATOM 2202 O O . ASP A 1 285 ? 77.407 79.713 59.493 1.00 28.62 313 ASP A O 1
ATOM 2207 N N . TRP A 1 286 ? 77.492 80.279 57.320 1.00 25.64 314 TRP A N 1
ATOM 2208 C CA . TRP A 1 286 ? 76.105 80.714 57.293 1.00 22.63 314 TRP A CA 1
ATOM 2209 C C . TRP A 1 286 ? 75.187 79.635 56.756 1.00 21.59 314 TRP A C 1
ATOM 2210 O O . TRP A 1 286 ? 73.976 79.691 56.954 1.00 21.61 314 TRP A O 1
ATOM 2221 N N . LEU A 1 287 ? 75.760 78.645 56.084 1.00 21.93 315 LEU A N 1
ATOM 2222 C CA . LEU A 1 287 ? 74.953 77.583 55.508 1.00 25.12 315 LEU A CA 1
ATOM 2223 C C . LEU A 1 287 ? 74.942 76.322 56.359 1.00 26.85 315 LEU A C 1
ATOM 2224 O O . LEU A 1 287 ? 75.933 75.609 56.437 1.00 29.06 315 LEU A O 1
ATOM 2229 N N . GLU A 1 288 ? 73.811 76.050 56.998 1.00 29.41 316 GLU A N 1
ATOM 2230 C CA . GLU A 1 288 ? 73.683 74.873 57.846 1.00 32.50 316 GLU A CA 1
ATOM 2231 C C . GLU A 1 288 ? 73.701 73.623 56.985 1.00 33.69 316 GLU A C 1
ATOM 2232 O O . GLU A 1 288 ? 74.487 72.706 57.222 1.00 33.96 316 GLU A O 1
ATOM 2238 N N . GLN A 1 289 ? 72.838 73.591 55.978 1.00 33.51 317 GLN A N 1
ATOM 2239 C CA . GLN A 1 289 ? 72.790 72.462 55.060 1.00 34.00 317 GLN A CA 1
ATOM 2240 C C . GLN A 1 289 ? 73.408 72.956 53.753 1.00 33.07 317 GLN A C 1
ATOM 2241 O O . GLN A 1 289 ? 73.270 74.129 53.401 1.00 31.83 317 GLN A O 1
ATOM 2243 N N . PRO A 1 290 ? 74.108 72.072 53.023 1.00 30.91 318 PRO A N 1
ATOM 2244 C CA . PRO A 1 290 ? 74.749 72.429 51.752 1.00 29.16 318 PRO A CA 1
ATOM 2245 C C . PRO A 1 290 ? 73.789 72.940 50.673 1.00 27.02 318 PRO A C 1
ATOM 2246 O O . PRO A 1 290 ? 72.639 72.512 50.580 1.00 27.17 318 PRO A O 1
ATOM 2250 N N . VAL A 1 291 ? 74.282 73.866 49.863 1.00 23.60 319 VAL A N 1
ATOM 2251 C CA . VAL A 1 291 ? 73.503 74.445 48.787 1.00 20.14 319 VAL A CA 1
ATOM 2252 C C . VAL A 1 291 ? 74.338 74.350 47.523 1.00 21.45 319 VAL A C 1
ATOM 2253 O O . VAL A 1 291 ? 75.536 74.609 47.540 1.00 21.72 319 VAL A O 1
ATOM 2257 N N . VAL A 1 292 ? 73.700 73.983 46.424 1.00 22.57 320 VAL A N 1
ATOM 2258 C CA . VAL A 1 292 ? 74.385 73.845 45.151 1.00 23.59 320 VAL A CA 1
ATOM 2259 C C . VAL A 1 292 ? 73.793 74.807 44.118 1.00 23.38 320 VAL A C 1
ATOM 2260 O O . VAL A 1 292 ? 72.583 75.004 44.065 1.00 24.67 320 VAL A O 1
ATOM 2264 N N . ALA A 1 293 ? 74.651 75.405 43.300 1.00 23.22 321 ALA A N 1
ATOM 2265 C CA . ALA A 1 293 ? 74.207 76.355 42.283 1.00 25.23 321 ALA A CA 1
ATOM 2266 C C . ALA A 1 293 ? 73.344 75.752 41.174 1.00 27.29 321 ALA A C 1
ATOM 2267 O O . ALA A 1 293 ? 72.652 76.477 40.458 1.00 27.67 321 ALA A O 1
ATOM 2269 N N . GLU A 1 294 ? 73.386 74.435 41.015 1.00 28.50 322 GLU A N 1
ATOM 2270 C CA . GLU A 1 294 ? 72.586 73.794 39.979 1.00 29.29 322 GLU A CA 1
ATOM 2271 C C . GLU A 1 294 ? 71.161 73.683 40.494 1.00 30.29 322 GLU A C 1
ATOM 2272 O O . GLU A 1 294 ? 70.231 73.423 39.729 1.00 31.33 322 GLU A O 1
ATOM 2274 N N . ASP A 1 295 ? 70.994 73.889 41.797 1.00 30.62 323 ASP A N 1
ATOM 2275 C CA . ASP A 1 295 ? 69.676 73.804 42.403 1.00 31.17 323 ASP A CA 1
ATOM 2276 C C . ASP A 1 295 ? 69.155 75.138 42.935 1.00 31.28 323 ASP A C 1
ATOM 2277 O O . ASP A 1 295 ? 67.956 75.289 43.168 1.00 33.43 323 ASP A O 1
ATOM 2282 N N . ALA A 1 296 ? 70.043 76.110 43.117 1.00 30.12 324 ALA A N 1
ATOM 2283 C CA . ALA A 1 296 ? 69.631 77.414 43.624 1.00 27.91 324 ALA A CA 1
ATOM 2284 C C . ALA A 1 296 ? 68.870 78.225 42.581 1.00 27.47 324 ALA A C 1
ATOM 2285 O O . ALA A 1 296 ? 68.145 79.157 42.924 1.00 27.09 324 ALA A O 1
ATOM 2287 N N . PHE A 1 297 ? 69.035 77.878 41.308 1.00 26.16 325 PHE A N 1
ATOM 2288 C CA . PHE A 1 297 ? 68.359 78.610 40.242 1.00 26.17 325 PHE A CA 1
ATOM 2289 C C . PHE A 1 297 ? 68.141 77.758 38.992 1.00 25.79 325 PHE A C 1
ATOM 2290 O O . PHE A 1 297 ? 68.815 76.749 38.781 1.00 24.49 325 PHE A O 1
ATOM 2298 N N . SER A 1 298 ? 67.185 78.172 38.170 1.00 26.48 326 SER A N 1
ATOM 2299 C CA . SER A 1 298 ? 66.893 77.466 36.930 1.00 28.68 326 SER A CA 1
ATOM 2300 C C . SER A 1 298 ? 66.242 78.413 35.937 1.00 28.35 326 SER A C 1
ATOM 2301 O O . SER A 1 298 ? 65.693 79.447 36.315 1.00 27.59 326 SER A O 1
ATOM 2304 N N . SER A 1 299 ? 66.300 78.043 34.663 1.00 29.12 327 SER A N 1
ATOM 2305 C CA . SER A 1 299 ? 65.737 78.860 33.609 1.00 30.15 327 SER A CA 1
ATOM 2306 C C . SER A 1 299 ? 64.302 78.472 33.301 1.00 31.71 327 SER A C 1
ATOM 2307 O O . SER A 1 299 ? 64.011 77.308 33.043 1.00 33.25 327 SER A O 1
ATOM 2310 N N . ILE A 1 300 ? 63.407 79.455 33.330 1.00 34.58 328 ILE A N 1
ATOM 2311 C CA . ILE A 1 300 ? 61.996 79.211 33.051 1.00 37.19 328 ILE A CA 1
ATOM 2312 C C . ILE A 1 300 ? 61.697 79.494 31.594 1.00 38.33 328 ILE A C 1
ATOM 2313 O O . ILE A 1 300 ? 60.537 79.513 31.176 1.00 39.27 328 ILE A O 1
ATOM 2318 N N . THR A 1 301 ? 62.757 79.721 30.829 1.00 39.96 329 THR A N 1
ATOM 2319 C CA . THR A 1 301 ? 62.642 79.996 29.406 1.00 39.86 329 THR A CA 1
ATOM 2320 C C . THR A 1 301 ? 63.558 79.022 28.668 1.00 39.15 329 THR A C 1
ATOM 2321 O O . THR A 1 301 ? 64.257 78.246 29.356 1.00 39.91 329 THR A O 1
ATOM 2325 N N . ALA B 1 1 ? 79.647 79.056 92.886 1.00 30.77 29 ALA B N 1
ATOM 2326 C CA . ALA B 1 1 ? 79.622 79.794 91.592 1.00 31.02 29 ALA B CA 1
ATOM 2327 C C . ALA B 1 1 ? 78.197 80.231 91.277 1.00 30.93 29 ALA B C 1
ATOM 2328 O O . ALA B 1 1 ? 77.235 79.568 91.664 1.00 30.48 29 ALA B O 1
ATOM 2330 N N . LEU B 1 2 ? 78.062 81.353 90.580 1.00 31.50 30 LEU B N 1
ATOM 2331 C CA . LEU B 1 2 ? 76.747 81.862 90.214 1.00 31.19 30 LEU B CA 1
ATOM 2332 C C . LEU B 1 2 ? 76.229 81.184 88.959 1.00 31.87 30 LEU B C 1
ATOM 2333 O O . LEU B 1 2 ? 76.944 81.065 87.965 1.00 32.41 30 LEU B O 1
ATOM 2338 N N . GLU B 1 3 ? 74.978 80.742 89.011 1.00 32.90 31 GLU B N 1
ATOM 2339 C CA . GLU B 1 3 ? 74.353 80.068 87.880 1.00 33.64 31 GLU B CA 1
ATOM 2340 C C . GLU B 1 3 ? 73.885 81.069 86.836 1.00 32.39 31 GLU B C 1
ATOM 2341 O O . GLU B 1 3 ? 72.892 81.766 87.041 1.00 32.29 31 GLU B O 1
ATOM 2347 N N . THR B 1 4 ? 74.596 81.129 85.713 1.00 31.18 32 THR B N 1
ATOM 2348 C CA . THR B 1 4 ? 74.261 82.059 84.638 1.00 29.83 32 THR B CA 1
ATOM 2349 C C . THR B 1 4 ? 72.937 81.716 83.969 1.00 28.63 32 THR B C 1
ATOM 2350 O O . THR B 1 4 ? 72.685 80.562 83.620 1.00 28.37 32 THR B O 1
ATOM 2354 N N . VAL B 1 5 ? 72.098 82.732 83.788 1.00 27.41 33 VAL B N 1
ATOM 2355 C CA . VAL B 1 5 ? 70.792 82.553 83.165 1.00 25.65 33 VAL B CA 1
ATOM 2356 C C . VAL B 1 5 ? 70.443 83.728 82.254 1.00 23.98 33 VAL B C 1
ATOM 2357 O O . VAL B 1 5 ? 70.402 84.872 82.701 1.00 22.21 33 VAL B O 1
ATOM 2361 N N . GLU B 1 6 ? 70.213 83.443 80.975 1.00 23.77 34 GLU B N 1
ATOM 2362 C CA . GLU B 1 6 ? 69.840 84.478 80.001 1.00 24.35 34 GLU B CA 1
ATOM 2363 C C . GLU B 1 6 ? 68.341 84.760 80.053 1.00 22.58 34 GLU B C 1
ATOM 2364 O O . GLU B 1 6 ? 67.524 83.834 80.088 1.00 22.53 34 GLU B O 1
ATOM 2370 N N . VAL B 1 7 ? 67.977 86.034 80.052 1.00 19.28 35 VAL B N 1
ATOM 2371 C CA . VAL B 1 7 ? 66.569 86.396 80.069 1.00 17.64 35 VAL B CA 1
ATOM 2372 C C . VAL B 1 7 ? 66.350 87.412 78.970 1.00 17.65 35 VAL B C 1
ATOM 2373 O O . VAL B 1 7 ? 66.928 88.500 79.013 1.00 18.20 35 VAL B O 1
ATOM 2377 N N . MET B 1 8 ? 65.540 87.057 77.974 1.00 15.88 36 MET B N 1
ATOM 2378 C CA . MET B 1 8 ? 65.252 87.985 76.881 1.00 14.83 36 MET B CA 1
ATOM 2379 C C . MET B 1 8 ? 63.953 88.752 77.148 1.00 15.76 36 MET B C 1
ATOM 2380 O O . MET B 1 8 ? 62.890 88.155 77.380 1.00 16.71 36 MET B O 1
ATOM 2385 N N . LEU B 1 9 ? 64.047 90.077 77.117 1.00 14.28 37 LEU B N 1
ATOM 2386 C CA . LEU B 1 9 ? 62.891 90.925 77.343 1.00 13.07 37 LEU B CA 1
ATOM 2387 C C . LEU B 1 9 ? 62.004 90.902 76.117 1.00 13.78 37 LEU B C 1
ATOM 2388 O O . LEU B 1 9 ? 62.451 90.592 75.015 1.00 12.71 37 LEU B O 1
ATOM 2393 N N . ASP B 1 10 ? 60.743 91.248 76.324 1.00 13.59 38 ASP B N 1
ATOM 2394 C CA . ASP B 1 10 ? 59.745 91.277 75.264 1.00 13.53 38 ASP B CA 1
ATOM 2395 C C . ASP B 1 10 ? 59.878 92.522 74.395 1.00 12.67 38 ASP B C 1
ATOM 2396 O O . ASP B 1 10 ? 59.392 92.564 73.263 1.00 12.21 38 ASP B O 1
ATOM 2401 N N . TRP B 1 11 ? 60.522 93.545 74.939 1.00 11.32 39 TRP B N 1
ATOM 2402 C CA . TRP B 1 11 ? 60.658 94.809 74.229 1.00 12.11 39 TRP B CA 1
ATOM 2403 C C . TRP B 1 11 ? 61.870 95.485 74.818 1.00 12.29 39 TRP B C 1
ATOM 2404 O O . TRP B 1 11 ? 62.615 94.876 75.587 1.00 12.93 39 TRP B O 1
ATOM 2415 N N . TYR B 1 12 ? 62.087 96.741 74.465 1.00 12.62 40 TYR B N 1
ATOM 2416 C CA . TYR B 1 12 ? 63.204 97.431 75.070 1.00 14.39 40 TYR B CA 1
ATOM 2417 C C . TYR B 1 12 ? 62.781 97.737 76.506 1.00 13.65 40 TYR B C 1
ATOM 2418 O O . TYR B 1 12 ? 61.598 97.646 76.842 1.00 11.85 40 TYR B O 1
ATOM 2427 N N . PRO B 1 13 ? 63.741 98.091 77.376 1.00 13.13 41 PRO B N 1
ATOM 2428 C CA . PRO B 1 13 ? 63.417 98.388 78.780 1.00 12.53 41 PRO B CA 1
ATOM 2429 C C . PRO B 1 13 ? 62.389 99.491 79.002 1.00 12.08 41 PRO B C 1
ATOM 2430 O O . PRO B 1 13 ? 62.496 100.569 78.420 1.00 10.99 41 PRO B O 1
ATOM 2434 N N . ASN B 1 14 ? 61.402 99.210 79.855 1.00 11.52 42 ASN B N 1
ATOM 2435 C CA . ASN B 1 14 ? 60.375 100.193 80.195 1.00 10.71 42 ASN B CA 1
ATOM 2436 C C . ASN B 1 14 ? 59.727 99.827 81.541 1.00 11.17 42 ASN B C 1
ATOM 2437 O O . ASN B 1 14 ? 60.010 98.775 82.107 1.00 10.72 42 ASN B O 1
ATOM 2442 N N . ALA B 1 15 ? 58.867 100.702 82.049 1.00 12.07 43 ALA B N 1
ATOM 2443 C CA . ALA B 1 15 ? 58.216 100.501 83.343 1.00 13.13 43 ALA B CA 1
ATOM 2444 C C . ALA B 1 15 ? 57.862 99.072 83.736 1.00 13.84 43 ALA B C 1
ATOM 2445 O O . ALA B 1 15 ? 58.039 98.685 84.891 1.00 14.40 43 ALA B O 1
ATOM 2447 N N . VAL B 1 16 ? 57.363 98.285 82.792 1.00 13.01 44 VAL B N 1
ATOM 2448 C CA . VAL B 1 16 ? 56.967 96.913 83.106 1.00 13.37 44 VAL B CA 1
ATOM 2449 C C . VAL B 1 16 ? 58.095 95.983 83.590 1.00 13.56 44 VAL B C 1
ATOM 2450 O O . VAL B 1 16 ? 57.838 95.032 84.328 1.00 14.53 44 VAL B O 1
ATOM 2454 N N . HIS B 1 17 ? 59.335 96.259 83.195 1.00 13.50 45 HIS B N 1
ATOM 2455 C CA . HIS B 1 17 ? 60.468 95.410 83.586 1.00 12.87 45 HIS B CA 1
ATOM 2456 C C . HIS B 1 17 ? 61.122 95.776 84.932 1.00 12.62 45 HIS B C 1
ATOM 2457 O O . HIS B 1 17 ? 62.112 95.150 85.347 1.00 10.93 45 HIS B O 1
ATOM 2464 N N . THR B 1 18 ? 60.552 96.776 85.608 1.00 12.06 46 THR B N 1
ATOM 2465 C CA . THR B 1 18 ? 61.051 97.255 86.894 1.00 11.13 46 THR B CA 1
ATOM 2466 C C . THR B 1 18 ? 61.325 96.147 87.913 1.00 11.97 46 THR B C 1
ATOM 2467 O O . THR B 1 18 ? 62.380 96.138 88.567 1.00 9.53 46 THR B O 1
ATOM 2471 N N . PHE B 1 19 ? 60.388 95.209 88.051 1.00 11.62 47 PHE B N 1
ATOM 2472 C CA . PHE B 1 19 ? 60.584 94.135 89.015 1.00 11.84 47 PHE B CA 1
ATOM 2473 C C . PHE B 1 19 ? 61.840 93.313 88.715 1.00 12.36 47 PHE B C 1
ATOM 2474 O O . PHE B 1 19 ? 62.502 92.848 89.636 1.00 13.65 47 PHE B O 1
ATOM 2482 N N . LEU B 1 20 ? 62.195 93.166 87.442 1.00 12.01 48 LEU B N 1
ATOM 2483 C CA . LEU B 1 20 ? 63.384 92.396 87.089 1.00 12.42 48 LEU B CA 1
ATOM 2484 C C . LEU B 1 20 ? 64.701 93.133 87.355 1.00 12.51 48 LEU B C 1
ATOM 2485 O O . LEU B 1 20 ? 65.654 92.542 87.879 1.00 12.11 48 LEU B O 1
ATOM 2490 N N . TYR B 1 21 ? 64.776 94.411 86.993 1.00 12.22 49 TYR B N 1
ATOM 2491 C CA . TYR B 1 21 ? 66.016 95.140 87.234 1.00 13.22 49 TYR B CA 1
ATOM 2492 C C . TYR B 1 21 ? 66.190 95.363 88.720 1.00 12.68 49 TYR B C 1
ATOM 2493 O O . TYR B 1 21 ? 67.306 95.449 89.210 1.00 13.37 49 TYR B O 1
ATOM 2502 N N . VAL B 1 22 ? 65.085 95.454 89.445 1.00 14.87 50 VAL B N 1
ATOM 2503 C CA . VAL B 1 22 ? 65.164 95.621 90.890 1.00 15.23 50 VAL B CA 1
ATOM 2504 C C . VAL B 1 22 ? 65.795 94.373 91.509 1.00 16.52 50 VAL B C 1
ATOM 2505 O O . VAL B 1 22 ? 66.655 94.468 92.390 1.00 17.52 50 VAL B O 1
ATOM 2509 N N . ALA B 1 23 ? 65.373 93.205 91.032 1.00 16.07 51 ALA B N 1
ATOM 2510 C CA . ALA B 1 23 ? 65.901 91.940 91.530 1.00 17.23 51 ALA B CA 1
ATOM 2511 C C . ALA B 1 23 ? 67.383 91.793 91.175 1.00 17.87 51 ALA B C 1
ATOM 2512 O O . ALA B 1 23 ? 68.102 91.024 91.808 1.00 18.06 51 ALA B O 1
ATOM 2514 N N . ILE B 1 24 ? 67.847 92.512 90.159 1.00 17.53 52 ILE B N 1
ATOM 2515 C CA . ILE B 1 24 ? 69.261 92.425 89.828 1.00 18.13 52 ILE B CA 1
ATOM 2516 C C . ILE B 1 24 ? 70.048 93.404 90.700 1.00 18.93 52 ILE B C 1
ATOM 2517 O O . ILE B 1 24 ? 71.011 93.024 91.367 1.00 18.36 52 ILE B O 1
ATOM 2522 N N . GLU B 1 25 ? 69.626 94.662 90.698 1.00 18.59 53 GLU B N 1
ATOM 2523 C CA . GLU B 1 25 ? 70.307 95.678 91.476 1.00 21.06 53 GLU B CA 1
ATOM 2524 C C . GLU B 1 25 ? 70.343 95.339 92.958 1.00 21.60 53 GLU B C 1
ATOM 2525 O O . GLU B 1 25 ? 71.402 95.379 93.579 1.00 21.07 53 GLU B O 1
ATOM 2531 N N . ASN B 1 26 ? 69.190 94.998 93.524 1.00 23.86 54 ASN B N 1
ATOM 2532 C CA . ASN B 1 26 ? 69.127 94.659 94.942 1.00 23.87 54 ASN B CA 1
ATOM 2533 C C . ASN B 1 26 ? 69.906 93.394 95.276 1.00 23.39 54 ASN B C 1
ATOM 2534 O O . ASN B 1 26 ? 70.094 93.067 96.447 1.00 23.93 54 ASN B O 1
ATOM 2539 N N . GLY B 1 27 ? 70.366 92.693 94.246 1.00 22.40 55 GLY B N 1
ATOM 2540 C CA . GLY B 1 27 ? 71.136 91.486 94.463 1.00 20.67 55 GLY B CA 1
ATOM 2541 C C . GLY B 1 27 ? 70.325 90.256 94.817 1.00 21.26 55 GLY B C 1
ATOM 2542 O O . GLY B 1 27 ? 70.883 89.286 95.323 1.00 22.23 55 GLY B O 1
ATOM 2543 N N . TYR B 1 28 ? 69.021 90.273 94.550 1.00 20.81 56 TYR B N 1
ATOM 2544 C CA . TYR B 1 28 ? 68.177 89.114 94.861 1.00 20.71 56 TYR B CA 1
ATOM 2545 C C . TYR B 1 28 ? 68.539 87.861 94.054 1.00 19.68 56 TYR B C 1
ATOM 2546 O O . TYR B 1 28 ? 68.490 86.746 94.575 1.00 19.28 56 TYR B O 1
ATOM 2555 N N . PHE B 1 29 ? 68.895 88.036 92.786 1.00 18.96 57 PHE B N 1
ATOM 2556 C CA . PHE B 1 29 ? 69.260 86.891 91.959 1.00 18.63 57 PHE B CA 1
ATOM 2557 C C . PHE B 1 29 ? 70.533 86.250 92.507 1.00 19.66 57 PHE B C 1
ATOM 2558 O O . PHE B 1 29 ? 70.628 85.025 92.610 1.00 18.50 57 PHE B O 1
ATOM 2566 N N . ALA B 1 30 ? 71.505 87.087 92.862 1.00 20.78 58 ALA B N 1
ATOM 2567 C CA . ALA B 1 30 ? 72.754 86.604 93.421 1.00 22.60 58 ALA B CA 1
ATOM 2568 C C . ALA B 1 30 ? 72.423 85.782 94.667 1.00 24.80 58 ALA B C 1
ATOM 2569 O O . ALA B 1 30 ? 72.962 84.692 94.849 1.00 24.46 58 ALA B O 1
ATOM 2571 N N . GLU B 1 31 ? 71.530 86.300 95.512 1.00 26.79 59 GLU B N 1
ATOM 2572 C CA . GLU B 1 31 ? 71.113 85.596 96.728 1.00 31.33 59 GLU B CA 1
ATOM 2573 C C . GLU B 1 31 ? 70.655 84.168 96.421 1.00 33.16 59 GLU B C 1
ATOM 2574 O O . GLU B 1 31 ? 70.909 83.243 97.192 1.00 33.72 59 GLU B O 1
ATOM 2580 N N . GLU B 1 32 ? 69.961 83.996 95.300 1.00 34.31 60 GLU B N 1
ATOM 2581 C CA . GLU B 1 32 ? 69.466 82.679 94.913 1.00 36.24 60 GLU B CA 1
ATOM 2582 C C . GLU B 1 32 ? 70.463 81.866 94.088 1.00 35.90 60 GLU B C 1
ATOM 2583 O O . GLU B 1 32 ? 70.085 80.897 93.423 1.00 35.70 60 GLU B O 1
ATOM 2589 N N . GLY B 1 33 ? 71.731 82.272 94.132 1.00 34.48 61 GLY B N 1
ATOM 2590 C CA . GLY B 1 33 ? 72.776 81.566 93.409 1.00 32.70 61 GLY B CA 1
ATOM 2591 C C . GLY B 1 33 ? 72.791 81.720 91.902 1.00 31.75 61 GLY B C 1
ATOM 2592 O O . GLY B 1 33 ? 73.392 80.906 91.200 1.00 31.46 61 GLY B O 1
ATOM 2593 N N . LEU B 1 34 ? 72.148 82.761 91.389 1.00 31.02 62 LEU B N 1
ATOM 2594 C CA . LEU B 1 34 ? 72.114 82.967 89.946 1.00 30.11 62 LEU B CA 1
ATOM 2595 C C . LEU B 1 34 ? 72.683 84.294 89.441 1.00 28.26 62 LEU B C 1
ATOM 2596 O O . LEU B 1 34 ? 72.642 85.317 90.128 1.00 27.06 62 LEU B O 1
ATOM 2601 N N . ASP B 1 35 ? 73.235 84.251 88.232 1.00 27.36 63 ASP B N 1
ATOM 2602 C CA . ASP B 1 35 ? 73.777 85.435 87.573 1.00 26.75 63 ASP B CA 1
ATOM 2603 C C . ASP B 1 35 ? 72.850 85.697 86.388 1.00 26.30 63 ASP B C 1
ATOM 2604 O O . ASP B 1 35 ? 72.887 84.978 85.382 1.00 25.75 63 ASP B O 1
ATOM 2609 N N . VAL B 1 36 ? 72.007 86.716 86.517 1.00 24.49 64 VAL B N 1
ATOM 2610 C CA . VAL B 1 36 ? 71.053 87.044 85.471 1.00 23.01 64 VAL B CA 1
ATOM 2611 C C . VAL B 1 36 ? 71.554 88.078 84.475 1.00 23.53 64 VAL B C 1
ATOM 2612 O O . VAL B 1 36 ? 71.990 89.171 84.842 1.00 23.50 64 VAL B O 1
ATOM 2616 N N . ASP B 1 37 ? 71.493 87.714 83.202 1.00 24.31 65 ASP B N 1
ATOM 2617 C CA . ASP B 1 37 ? 71.924 88.610 82.149 1.00 25.93 65 ASP B CA 1
ATOM 2618 C C . ASP B 1 37 ? 70.731 88.974 81.273 1.00 23.76 65 ASP B C 1
ATOM 2619 O O . ASP B 1 37 ? 70.237 88.145 80.513 1.00 22.38 65 ASP B O 1
ATOM 2624 N N . ILE B 1 38 ? 70.256 90.208 81.398 1.00 22.18 66 ILE B N 1
ATOM 2625 C CA . ILE B 1 38 ? 69.132 90.652 80.590 1.00 22.41 66 ILE B CA 1
ATOM 2626 C C . ILE B 1 38 ? 69.593 90.991 79.170 1.00 24.16 66 ILE B C 1
ATOM 2627 O O . ILE B 1 38 ? 70.572 91.716 78.974 1.00 25.13 66 ILE B O 1
ATOM 2632 N N . VAL B 1 39 ? 68.885 90.447 78.184 1.00 24.17 67 VAL B N 1
ATOM 2633 C CA . VAL B 1 39 ? 69.212 90.677 76.785 1.00 24.81 67 VAL B CA 1
ATOM 2634 C C . VAL B 1 39 ? 67.989 91.205 76.051 1.00 23.82 67 VAL B C 1
ATOM 2635 O O . VAL B 1 39 ? 66.874 90.750 76.306 1.00 23.54 67 VAL B O 1
ATOM 2639 N N . PHE B 1 40 ? 68.187 92.159 75.141 1.00 22.37 68 PHE B N 1
ATOM 2640 C CA . PHE B 1 40 ? 67.059 92.705 74.388 1.00 22.21 68 PHE B CA 1
ATOM 2641 C C . PHE B 1 40 ? 66.885 91.967 73.070 1.00 21.08 68 PHE B C 1
ATOM 2642 O O . PHE B 1 40 ? 67.854 91.505 72.470 1.00 21.42 68 PHE B O 1
ATOM 2650 N N . PRO B 1 41 ? 65.638 91.844 72.600 1.00 19.77 69 PRO B N 1
ATOM 2651 C CA . PRO B 1 41 ? 65.401 91.148 71.333 1.00 19.30 69 PRO B CA 1
ATOM 2652 C C . PRO B 1 41 ? 65.819 92.004 70.135 1.00 17.54 69 PRO B C 1
ATOM 2653 O O . PRO B 1 41 ? 65.657 93.224 70.137 1.00 16.59 69 PRO B O 1
ATOM 2657 N N . THR B 1 42 ? 66.389 91.371 69.122 1.00 18.00 70 THR B N 1
ATOM 2658 C CA . THR B 1 42 ? 66.780 92.126 67.943 1.00 19.25 70 THR B CA 1
ATOM 2659 C C . THR B 1 42 ? 65.548 92.124 67.042 1.00 17.89 70 THR B C 1
ATOM 2660 O O . THR B 1 42 ? 65.311 93.064 66.285 1.00 19.57 70 THR B O 1
ATOM 2664 N N . ASN B 1 43 ? 64.760 91.061 67.159 1.00 16.79 71 ASN B N 1
ATOM 2665 C CA . ASN B 1 43 ? 63.523 90.903 66.408 1.00 18.09 71 ASN B CA 1
ATOM 2666 C C . ASN B 1 43 ? 62.409 90.646 67.427 1.00 16.70 71 ASN B C 1
ATOM 2667 O O . ASN B 1 43 ? 62.578 89.865 68.365 1.00 17.24 71 ASN B O 1
ATOM 2672 N N . PRO B 1 44 ? 61.264 91.316 67.263 1.00 13.86 72 PRO B N 1
ATOM 2673 C CA . PRO B 1 44 ? 60.116 91.177 68.155 1.00 13.55 72 PRO B CA 1
ATOM 2674 C C . PRO B 1 44 ? 59.626 89.757 68.379 1.00 13.94 72 PRO B C 1
ATOM 2675 O O . PRO B 1 44 ? 59.023 89.457 69.411 1.00 13.65 72 PRO B O 1
ATOM 2679 N N . THR B 1 45 ? 59.884 88.874 67.426 1.00 13.88 73 THR B N 1
ATOM 2680 C CA . THR B 1 45 ? 59.455 87.492 67.588 1.00 14.38 73 THR B CA 1
ATOM 2681 C C . THR B 1 45 ? 60.539 86.635 68.247 1.00 15.29 73 THR B C 1
ATOM 2682 O O . THR B 1 45 ? 60.306 85.472 68.567 1.00 17.70 73 THR B O 1
ATOM 2686 N N . ASP B 1 46 ? 61.715 87.217 68.466 1.00 15.63 74 ASP B N 1
ATOM 2687 C CA . ASP B 1 46 ? 62.831 86.498 69.085 1.00 15.99 74 ASP B CA 1
ATOM 2688 C C . ASP B 1 46 ? 62.484 85.772 70.380 1.00 15.47 74 ASP B C 1
ATOM 2689 O O . ASP B 1 46 ? 62.712 84.572 70.507 1.00 14.89 74 ASP B O 1
ATOM 2694 N N . PRO B 1 47 ? 61.937 86.501 71.366 1.00 15.30 75 PRO B N 1
ATOM 2695 C CA . PRO B 1 47 ? 61.582 85.889 72.646 1.00 14.87 75 PRO B CA 1
ATOM 2696 C C . PRO B 1 47 ? 61.009 84.480 72.510 1.00 16.27 75 PRO B C 1
ATOM 2697 O O . PRO B 1 47 ? 61.587 83.502 72.998 1.00 14.69 75 PRO B O 1
ATOM 2701 N N . ILE B 1 48 ? 59.878 84.390 71.826 1.00 17.47 76 ILE B N 1
ATOM 2702 C CA . ILE B 1 48 ? 59.203 83.122 71.627 1.00 19.38 76 ILE B CA 1
ATOM 2703 C C . ILE B 1 48 ? 60.053 82.161 70.799 1.00 19.92 76 ILE B C 1
ATOM 2704 O O . ILE B 1 48 ? 60.102 80.965 71.074 1.00 20.32 76 ILE B O 1
ATOM 2709 N N . GLN B 1 49 ? 60.742 82.693 69.799 1.00 20.20 77 GLN B N 1
ATOM 2710 C CA . GLN B 1 49 ? 61.535 81.857 68.919 1.00 21.17 77 GLN B CA 1
ATOM 2711 C C . GLN B 1 49 ? 62.839 81.344 69.531 1.00 21.62 77 GLN B C 1
ATOM 2712 O O . GLN B 1 49 ? 63.171 80.167 69.393 1.00 21.27 77 GLN B O 1
ATOM 2718 N N . LEU B 1 50 ? 63.581 82.208 70.211 1.00 20.01 78 LEU B N 1
ATOM 2719 C CA . LEU B 1 50 ? 64.826 81.759 70.798 1.00 19.58 78 LEU B CA 1
ATOM 2720 C C . LEU B 1 50 ? 64.574 80.850 71.998 1.00 20.32 78 LEU B C 1
ATOM 2721 O O . LEU B 1 50 ? 65.360 79.944 72.265 1.00 20.77 78 LEU B O 1
ATOM 2726 N N . THR B 1 51 ? 63.472 81.076 72.709 1.00 18.75 79 THR B N 1
ATOM 2727 C CA . THR B 1 51 ? 63.144 80.237 73.857 1.00 18.78 79 THR B CA 1
ATOM 2728 C C . THR B 1 51 ? 62.830 78.847 73.346 1.00 18.25 79 THR B C 1
ATOM 2729 O O . THR B 1 51 ? 63.378 77.855 73.816 1.00 17.58 79 THR B O 1
ATOM 2733 N N . ALA B 1 52 ? 61.940 78.802 72.364 1.00 19.22 80 ALA B N 1
ATOM 2734 C CA . ALA B 1 52 ? 61.497 77.559 71.757 1.00 20.79 80 ALA B CA 1
ATOM 2735 C C . ALA B 1 52 ? 62.650 76.673 71.302 1.00 22.78 80 ALA B C 1
ATOM 2736 O O . ALA B 1 52 ? 62.641 75.459 71.530 1.00 22.75 80 ALA B O 1
ATOM 2738 N N . SER B 1 53 ? 63.642 77.287 70.666 1.00 23.50 81 SER B N 1
ATOM 2739 C CA . SER B 1 53 ? 64.792 76.554 70.161 1.00 24.20 81 SER B CA 1
ATOM 2740 C C . SER B 1 53 ? 65.797 76.176 71.242 1.00 24.01 81 SER B C 1
ATOM 2741 O O . SER B 1 53 ? 66.772 75.479 70.968 1.00 26.23 81 SER B O 1
ATOM 2744 N N . GLY B 1 54 ? 65.577 76.633 72.465 1.00 22.75 82 GLY B N 1
ATOM 2745 C CA . GLY B 1 54 ? 66.508 76.293 73.524 1.00 22.10 82 GLY B CA 1
ATOM 2746 C C . GLY B 1 54 ? 67.667 77.264 73.648 1.00 22.54 82 GLY B C 1
ATOM 2747 O O . GLY B 1 54 ? 68.385 77.249 74.645 1.00 23.21 82 GLY B O 1
ATOM 2748 N N . ALA B 1 55 ? 67.852 78.113 72.641 1.00 22.84 83 ALA B N 1
ATOM 2749 C CA . ALA B 1 55 ? 68.925 79.104 72.657 1.00 21.82 83 ALA B CA 1
ATOM 2750 C C . ALA B 1 55 ? 68.870 79.959 73.924 1.00 21.49 83 ALA B C 1
ATOM 2751 O O . ALA B 1 55 ? 69.891 80.414 74.428 1.00 21.98 83 ALA B O 1
ATOM 2753 N N . ILE B 1 56 ? 67.666 80.170 74.435 1.00 21.98 84 ILE B N 1
ATOM 2754 C CA . ILE B 1 56 ? 67.464 80.965 75.636 1.00 22.38 84 ILE B CA 1
ATOM 2755 C C . ILE B 1 56 ? 66.528 80.204 76.562 1.00 22.07 84 ILE B C 1
ATOM 2756 O O . ILE B 1 56 ? 65.621 79.512 76.096 1.00 23.56 84 ILE B O 1
ATOM 2761 N N . PRO B 1 57 ? 66.746 80.304 77.886 1.00 20.77 85 PRO B N 1
ATOM 2762 C CA . PRO B 1 57 ? 65.899 79.608 78.862 1.00 19.61 85 PRO B CA 1
ATOM 2763 C C . PRO B 1 57 ? 64.714 80.440 79.372 1.00 20.01 85 PRO B C 1
ATOM 2764 O O . PRO B 1 57 ? 63.663 79.893 79.721 1.00 18.70 85 PRO B O 1
ATOM 2768 N N . LEU B 1 58 ? 64.881 81.758 79.415 1.00 18.24 86 LEU B N 1
ATOM 2769 C CA . LEU B 1 58 ? 63.810 82.622 79.887 1.00 16.59 86 LEU B CA 1
ATOM 2770 C C . LEU B 1 58 ? 63.549 83.843 79.021 1.00 16.71 86 LEU B C 1
ATOM 2771 O O . LEU B 1 58 ? 64.469 84.425 78.443 1.00 15.90 86 LEU B O 1
ATOM 2776 N N . ALA B 1 59 ? 62.278 84.231 78.950 1.00 15.00 87 ALA B N 1
ATOM 2777 C CA . ALA B 1 59 ? 61.877 85.385 78.165 1.00 15.02 87 ALA B CA 1
ATOM 2778 C C . ALA B 1 59 ? 60.464 85.825 78.517 1.00 14.17 87 ALA B C 1
ATOM 2779 O O . ALA B 1 59 ? 59.731 85.118 79.200 1.00 14.55 87 ALA B O 1
ATOM 2781 N N . LEU B 1 60 ? 60.099 87.013 78.055 1.00 13.70 88 LEU B N 1
ATOM 2782 C CA . LEU B 1 60 ? 58.769 87.555 78.287 1.00 13.10 88 LEU B CA 1
ATOM 2783 C C . LEU B 1 60 ? 58.036 87.563 76.955 1.00 13.82 88 LEU B C 1
ATOM 2784 O O . LEU B 1 60 ? 58.584 88.012 75.947 1.00 13.97 88 LEU B O 1
ATOM 2789 N N . SER B 1 61 ? 56.810 87.043 76.946 1.00 14.77 89 SER B N 1
ATOM 2790 C CA . SER B 1 61 ? 56.008 87.018 75.727 1.00 13.03 89 SER B CA 1
ATOM 2791 C C . SER B 1 61 ? 54.539 87.212 76.059 1.00 12.58 89 SER B C 1
ATOM 2792 O O . SER B 1 61 ? 54.203 87.709 77.133 1.00 13.79 89 SER B O 1
ATOM 2795 N N . TYR B 1 62 ? 53.660 86.810 75.153 1.00 12.19 90 TYR B N 1
ATOM 2796 C CA . TYR B 1 62 ? 52.231 86.997 75.373 1.00 13.34 90 TYR B CA 1
ATOM 2797 C C . TYR B 1 62 ? 51.476 85.670 75.430 1.00 14.45 90 TYR B C 1
ATOM 2798 O O . TYR B 1 62 ? 51.761 84.748 74.661 1.00 14.61 90 TYR B O 1
ATOM 2807 N N . GLN B 1 63 ? 50.511 85.577 76.344 1.00 14.32 91 GLN B N 1
ATOM 2808 C CA . GLN B 1 63 ? 49.731 84.351 76.505 1.00 14.39 91 GLN B CA 1
ATOM 2809 C C . GLN B 1 63 ? 49.228 83.774 75.182 1.00 15.58 91 GLN B C 1
ATOM 2810 O O . GLN B 1 63 ? 49.428 82.589 74.903 1.00 16.53 91 GLN B O 1
ATOM 2816 N N . PRO B 1 64 ? 48.556 84.595 74.354 1.00 15.88 92 PRO B N 1
ATOM 2817 C CA . PRO B 1 64 ? 48.063 84.090 73.071 1.00 15.80 92 PRO B CA 1
ATOM 2818 C C . PRO B 1 64 ? 49.194 83.536 72.201 1.00 17.30 92 PRO B C 1
ATOM 2819 O O . PRO B 1 64 ? 49.016 82.532 71.507 1.00 16.74 92 PRO B O 1
ATOM 2823 N N . ASP B 1 65 ? 50.357 84.185 72.243 1.00 18.62 93 ASP B N 1
ATOM 2824 C CA . ASP B 1 65 ? 51.499 83.738 71.445 1.00 20.99 93 ASP B CA 1
ATOM 2825 C C . ASP B 1 65 ? 52.035 82.378 71.857 1.00 22.22 93 ASP B C 1
ATOM 2826 O O . ASP B 1 65 ? 52.495 81.602 71.014 1.00 22.94 93 ASP B O 1
ATOM 2831 N N . VAL B 1 66 ? 52.007 82.098 73.154 1.00 21.14 94 VAL B N 1
ATOM 2832 C CA . VAL B 1 66 ? 52.476 80.813 73.629 1.00 21.41 94 VAL B CA 1
ATOM 2833 C C . VAL B 1 66 ? 51.550 79.777 73.006 1.00 22.02 94 VAL B C 1
ATOM 2834 O O . VAL B 1 66 ? 51.999 78.728 72.550 1.00 22.37 94 VAL B O 1
ATOM 2838 N N . ILE B 1 67 ? 50.254 80.081 72.970 1.00 21.95 95 ILE B N 1
ATOM 2839 C CA . ILE B 1 67 ? 49.283 79.152 72.398 1.00 22.56 95 ILE B CA 1
ATOM 2840 C C . ILE B 1 67 ? 49.562 78.934 70.917 1.00 22.53 95 ILE B C 1
ATOM 2841 O O . ILE B 1 67 ? 49.617 77.797 70.450 1.00 22.31 95 ILE B O 1
ATOM 2846 N N . LEU B 1 68 ? 49.737 80.030 70.185 1.00 21.54 96 LEU B N 1
ATOM 2847 C CA . LEU B 1 68 ? 50.019 79.955 68.759 1.00 19.93 96 LEU B CA 1
ATOM 2848 C C . LEU B 1 68 ? 51.309 79.185 68.529 1.00 20.23 96 LEU B C 1
ATOM 2849 O O . LEU B 1 68 ? 51.398 78.358 67.626 1.00 20.55 96 LEU B O 1
ATOM 2854 N N . ALA B 1 69 ? 52.313 79.471 69.350 1.00 21.26 97 ALA B N 1
ATOM 2855 C CA . ALA B 1 69 ? 53.604 78.812 69.234 1.00 21.76 97 ALA B CA 1
ATOM 2856 C C . ALA B 1 69 ? 53.433 77.306 69.405 1.00 22.84 97 ALA B C 1
ATOM 2857 O O . ALA B 1 69 ? 53.933 76.521 68.600 1.00 22.62 97 ALA B O 1
ATOM 2859 N N . ARG B 1 70 ? 52.723 76.906 70.455 1.00 23.67 98 ARG B N 1
ATOM 2860 C CA . ARG B 1 70 ? 52.494 75.491 70.704 1.00 26.41 98 ARG B CA 1
ATOM 2861 C C . ARG B 1 70 ? 51.659 74.903 69.569 1.00 28.36 98 ARG B C 1
ATOM 2862 O O . ARG B 1 70 ? 51.847 73.753 69.182 1.00 29.86 98 ARG B O 1
ATOM 2870 N N . SER B 1 71 ? 50.744 75.701 69.032 1.00 29.09 99 SER B N 1
ATOM 2871 C CA . SER B 1 71 ? 49.895 75.249 67.943 1.00 30.20 99 SER B CA 1
ATOM 2872 C C . SER B 1 71 ? 50.769 74.947 66.736 1.00 31.42 99 SER B C 1
ATOM 2873 O O . SER B 1 71 ? 50.376 74.186 65.850 1.00 33.18 99 SER B O 1
ATOM 2876 N N . LYS B 1 72 ? 51.952 75.556 66.705 1.00 30.92 100 LYS B N 1
ATOM 2877 C CA . LYS B 1 72 ? 52.909 75.348 65.624 1.00 31.33 100 LYS B CA 1
ATOM 2878 C C . LYS B 1 72 ? 53.962 74.333 66.067 1.00 31.49 100 LYS B C 1
ATOM 2879 O O . LYS B 1 72 ? 55.043 74.232 65.484 1.00 31.39 100 LYS B O 1
ATOM 2885 N N . ASP B 1 73 ? 53.649 73.607 67.128 1.00 30.88 101 ASP B N 1
ATOM 2886 C CA . ASP B 1 73 ? 54.537 72.579 67.635 1.00 31.97 101 ASP B CA 1
ATOM 2887 C C . ASP B 1 73 ? 55.735 73.054 68.464 1.00 30.16 101 ASP B C 1
ATOM 2888 O O . ASP B 1 73 ? 56.470 72.235 69.008 1.00 30.82 101 ASP B O 1
ATOM 2893 N N . LEU B 1 74 ? 55.942 74.361 68.569 1.00 28.60 102 LEU B N 1
ATOM 2894 C CA . LEU B 1 74 ? 57.057 74.867 69.368 1.00 24.40 102 LEU B CA 1
ATOM 2895 C C . LEU B 1 74 ? 56.803 74.460 70.815 1.00 23.74 102 LEU B C 1
ATOM 2896 O O . LEU B 1 74 ? 55.686 74.565 71.307 1.00 23.51 102 LEU B O 1
ATOM 2901 N N . PRO B 1 75 ? 57.844 73.976 71.512 1.00 23.45 103 PRO B N 1
ATOM 2902 C CA . PRO B 1 75 ? 57.763 73.529 72.905 1.00 22.33 103 PRO B CA 1
ATOM 2903 C C . PRO B 1 75 ? 57.836 74.588 74.000 1.00 23.10 103 PRO B C 1
ATOM 2904 O O . PRO B 1 75 ? 58.404 74.321 75.064 1.00 23.41 103 PRO B O 1
ATOM 2908 N N . VAL B 1 76 ? 57.276 75.772 73.775 1.00 22.21 104 VAL B N 1
ATOM 2909 C CA . VAL B 1 76 ? 57.344 76.788 74.824 1.00 22.81 104 VAL B CA 1
ATOM 2910 C C . VAL B 1 76 ? 56.213 76.628 75.828 1.00 22.13 104 VAL B C 1
ATOM 2911 O O . VAL B 1 76 ? 55.124 76.150 75.497 1.00 21.96 104 VAL B O 1
ATOM 2915 N N . VAL B 1 77 ? 56.481 77.039 77.059 1.00 21.09 105 VAL B N 1
ATOM 2916 C CA . VAL B 1 77 ? 55.505 76.941 78.124 1.00 19.75 105 VAL B CA 1
ATOM 2917 C C . VAL B 1 77 ? 55.582 78.171 79.022 1.00 19.73 105 VAL B C 1
ATOM 2918 O O . VAL B 1 77 ? 56.670 78.688 79.301 1.00 17.96 105 VAL B O 1
ATOM 2922 N N . SER B 1 78 ? 54.417 78.640 79.464 1.00 18.23 106 SER B N 1
ATOM 2923 C CA . SER B 1 78 ? 54.326 79.807 80.338 1.00 18.65 106 SER B CA 1
ATOM 2924 C C . SER B 1 78 ? 54.575 79.419 81.794 1.00 17.87 106 SER B C 1
ATOM 2925 O O . SER B 1 78 ? 53.886 78.561 82.346 1.00 17.51 106 SER B O 1
ATOM 2928 N N . VAL B 1 79 ? 55.563 80.046 82.418 1.00 17.89 107 VAL B N 1
ATOM 2929 C CA . VAL B 1 79 ? 55.868 79.728 83.806 1.00 17.42 107 VAL B CA 1
ATOM 2930 C C . VAL B 1 79 ? 55.467 80.831 84.765 1.00 16.36 107 VAL B C 1
ATOM 2931 O O . VAL B 1 79 ? 55.753 80.744 85.950 1.00 19.05 107 VAL B O 1
ATOM 2935 N N . ALA B 1 80 ? 54.811 81.870 84.262 1.00 15.93 108 ALA B N 1
ATOM 2936 C CA . ALA B 1 80 ? 54.390 82.968 85.126 1.00 15.60 108 ALA B CA 1
ATOM 2937 C C . ALA B 1 80 ? 53.637 84.079 84.404 1.00 15.51 108 ALA B C 1
ATOM 2938 O O . ALA B 1 80 ? 54.110 84.625 83.415 1.00 16.23 108 ALA B O 1
ATOM 2940 N N . SER B 1 81 ? 52.464 84.420 84.917 1.00 15.76 109 SER B N 1
ATOM 2941 C CA . SER B 1 81 ? 51.667 85.496 84.344 1.00 15.46 109 SER B CA 1
ATOM 2942 C C . SER B 1 81 ? 52.144 86.788 85.013 1.00 15.15 109 SER B C 1
ATOM 2943 O O . SER B 1 81 ? 52.049 86.918 86.234 1.00 14.09 109 SER B O 1
ATOM 2946 N N . VAL B 1 82 ? 52.662 87.731 84.225 1.00 14.61 110 VAL B N 1
ATOM 2947 C CA . VAL B 1 82 ? 53.165 88.998 84.770 1.00 14.12 110 VAL B CA 1
ATOM 2948 C C . VAL B 1 82 ? 52.143 90.137 84.653 1.00 13.67 110 VAL B C 1
ATOM 2949 O O . VAL B 1 82 ? 51.941 90.900 85.601 1.00 14.36 110 VAL B O 1
ATOM 2953 N N . VAL B 1 83 ? 51.528 90.272 83.483 1.00 12.10 111 VAL B N 1
ATOM 2954 C CA . VAL B 1 83 ? 50.490 91.277 83.284 1.00 11.85 111 VAL B CA 1
ATOM 2955 C C . VAL B 1 83 ? 49.267 90.417 82.944 1.00 12.15 111 VAL B C 1
ATOM 2956 O O . VAL B 1 83 ? 49.151 89.875 81.853 1.00 11.58 111 VAL B O 1
ATOM 2960 N N . ARG B 1 84 ? 48.378 90.299 83.922 1.00 13.07 112 ARG B N 1
ATOM 2961 C CA . ARG B 1 84 ? 47.190 89.452 83.870 1.00 14.86 112 ARG B CA 1
ATOM 2962 C C . ARG B 1 84 ? 45.996 89.874 82.994 1.00 15.47 112 ARG B C 1
ATOM 2963 O O . ARG B 1 84 ? 44.943 89.230 83.015 1.00 14.99 112 ARG B O 1
ATOM 2971 N N . SER B 1 85 ? 46.154 90.944 82.227 1.00 15.59 113 SER B N 1
ATOM 2972 C CA . SER B 1 85 ? 45.089 91.403 81.351 1.00 15.09 113 SER B CA 1
ATOM 2973 C C . SER B 1 85 ? 45.734 92.098 80.170 1.00 14.29 113 SER B C 1
ATOM 2974 O O . SER B 1 85 ? 46.927 92.366 80.188 1.00 15.82 113 SER B O 1
ATOM 2977 N N . PRO B 1 86 ? 44.958 92.390 79.121 1.00 13.69 114 PRO B N 1
ATOM 2978 C CA . PRO B 1 86 ? 45.522 93.056 77.943 1.00 13.86 114 PRO B CA 1
ATOM 2979 C C . PRO B 1 86 ? 45.943 94.517 78.139 1.00 13.58 114 PRO B C 1
ATOM 2980 O O . PRO B 1 86 ? 45.404 95.227 79.002 1.00 11.22 114 PRO B O 1
ATOM 2984 N N . LEU B 1 87 ? 46.914 94.936 77.324 1.00 12.07 115 LEU B N 1
ATOM 2985 C CA . LEU B 1 87 ? 47.443 96.298 77.306 1.00 10.73 115 LEU B CA 1
ATOM 2986 C C . LEU B 1 87 ? 47.291 96.805 75.873 1.00 10.97 115 LEU B C 1
ATOM 2987 O O . LEU B 1 87 ? 47.068 97.994 75.634 1.00 10.10 115 LEU B O 1
ATOM 2992 N N . ASN B 1 88 ? 47.408 95.875 74.930 1.00 10.68 116 ASN B N 1
ATOM 2993 C CA . ASN B 1 88 ? 47.305 96.149 73.495 1.00 11.95 116 ASN B CA 1
ATOM 2994 C C . ASN B 1 88 ? 46.036 96.895 73.056 1.00 12.24 116 ASN B C 1
ATOM 2995 O O . ASN B 1 88 ? 44.919 96.468 73.331 1.00 14.42 116 ASN B O 1
ATOM 3000 N N . HIS B 1 89 ? 46.226 98.005 72.358 1.00 12.61 117 HIS B N 1
ATOM 3001 C CA . HIS B 1 89 ? 45.128 98.826 71.845 1.00 12.54 117 HIS B CA 1
ATOM 3002 C C . HIS B 1 89 ? 45.466 99.212 70.402 1.00 12.10 117 HIS B C 1
ATOM 3003 O O . HIS B 1 89 ? 46.640 99.415 70.073 1.00 13.29 117 HIS B O 1
ATOM 3010 N N . VAL B 1 90 ? 44.453 99.297 69.542 1.00 9.83 118 VAL B N 1
ATOM 3011 C CA . VAL B 1 90 ? 44.678 99.727 68.172 1.00 7.67 118 VAL B CA 1
ATOM 3012 C C . VAL B 1 90 ? 44.675 101.238 68.322 1.00 9.74 118 VAL B C 1
ATOM 3013 O O . VAL B 1 90 ? 43.764 101.794 68.929 1.00 10.92 118 VAL B O 1
ATOM 3017 N N . MET B 1 91 ? 45.687 101.903 67.781 1.00 11.10 119 MET B N 1
ATOM 3018 C CA . MET B 1 91 ? 45.778 103.357 67.896 1.00 10.37 119 MET B CA 1
ATOM 3019 C C . MET B 1 91 ? 45.880 104.040 66.529 1.00 11.21 119 MET B C 1
ATOM 3020 O O . MET B 1 91 ? 46.406 103.475 65.558 1.00 11.37 119 MET B O 1
ATOM 3025 N N . PHE B 1 92 ? 45.367 105.263 66.468 1.00 9.88 120 PHE B N 1
ATOM 3026 C CA . PHE B 1 92 ? 45.402 106.052 65.250 1.00 9.72 120 PHE B CA 1
ATOM 3027 C C . PHE B 1 92 ? 45.272 107.522 65.618 1.00 9.69 120 PHE B C 1
ATOM 3028 O O . PHE B 1 92 ? 44.724 107.851 66.670 1.00 9.69 120 PHE B O 1
ATOM 3036 N N . LEU B 1 93 ? 45.784 108.403 64.764 1.00 11.70 121 LEU B N 1
ATOM 3037 C CA . LEU B 1 93 ? 45.676 109.838 65.013 1.00 14.77 121 LEU B CA 1
ATOM 3038 C C . LEU B 1 93 ? 44.195 110.204 65.079 1.00 16.17 121 LEU B C 1
ATOM 3039 O O . LEU B 1 93 ? 43.385 109.662 64.325 1.00 14.73 121 LEU B O 1
ATOM 3044 N N . ALA B 1 94 ? 43.848 111.119 65.984 1.00 19.18 122 ALA B N 1
ATOM 3045 C CA . ALA B 1 94 ? 42.464 111.560 66.159 1.00 23.76 122 ALA B CA 1
ATOM 3046 C C . ALA B 1 94 ? 41.819 112.023 64.847 1.00 27.65 122 ALA B C 1
ATOM 3047 O O . ALA B 1 94 ? 40.597 111.967 64.698 1.00 27.47 122 ALA B O 1
ATOM 3049 N N . GLU B 1 95 ? 42.646 112.474 63.903 1.00 32.81 123 GLU B N 1
ATOM 3050 C CA . GLU B 1 95 ? 42.169 112.935 62.595 1.00 36.86 123 GLU B CA 1
ATOM 3051 C C . GLU B 1 95 ? 41.281 111.878 61.935 1.00 36.97 123 GLU B C 1
ATOM 3052 O O . GLU B 1 95 ? 40.129 112.144 61.593 1.00 37.65 123 GLU B O 1
ATOM 3058 N N . GLN B 1 96 ? 41.844 110.685 61.754 1.00 38.01 124 GLN B N 1
ATOM 3059 C CA . GLN B 1 96 ? 41.159 109.553 61.127 1.00 38.08 124 GLN B CA 1
ATOM 3060 C C . GLN B 1 96 ? 39.663 109.538 61.367 1.00 36.87 124 GLN B C 1
ATOM 3061 O O . GLN B 1 96 ? 38.870 109.427 60.429 1.00 36.91 124 GLN B O 1
ATOM 3067 N N . ASP B 1 97 ? 39.286 109.623 62.636 1.00 36.41 125 ASP B N 1
ATOM 3068 C CA . ASP B 1 97 ? 37.882 109.644 63.008 1.00 36.20 125 ASP B CA 1
ATOM 3069 C C . ASP B 1 97 ? 37.157 108.349 62.665 1.00 34.16 125 ASP B C 1
ATOM 3070 O O . ASP B 1 97 ? 36.035 108.380 62.161 1.00 33.78 125 ASP B O 1
ATOM 3075 N N . PHE B 1 98 ? 37.791 107.213 62.930 1.00 30.60 126 PHE B N 1
ATOM 3076 C CA . PHE B 1 98 ? 37.154 105.939 62.639 1.00 28.47 126 PHE B CA 1
ATOM 3077 C C . PHE B 1 98 ? 36.018 105.731 63.625 1.00 27.14 126 PHE B C 1
ATOM 3078 O O . PHE B 1 98 ? 36.146 106.079 64.796 1.00 25.71 126 PHE B O 1
ATOM 3086 N N . ASP B 1 99 ? 34.905 105.177 63.154 1.00 26.63 127 ASP B N 1
ATOM 3087 C CA . ASP B 1 99 ? 33.768 104.922 64.034 1.00 26.51 127 ASP B CA 1
ATOM 3088 C C . ASP B 1 99 ? 33.938 103.555 64.668 1.00 23.87 127 ASP B C 1
ATOM 3089 O O . ASP B 1 99 ? 33.490 103.321 65.785 1.00 24.38 127 ASP B O 1
ATOM 3094 N N . SER B 1 100 ? 34.599 102.657 63.947 1.00 21.12 128 SER B N 1
ATOM 3095 C CA . SER B 1 100 ? 34.823 101.309 64.433 1.00 19.00 128 SER B CA 1
ATOM 3096 C C . SER B 1 100 ? 35.931 100.638 63.637 1.00 18.88 128 SER B C 1
ATOM 3097 O O . SER B 1 100 ? 36.334 101.126 62.587 1.00 18.28 128 SER B O 1
ATOM 3100 N N . PRO B 1 101 ? 36.433 99.498 64.130 1.00 18.11 129 PRO B N 1
ATOM 3101 C CA . PRO B 1 101 ? 37.501 98.749 63.467 1.00 16.84 129 PRO B CA 1
ATOM 3102 C C . PRO B 1 101 ? 37.190 98.410 62.011 1.00 17.00 129 PRO B C 1
ATOM 3103 O O . PRO B 1 101 ? 38.092 98.119 61.237 1.00 16.59 129 PRO B O 1
ATOM 3107 N N . ALA B 1 102 ? 35.914 98.444 61.638 1.00 16.72 130 ALA B N 1
ATOM 3108 C CA . ALA B 1 102 ? 35.541 98.123 60.264 1.00 16.80 130 ALA B CA 1
ATOM 3109 C C . ALA B 1 102 ? 35.994 99.220 59.304 1.00 16.95 130 ALA B C 1
ATOM 3110 O O . ALA B 1 102 ? 36.081 99.005 58.098 1.00 16.77 130 ALA B O 1
ATOM 3112 N N . ASP B 1 103 ? 36.279 100.402 59.839 1.00 17.63 131 ASP B N 1
ATOM 3113 C CA . ASP B 1 103 ? 36.735 101.500 58.999 1.00 18.80 131 ASP B CA 1
ATOM 3114 C C . ASP B 1 103 ? 38.185 101.256 58.597 1.00 18.95 131 ASP B C 1
ATOM 3115 O O . ASP B 1 103 ? 38.738 101.975 57.762 1.00 19.79 131 ASP B O 1
ATOM 3120 N N . LEU B 1 104 ? 38.801 100.236 59.190 1.00 17.26 132 LEU B N 1
ATOM 3121 C CA . LEU B 1 104 ? 40.176 99.905 58.860 1.00 16.15 132 LEU B CA 1
ATOM 3122 C C . LEU B 1 104 ? 40.240 99.203 57.499 1.00 16.15 132 LEU B C 1
ATOM 3123 O O . LEU B 1 104 ? 41.304 99.109 56.894 1.00 14.53 132 LEU B O 1
ATOM 3128 N N . VAL B 1 105 ? 39.093 98.734 57.012 1.00 16.71 133 VAL B N 1
ATOM 3129 C CA . VAL B 1 105 ? 39.020 98.069 55.709 1.00 16.82 133 VAL B CA 1
ATOM 3130 C C . VAL B 1 105 ? 39.526 98.996 54.589 1.00 16.84 133 VAL B C 1
ATOM 3131 O O . VAL B 1 105 ? 39.072 100.135 54.456 1.00 15.94 133 VAL B O 1
ATOM 3135 N N . GLY B 1 106 ? 40.474 98.500 53.796 1.00 17.91 134 GLY B N 1
ATOM 3136 C CA . GLY B 1 106 ? 41.027 99.282 52.700 1.00 17.66 134 GLY B CA 1
ATOM 3137 C C . GLY B 1 106 ? 42.197 100.167 53.103 1.00 18.72 134 GLY B C 1
ATOM 3138 O O . GLY B 1 106 ? 42.735 100.915 52.293 1.00 19.50 134 GLY B O 1
ATOM 3139 N N . LEU B 1 107 ? 42.598 100.083 54.363 1.00 18.11 135 LEU B N 1
ATOM 3140 C CA . LEU B 1 107 ? 43.693 100.895 54.859 1.00 16.06 135 LEU B CA 1
ATOM 3141 C C . LEU B 1 107 ? 44.814 99.983 55.329 1.00 16.67 135 LEU B C 1
ATOM 3142 O O . LEU B 1 107 ? 44.702 98.759 55.225 1.00 14.82 135 LEU B O 1
ATOM 3147 N N . THR B 1 108 ? 45.892 100.583 55.836 1.00 17.06 136 THR B N 1
ATOM 3148 C CA . THR B 1 108 ? 47.033 99.820 56.326 1.00 17.97 136 THR B CA 1
ATOM 3149 C C . THR B 1 108 ? 47.327 100.068 57.805 1.00 16.93 136 THR B C 1
ATOM 3150 O O . THR B 1 108 ? 47.468 101.212 58.255 1.00 17.42 136 THR B O 1
ATOM 3154 N N . VAL B 1 109 ? 47.424 98.973 58.551 1.00 14.59 137 VAL B N 1
ATOM 3155 C CA . VAL B 1 109 ? 47.699 99.024 59.976 1.00 11.34 137 VAL B CA 1
ATOM 3156 C C . VAL B 1 109 ? 49.107 98.525 60.234 1.00 11.60 137 VAL B C 1
ATOM 3157 O O . VAL B 1 109 ? 49.497 97.468 59.735 1.00 10.00 137 VAL B O 1
ATOM 3161 N N . GLY B 1 110 ? 49.862 99.293 61.014 1.00 11.31 138 GLY B N 1
ATOM 3162 C CA . GLY B 1 110 ? 51.214 98.900 61.345 1.00 10.29 138 GLY B CA 1
ATOM 3163 C C . GLY B 1 110 ? 51.199 97.975 62.543 1.00 11.73 138 GLY B C 1
ATOM 3164 O O . GLY B 1 110 ? 50.319 98.074 63.403 1.00 11.50 138 GLY B O 1
ATOM 3165 N N . TYR B 1 111 ? 52.154 97.052 62.591 1.00 11.12 139 TYR B N 1
ATOM 3166 C CA . TYR B 1 111 ? 52.253 96.126 63.709 1.00 11.30 139 TYR B CA 1
ATOM 3167 C C . TYR B 1 111 ? 53.719 95.723 63.867 1.00 10.51 139 TYR B C 1
ATOM 3168 O O . TYR B 1 111 ? 54.481 95.747 62.910 1.00 10.41 139 TYR B O 1
ATOM 3177 N N . PRO B 1 112 ? 54.129 95.358 65.088 1.00 11.20 140 PRO B N 1
ATOM 3178 C CA . PRO B 1 112 ? 55.502 94.963 65.409 1.00 11.66 140 PRO B CA 1
ATOM 3179 C C . PRO B 1 112 ? 56.018 93.704 64.737 1.00 12.96 140 PRO B C 1
ATOM 3180 O O . PRO B 1 112 ? 57.179 93.346 64.916 1.00 15.89 140 PRO B O 1
ATOM 3184 N N . GLY B 1 113 ? 55.169 93.029 63.975 1.00 12.42 141 GLY B N 1
ATOM 3185 C CA . GLY B 1 113 ? 55.608 91.815 63.321 1.00 12.20 141 GLY B CA 1
ATOM 3186 C C . GLY B 1 113 ? 55.328 90.613 64.201 1.00 14.61 141 GLY B C 1
ATOM 3187 O O . GLY B 1 113 ? 55.679 89.486 63.851 1.00 15.76 141 GLY B O 1
ATOM 3188 N N . ILE B 1 114 ? 54.699 90.856 65.350 1.00 14.01 142 ILE B N 1
ATOM 3189 C CA . ILE B 1 114 ? 54.357 89.792 66.293 1.00 13.91 142 ILE B CA 1
ATOM 3190 C C . ILE B 1 114 ? 52.993 89.200 65.905 1.00 14.43 142 ILE B C 1
ATOM 3191 O O . ILE B 1 114 ? 51.976 89.892 65.906 1.00 13.24 142 ILE B O 1
ATOM 3196 N N . PRO B 1 115 ? 52.959 87.896 65.588 1.00 16.24 143 PRO B N 1
ATOM 3197 C CA . PRO B 1 115 ? 51.727 87.202 65.184 1.00 16.38 143 PRO B CA 1
ATOM 3198 C C . PRO B 1 115 ? 50.462 87.438 66.005 1.00 16.17 143 PRO B C 1
ATOM 3199 O O . PRO B 1 115 ? 49.387 87.584 65.440 1.00 17.34 143 PRO B O 1
ATOM 3203 N N . VAL B 1 116 ? 50.581 87.494 67.324 1.00 17.71 144 VAL B N 1
ATOM 3204 C CA . VAL B 1 116 ? 49.409 87.697 68.175 1.00 17.98 144 VAL B CA 1
ATOM 3205 C C . VAL B 1 116 ? 48.474 88.810 67.683 1.00 18.60 144 VAL B C 1
ATOM 3206 O O . VAL B 1 116 ? 47.258 88.751 67.884 1.00 18.83 144 VAL B O 1
ATOM 3210 N N . ASN B 1 117 ? 49.042 89.818 67.032 1.00 16.80 145 ASN B N 1
ATOM 3211 C CA . ASN B 1 117 ? 48.253 90.937 66.543 1.00 15.89 145 ASN B CA 1
ATOM 3212 C C . ASN B 1 117 ? 47.277 90.599 65.415 1.00 16.14 145 ASN B C 1
ATOM 3213 O O . ASN B 1 117 ? 46.217 91.211 65.321 1.00 16.29 145 ASN B O 1
ATOM 3218 N N . GLU B 1 118 ? 47.625 89.644 64.557 1.00 15.48 146 GLU B N 1
ATOM 3219 C CA . GLU B 1 118 ? 46.718 89.270 63.480 1.00 16.34 146 GLU B CA 1
ATOM 3220 C C . GLU B 1 118 ? 45.370 88.812 64.065 1.00 14.77 146 GLU B C 1
ATOM 3221 O O . GLU B 1 118 ? 44.345 89.420 63.782 1.00 16.05 146 GLU B O 1
ATOM 3227 N N . PRO B 1 119 ? 45.353 87.745 64.891 1.00 14.23 147 PRO B N 1
ATOM 3228 C CA . PRO B 1 119 ? 44.096 87.260 65.490 1.00 13.40 147 PRO B CA 1
ATOM 3229 C C . PRO B 1 119 ? 43.308 88.371 66.196 1.00 12.96 147 PRO B C 1
ATOM 3230 O O . PRO B 1 119 ? 42.077 88.408 66.117 1.00 14.41 147 PRO B O 1
ATOM 3234 N N . ILE B 1 120 ? 44.017 89.260 66.893 1.00 10.09 148 ILE B N 1
ATOM 3235 C CA . ILE B 1 120 ? 43.382 90.374 67.598 1.00 11.31 148 ILE B CA 1
ATOM 3236 C C . ILE B 1 120 ? 42.651 91.312 66.626 1.00 11.38 148 ILE B C 1
ATOM 3237 O O . ILE B 1 120 ? 41.447 91.536 66.746 1.00 12.68 148 ILE B O 1
ATOM 3242 N N . LEU B 1 121 ? 43.392 91.851 65.667 1.00 9.89 149 LEU B N 1
ATOM 3243 C CA . LEU B 1 121 ? 42.841 92.758 64.679 1.00 11.95 149 LEU B CA 1
ATOM 3244 C C . LEU B 1 121 ? 41.707 92.115 63.871 1.00 13.35 149 LEU B C 1
ATOM 3245 O O . LEU B 1 121 ? 40.642 92.714 63.692 1.00 14.12 149 LEU B O 1
ATOM 3250 N N . LYS B 1 122 ? 41.934 90.896 63.393 1.00 13.64 150 LYS B N 1
ATOM 3251 C CA . LYS B 1 122 ? 40.929 90.179 62.615 1.00 13.60 150 LYS B CA 1
ATOM 3252 C C . LYS B 1 122 ? 39.623 90.041 63.403 1.00 14.51 150 LYS B C 1
ATOM 3253 O O . LYS B 1 122 ? 38.536 90.312 62.876 1.00 14.37 150 LYS B O 1
ATOM 3259 N N . THR B 1 123 ? 39.731 89.602 64.656 1.00 11.93 151 THR B N 1
ATOM 3260 C CA . THR B 1 123 ? 38.556 89.444 65.507 1.00 10.57 151 THR B CA 1
ATOM 3261 C C . THR B 1 123 ? 37.859 90.796 65.604 1.00 10.74 151 THR B C 1
ATOM 3262 O O . THR B 1 123 ? 36.655 90.910 65.371 1.00 10.48 151 THR B O 1
ATOM 3266 N N . MET B 1 124 ? 38.637 91.823 65.928 1.00 10.96 152 MET B N 1
ATOM 3267 C CA . MET B 1 124 ? 38.108 93.174 66.072 1.00 11.95 152 MET B CA 1
ATOM 3268 C C . MET B 1 124 ? 37.405 93.680 64.819 1.00 12.44 152 MET B C 1
ATOM 3269 O O . MET B 1 124 ? 36.256 94.114 64.881 1.00 14.15 152 MET B O 1
ATOM 3274 N N . VAL B 1 125 ? 38.092 93.623 63.685 1.00 11.46 153 VAL B N 1
ATOM 3275 C CA . VAL B 1 125 ? 37.508 94.085 62.432 1.00 12.78 153 VAL B CA 1
ATOM 3276 C C . VAL B 1 125 ? 36.243 93.296 62.087 1.00 14.05 153 VAL B C 1
ATOM 3277 O O . VAL B 1 125 ? 35.227 93.862 61.674 1.00 12.78 153 VAL B O 1
ATOM 3281 N N . GLU B 1 126 ? 36.296 91.984 62.266 1.00 16.00 154 GLU B N 1
ATOM 3282 C CA . GLU B 1 126 ? 35.134 91.180 61.951 1.00 16.74 154 GLU B CA 1
ATOM 3283 C C . GLU B 1 126 ? 33.959 91.475 62.865 1.00 16.59 154 GLU B C 1
ATOM 3284 O O . GLU B 1 126 ? 32.820 91.493 62.409 1.00 17.81 154 GLU B O 1
ATOM 3290 N N . ALA B 1 127 ? 34.225 91.729 64.144 1.00 15.11 155 ALA B N 1
ATOM 3291 C CA . ALA B 1 127 ? 33.149 92.042 65.082 1.00 14.98 155 ALA B CA 1
ATOM 3292 C C . ALA B 1 127 ? 32.446 93.333 64.671 1.00 15.41 155 ALA B C 1
ATOM 3293 O O . ALA B 1 127 ? 31.266 93.522 64.948 1.00 15.90 155 ALA B O 1
ATOM 3295 N N . ALA B 1 128 ? 33.175 94.220 64.004 1.00 16.34 156 ALA B N 1
ATOM 3296 C CA . ALA B 1 128 ? 32.608 95.488 63.566 1.00 16.39 156 ALA B CA 1
ATOM 3297 C C . ALA B 1 128 ? 31.990 95.385 62.175 1.00 17.13 156 ALA B C 1
ATOM 3298 O O . ALA B 1 128 ? 31.595 96.394 61.587 1.00 16.65 156 ALA B O 1
ATOM 3300 N N . GLY B 1 129 ? 31.930 94.163 61.650 1.00 17.58 157 GLY B N 1
ATOM 3301 C CA . GLY B 1 129 ? 31.324 93.927 60.349 1.00 17.44 157 GLY B CA 1
ATOM 3302 C C . GLY B 1 129 ? 32.158 94.188 59.109 1.00 19.60 157 GLY B C 1
ATOM 3303 O O . GLY B 1 129 ? 31.602 94.418 58.026 1.00 20.16 157 GLY B O 1
ATOM 3304 N N . GLY B 1 130 ? 33.479 94.143 59.247 1.00 18.57 158 GLY B N 1
ATOM 3305 C CA . GLY B 1 130 ? 34.337 94.393 58.109 1.00 17.68 158 GLY B CA 1
ATOM 3306 C C . GLY B 1 130 ? 35.061 93.162 57.606 1.00 19.88 158 GLY B C 1
ATOM 3307 O O . GLY B 1 130 ? 35.198 92.165 58.323 1.00 19.22 158 GLY B O 1
ATOM 3308 N N . ASP B 1 131 ? 35.521 93.231 56.360 1.00 21.32 159 ASP B N 1
ATOM 3309 C CA . ASP B 1 131 ? 36.253 92.133 55.749 1.00 22.83 159 ASP B CA 1
ATOM 3310 C C . ASP B 1 131 ? 37.724 92.353 56.055 1.00 23.76 159 ASP B C 1
ATOM 3311 O O . ASP B 1 131 ? 38.323 93.343 55.622 1.00 23.96 159 ASP B O 1
ATOM 3316 N N . TYR B 1 132 ? 38.301 91.428 56.813 1.00 23.81 160 TYR B N 1
ATOM 3317 C CA . TYR B 1 132 ? 39.697 91.533 57.201 1.00 24.86 160 TYR B CA 1
ATOM 3318 C C . TYR B 1 132 ? 40.677 91.329 56.045 1.00 25.87 160 TYR B C 1
ATOM 3319 O O . TYR B 1 132 ? 41.787 91.875 56.062 1.00 24.79 160 TYR B O 1
ATOM 3328 N N . GLU B 1 133 ? 40.273 90.533 55.055 1.00 26.81 161 GLU B N 1
ATOM 3329 C CA . GLU B 1 133 ? 41.124 90.266 53.900 1.00 28.35 161 GLU B CA 1
ATOM 3330 C C . GLU B 1 133 ? 41.494 91.592 53.250 1.00 26.77 161 GLU B C 1
ATOM 3331 O O . GLU B 1 133 ? 42.550 91.726 52.638 1.00 26.27 161 GLU B O 1
ATOM 3337 N N . GLN B 1 134 ? 40.616 92.575 53.405 1.00 25.62 162 GLN B N 1
ATOM 3338 C CA . GLN B 1 134 ? 40.840 93.891 52.829 1.00 24.17 162 GLN B CA 1
ATOM 3339 C C . GLN B 1 134 ? 41.612 94.850 53.739 1.00 22.79 162 GLN B C 1
ATOM 3340 O O . GLN B 1 134 ? 41.733 96.034 53.441 1.00 21.25 162 GLN B O 1
ATOM 3346 N N . VAL B 1 135 ? 42.125 94.346 54.853 1.00 22.79 163 VAL B N 1
ATOM 3347 C CA . VAL B 1 135 ? 42.887 95.189 55.769 1.00 23.43 163 VAL B CA 1
ATOM 3348 C C . VAL B 1 135 ? 44.371 94.900 55.542 1.00 24.08 163 VAL B C 1
ATOM 3349 O O . VAL B 1 135 ? 44.769 93.749 55.405 1.00 25.59 163 VAL B O 1
ATOM 3353 N N . HIS B 1 136 ? 45.191 95.939 55.486 1.00 24.39 164 HIS B N 1
ATOM 3354 C CA . HIS B 1 136 ? 46.607 95.721 55.240 1.00 25.49 164 HIS B CA 1
ATOM 3355 C C . HIS B 1 136 ? 47.522 95.957 56.432 1.00 23.04 164 HIS B C 1
ATOM 3356 O O . HIS B 1 136 ? 47.582 97.053 56.975 1.00 21.34 164 HIS B O 1
ATOM 3363 N N . LEU B 1 137 ? 48.235 94.914 56.834 1.00 21.46 165 LEU B N 1
ATOM 3364 C CA . LEU B 1 137 ? 49.184 95.033 57.927 1.00 20.90 165 LEU B CA 1
ATOM 3365 C C . LEU B 1 137 ? 50.562 95.410 57.373 1.00 19.04 165 LEU B C 1
ATOM 3366 O O . LEU B 1 137 ? 50.975 94.935 56.314 1.00 15.80 165 LEU B O 1
ATOM 3371 N N . MET B 1 138 ? 51.254 96.292 58.084 1.00 17.46 166 MET B N 1
ATOM 3372 C CA . MET B 1 138 ? 52.572 96.733 57.672 1.00 16.94 166 MET B CA 1
ATOM 3373 C C . MET B 1 138 ? 53.541 96.554 58.829 1.00 18.22 166 MET B C 1
ATOM 3374 O O . MET B 1 138 ? 53.421 97.206 59.869 1.00 18.54 166 MET B O 1
ATOM 3379 N N . ASP B 1 139 ? 54.509 95.664 58.637 1.00 19.37 167 ASP B N 1
ATOM 3380 C CA . ASP B 1 139 ? 55.513 95.373 59.656 1.00 19.46 167 ASP B CA 1
ATOM 3381 C C . ASP B 1 139 ? 56.500 96.524 59.850 1.00 18.11 167 ASP B C 1
ATOM 3382 O O . ASP B 1 139 ? 57.217 96.907 58.925 1.00 18.79 167 ASP B O 1
ATOM 3387 N N . VAL B 1 140 ? 56.523 97.075 61.058 1.00 17.63 168 VAL B N 1
ATOM 3388 C CA . VAL B 1 140 ? 57.424 98.174 61.397 1.00 16.82 168 VAL B CA 1
ATOM 3389 C C . VAL B 1 140 ? 58.304 97.821 62.603 1.00 17.48 168 VAL B C 1
ATOM 3390 O O . VAL B 1 140 ? 58.936 98.692 63.195 1.00 19.13 168 VAL B O 1
ATOM 3394 N N . GLY B 1 141 ? 58.342 96.544 62.963 1.00 17.05 169 GLY B N 1
ATOM 3395 C CA . GLY B 1 141 ? 59.140 96.124 64.100 1.00 17.81 169 GLY B CA 1
ATOM 3396 C C . GLY B 1 141 ? 58.903 96.981 65.332 1.00 19.57 169 GLY B C 1
ATOM 3397 O O . GLY B 1 141 ? 57.787 97.027 65.868 1.00 19.71 169 GLY B O 1
ATOM 3398 N N . PHE B 1 142 ? 59.953 97.672 65.773 1.00 18.99 170 PHE B N 1
ATOM 3399 C CA . PHE B 1 142 ? 59.885 98.529 66.950 1.00 18.05 170 PHE B CA 1
ATOM 3400 C C . PHE B 1 142 ? 59.387 99.948 66.681 1.00 20.06 170 PHE B C 1
ATOM 3401 O O . PHE B 1 142 ? 58.993 100.650 67.609 1.00 22.27 170 PHE B O 1
ATOM 3409 N N . GLU B 1 143 ? 59.399 100.378 65.425 1.00 19.76 171 GLU B N 1
ATOM 3410 C CA . GLU B 1 143 ? 58.950 101.725 65.090 1.00 20.36 171 GLU B CA 1
ATOM 3411 C C . GLU B 1 143 ? 57.429 101.824 64.980 1.00 19.80 171 GLU B C 1
ATOM 3412 O O . GLU B 1 143 ? 56.891 102.121 63.912 1.00 20.44 171 GLU B O 1
ATOM 3418 N N . LEU B 1 144 ? 56.734 101.585 66.084 1.00 19.54 172 LEU B N 1
ATOM 3419 C CA . LEU B 1 144 ? 55.283 101.649 66.076 1.00 18.07 172 LEU B CA 1
ATOM 3420 C C . LEU B 1 144 ? 54.782 103.077 65.928 1.00 18.62 172 LEU B C 1
ATOM 3421 O O . LEU B 1 144 ? 54.098 103.405 64.960 1.00 19.19 172 LEU B O 1
ATOM 3426 N N . GLY B 1 145 ? 55.133 103.931 66.879 1.00 18.32 173 GLY B N 1
ATOM 3427 C CA . GLY B 1 145 ? 54.688 105.310 66.818 1.00 19.26 173 GLY B CA 1
ATOM 3428 C C . GLY B 1 145 ? 54.958 105.972 65.480 1.00 20.66 173 GLY B C 1
ATOM 3429 O O . GLY B 1 145 ? 54.097 106.674 64.940 1.00 21.72 173 GLY B O 1
ATOM 3430 N N . ALA B 1 146 ? 56.152 105.750 64.940 1.00 20.72 174 ALA B N 1
ATOM 3431 C CA . ALA B 1 146 ? 56.543 106.340 63.661 1.00 21.35 174 ALA B CA 1
ATOM 3432 C C . ALA B 1 146 ? 55.596 105.967 62.524 1.00 21.24 174 ALA B C 1
ATOM 3433 O O . ALA B 1 146 ? 55.239 106.813 61.704 1.00 21.69 174 ALA B O 1
ATOM 3435 N N . SER B 1 147 ? 55.190 104.703 62.474 1.00 21.06 175 SER B N 1
ATOM 3436 C CA . SER B 1 147 ? 54.292 104.257 61.420 1.00 19.63 175 SER B CA 1
ATOM 3437 C C . SER B 1 147 ? 53.076 105.177 61.291 1.00 19.78 175 SER B C 1
ATOM 3438 O O . SER B 1 147 ? 52.753 105.606 60.182 1.00 21.28 175 SER B O 1
ATOM 3441 N N . ILE B 1 148 ? 52.405 105.493 62.404 1.00 17.88 176 ILE B N 1
ATOM 3442 C CA . ILE B 1 148 ? 51.229 106.368 62.325 1.00 15.78 176 ILE B CA 1
ATOM 3443 C C . ILE B 1 148 ? 51.546 107.856 62.348 1.00 16.97 176 ILE B C 1
ATOM 3444 O O . ILE B 1 148 ? 50.874 108.632 61.672 1.00 17.56 176 ILE B O 1
ATOM 3449 N N . VAL B 1 149 ? 52.548 108.268 63.121 1.00 17.95 177 VAL B N 1
ATOM 3450 C CA . VAL B 1 149 ? 52.900 109.682 63.159 1.00 17.76 177 VAL B CA 1
ATOM 3451 C C . VAL B 1 149 ? 53.410 110.140 61.789 1.00 19.30 177 VAL B C 1
ATOM 3452 O O . VAL B 1 149 ? 53.177 111.280 61.396 1.00 20.28 177 VAL B O 1
ATOM 3456 N N . SER B 1 150 ? 54.078 109.251 61.053 1.00 19.42 178 SER B N 1
ATOM 3457 C CA . SER B 1 150 ? 54.580 109.588 59.719 1.00 19.46 178 SER B CA 1
ATOM 3458 C C . SER B 1 150 ? 53.475 109.524 58.661 1.00 20.01 178 SER B C 1
ATOM 3459 O O . SER B 1 150 ? 53.677 109.894 57.505 1.00 18.95 178 SER B O 1
ATOM 3462 N N . GLY B 1 151 ? 52.307 109.038 59.058 1.00 21.57 179 GLY B N 1
ATOM 3463 C CA . GLY B 1 151 ? 51.205 108.934 58.118 1.00 24.62 179 GLY B CA 1
ATOM 3464 C C . GLY B 1 151 ? 51.416 107.785 57.154 1.00 26.35 179 GLY B C 1
ATOM 3465 O O . GLY B 1 151 ? 50.622 107.559 56.240 1.00 27.50 179 GLY B O 1
ATOM 3466 N N . ARG B 1 152 ? 52.500 107.054 57.367 1.00 27.78 180 ARG B N 1
ATOM 3467 C CA . ARG B 1 152 ? 52.842 105.916 56.531 1.00 29.24 180 ARG B CA 1
ATOM 3468 C C . ARG B 1 152 ? 51.840 104.787 56.804 1.00 28.22 180 ARG B C 1
ATOM 3469 O O . ARG B 1 152 ? 51.647 103.892 55.974 1.00 26.94 180 ARG B O 1
ATOM 3477 N N . ALA B 1 153 ? 51.203 104.857 57.973 1.00 25.69 181 ALA B N 1
ATOM 3478 C CA . ALA B 1 153 ? 50.198 103.886 58.401 1.00 22.36 181 ALA B CA 1
ATOM 3479 C C . ALA B 1 153 ? 48.942 104.634 58.839 1.00 21.40 181 ALA B C 1
ATOM 3480 O O . ALA B 1 153 ? 49.021 105.726 59.413 1.00 19.52 181 ALA B O 1
ATOM 3482 N N . ASP B 1 154 ? 47.784 104.038 58.569 1.00 20.35 182 ASP B N 1
ATOM 3483 C CA . ASP B 1 154 ? 46.507 104.646 58.915 1.00 20.52 182 ASP B CA 1
ATOM 3484 C C . ASP B 1 154 ? 46.165 104.381 60.368 1.00 20.74 182 ASP B C 1
ATOM 3485 O O . ASP B 1 154 ? 45.474 105.167 61.009 1.00 21.24 182 ASP B O 1
ATOM 3490 N N . ALA B 1 155 ? 46.641 103.254 60.877 1.00 19.42 183 ALA B N 1
ATOM 3491 C CA . ALA B 1 155 ? 46.410 102.878 62.261 1.00 17.92 183 ALA B CA 1
ATOM 3492 C C . ALA B 1 155 ? 47.534 101.934 62.627 1.00 16.26 183 ALA B C 1
ATOM 3493 O O . ALA B 1 155 ? 48.299 101.512 61.761 1.00 16.02 183 ALA B O 1
ATOM 3495 N N . VAL B 1 156 ? 47.639 101.606 63.907 1.00 14.87 184 VAL B N 1
ATOM 3496 C CA . VAL B 1 156 ? 48.683 100.705 64.368 1.00 12.16 184 VAL B CA 1
ATOM 3497 C C . VAL B 1 156 ? 48.161 99.816 65.478 1.00 11.21 184 VAL B C 1
ATOM 3498 O O . VAL B 1 156 ? 47.303 100.218 66.257 1.00 12.01 184 VAL B O 1
ATOM 3502 N N . VAL B 1 157 ? 48.665 98.594 65.532 1.00 11.58 185 VAL B N 1
ATOM 3503 C CA . VAL B 1 157 ? 48.281 97.671 66.583 1.00 12.48 185 VAL B CA 1
ATOM 3504 C C . VAL B 1 157 ? 49.585 97.154 67.175 1.00 12.18 185 VAL B C 1
ATOM 3505 O O . VAL B 1 157 ? 50.614 97.145 66.502 1.00 12.31 185 VAL B O 1
ATOM 3509 N N . GLY B 1 158 ? 49.542 96.741 68.434 1.00 13.54 186 GLY B N 1
ATOM 3510 C CA . GLY B 1 158 ? 50.737 96.232 69.083 1.00 13.89 186 GLY B CA 1
ATOM 3511 C C . GLY B 1 158 ? 51.164 97.206 70.152 1.00 13.43 186 GLY B C 1
ATOM 3512 O O . GLY B 1 158 ? 51.901 96.861 71.072 1.00 15.30 186 GLY B O 1
ATOM 3513 N N . THR B 1 159 ? 50.690 98.437 70.014 1.00 12.94 187 THR B N 1
ATOM 3514 C CA . THR B 1 159 ? 50.990 99.501 70.954 1.00 13.52 187 THR B CA 1
ATOM 3515 C C . THR B 1 159 ? 50.237 99.246 72.252 1.00 15.12 187 THR B C 1
ATOM 3516 O O . THR B 1 159 ? 49.122 98.726 72.234 1.00 15.74 187 THR B O 1
ATOM 3520 N N . TYR B 1 160 ? 50.861 99.600 73.373 1.00 15.39 188 TYR B N 1
ATOM 3521 C CA . TYR B 1 160 ? 50.272 99.414 74.697 1.00 13.96 188 TYR B CA 1
ATOM 3522 C C . TYR B 1 160 ? 49.709 100.711 75.258 1.00 14.40 188 TYR B C 1
ATOM 3523 O O . TYR B 1 160 ? 50.294 101.777 75.096 1.00 15.80 188 TYR B O 1
ATOM 3532 N N . ILE B 1 161 ? 48.574 100.604 75.936 1.00 14.10 189 ILE B N 1
ATOM 3533 C CA . ILE B 1 161 ? 47.902 101.758 76.522 1.00 13.67 189 ILE B CA 1
ATOM 3534 C C . ILE B 1 161 ? 48.698 102.410 77.669 1.00 13.73 189 ILE B C 1
ATOM 3535 O O . ILE B 1 161 ? 48.535 103.598 77.951 1.00 12.59 189 ILE B O 1
ATOM 3540 N N . ASN B 1 162 ? 49.568 101.633 78.310 1.00 12.22 190 ASN B N 1
ATOM 3541 C CA . ASN B 1 162 ? 50.382 102.127 79.415 1.00 11.19 190 ASN B CA 1
ATOM 3542 C C . ASN B 1 162 ? 51.663 102.792 78.934 1.00 12.50 190 ASN B C 1
ATOM 3543 O O . ASN B 1 162 ? 52.317 103.514 79.691 1.00 12.41 190 ASN B O 1
ATOM 3548 N N . HIS B 1 163 ? 52.0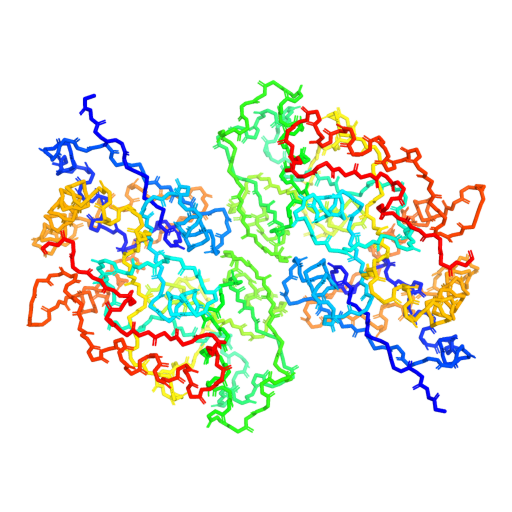31 102.554 77.680 1.00 11.32 191 HIS B N 1
ATOM 3549 C CA . HIS B 1 163 ? 53.265 103.125 77.178 1.00 11.22 191 HIS B CA 1
ATOM 3550 C C . HIS B 1 163 ? 53.153 103.989 75.938 1.00 11.63 191 HIS B C 1
ATOM 3551 O O . HIS B 1 163 ? 53.334 105.198 76.012 1.00 12.96 191 HIS B O 1
ATOM 3558 N N . GLU B 1 164 ? 52.880 103.376 74.791 1.00 10.85 192 GLU B N 1
ATOM 3559 C CA . GLU B 1 164 ? 52.788 104.141 73.553 1.00 10.74 192 GLU B CA 1
ATOM 3560 C C . GLU B 1 164 ? 51.730 105.227 73.617 1.00 11.59 192 GLU B C 1
ATOM 3561 O O . GLU B 1 164 ? 51.959 106.346 73.161 1.00 12.08 192 GLU B O 1
ATOM 3567 N N . TYR B 1 165 ? 50.576 104.899 74.189 1.00 10.39 193 TYR B N 1
ATOM 3568 C CA . TYR B 1 165 ? 49.489 105.858 74.299 1.00 12.75 193 TYR B CA 1
ATOM 3569 C C . TYR B 1 165 ? 49.972 107.157 74.946 1.00 14.13 193 TYR B C 1
ATOM 3570 O O . TYR B 1 165 ? 49.976 108.208 74.303 1.00 13.23 193 TYR B O 1
ATOM 3579 N N . PRO B 1 166 ? 50.386 107.098 76.230 1.00 14.31 194 PRO B N 1
ATOM 3580 C CA . PRO B 1 166 ? 50.861 108.306 76.906 1.00 15.04 194 PRO B CA 1
ATOM 3581 C C . PRO B 1 166 ? 52.094 108.939 76.272 1.00 15.02 194 PRO B C 1
ATOM 3582 O O . PRO B 1 166 ? 52.339 110.123 76.464 1.00 16.85 194 PRO B O 1
ATOM 3586 N N . VAL B 1 167 ? 52.873 108.155 75.530 1.00 14.98 195 VAL B N 1
ATOM 3587 C CA . VAL B 1 167 ? 54.064 108.684 74.874 1.00 14.17 195 VAL B CA 1
ATOM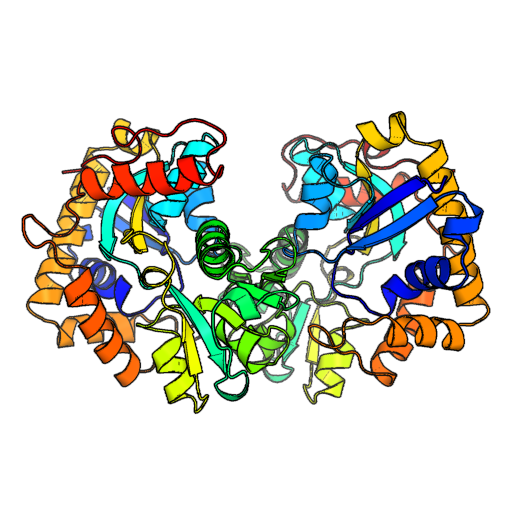 3588 C C . VAL B 1 167 ? 53.654 109.552 73.694 1.00 15.45 195 VAL B C 1
ATOM 3589 O O . VAL B 1 167 ? 54.083 110.699 73.589 1.00 17.60 195 VAL B O 1
ATOM 3593 N N . LEU B 1 168 ? 52.840 109.002 72.797 1.00 15.86 196 LEU B N 1
ATOM 3594 C CA . LEU B 1 168 ? 52.376 109.770 71.645 1.00 15.85 196 LEU B CA 1
ATOM 3595 C C . LEU B 1 168 ? 51.721 111.060 72.138 1.00 16.14 196 LEU B C 1
ATOM 3596 O O . LEU B 1 168 ? 51.968 112.137 71.603 1.00 14.82 196 LEU B O 1
ATOM 3601 N N . LYS B 1 169 ? 50.884 110.945 73.163 1.00 17.27 197 LYS B N 1
ATOM 3602 C CA . LYS B 1 169 ? 50.211 112.110 73.717 1.00 20.20 197 LYS B CA 1
ATOM 3603 C C . LYS B 1 169 ? 51.239 113.096 74.264 1.00 20.67 197 LYS B C 1
ATOM 3604 O O . LYS B 1 169 ? 51.156 114.296 74.008 1.00 20.27 197 LYS B O 1
ATOM 3610 N N . HIS B 1 170 ? 52.217 112.586 75.001 1.00 21.17 198 HIS B N 1
ATOM 3611 C CA . HIS B 1 170 ? 53.251 113.438 75.574 1.00 23.33 198 HIS B CA 1
ATOM 3612 C C . HIS B 1 170 ? 54.069 114.123 74.484 1.00 23.20 198 HIS B C 1
ATOM 3613 O O . HIS B 1 170 ? 54.602 115.206 74.699 1.00 22.06 198 HIS B O 1
ATOM 3620 N N . GLU B 1 171 ? 54.174 113.480 73.323 1.00 24.62 199 GLU B N 1
ATOM 3621 C CA . GLU B 1 171 ? 54.926 114.032 72.200 1.00 24.74 199 GLU B CA 1
ATOM 3622 C C . GLU B 1 171 ? 54.055 114.985 71.394 1.00 24.95 199 GLU B C 1
ATOM 3623 O O . GLU B 1 171 ? 54.514 115.569 70.418 1.00 26.34 199 GLU B O 1
ATOM 3629 N N . GLY B 1 172 ? 52.791 115.120 71.786 1.00 25.08 200 GLY B N 1
ATOM 3630 C CA . GLY B 1 172 ? 51.907 116.043 71.097 1.00 25.69 200 GLY B CA 1
ATOM 3631 C C . GLY B 1 172 ? 50.869 115.501 70.133 1.00 26.44 200 GLY B C 1
ATOM 3632 O O . GLY B 1 172 ? 50.238 116.277 69.415 1.00 26.85 200 GLY B O 1
ATOM 3633 N N . HIS B 1 173 ? 50.667 114.190 70.117 1.00 26.40 201 HIS B N 1
ATOM 3634 C CA . HIS B 1 173 ? 49.697 113.596 69.202 1.00 25.85 201 HIS B CA 1
ATOM 3635 C C . HIS B 1 173 ? 48.357 113.253 69.846 1.00 26.48 201 HIS B C 1
ATOM 3636 O O . HIS B 1 173 ? 48.307 112.574 70.875 1.00 26.31 201 HIS B O 1
ATOM 3643 N N . ASP B 1 174 ? 47.273 113.733 69.237 1.00 26.81 202 ASP B N 1
ATOM 3644 C CA . ASP B 1 174 ? 45.919 113.464 69.721 1.00 27.54 202 ASP B CA 1
ATOM 3645 C C . ASP B 1 174 ? 45.578 112.052 69.239 1.00 25.49 202 ASP B C 1
ATOM 3646 O O . ASP B 1 174 ? 45.262 111.847 68.068 1.00 24.86 202 ASP B O 1
ATOM 3651 N N . ILE B 1 175 ? 45.638 111.084 70.147 1.00 23.72 203 ILE B N 1
ATOM 3652 C CA . ILE B 1 175 ? 45.385 109.693 69.787 1.00 23.09 203 ILE B CA 1
ATOM 3653 C C . ILE B 1 175 ? 44.015 109.153 70.156 1.00 21.35 203 ILE B C 1
ATOM 3654 O O . ILE B 1 175 ? 43.494 109.440 71.226 1.00 24.42 203 ILE B O 1
ATOM 3659 N N . SER B 1 176 ? 43.436 108.370 69.252 1.00 19.88 204 SER B N 1
ATOM 3660 C CA . SER B 1 176 ? 42.146 107.733 69.484 1.00 19.13 204 SER B CA 1
ATOM 3661 C C . SER B 1 176 ? 42.414 106.238 69.406 1.00 19.75 204 SER B C 1
ATOM 3662 O O . SER B 1 176 ? 43.459 105.827 68.896 1.00 18.99 204 SER B O 1
ATOM 3665 N N . TYR B 1 177 ? 41.478 105.416 69.866 1.00 19.19 205 TYR B N 1
ATOM 3666 C CA . TYR B 1 177 ? 41.739 103.982 69.900 1.00 18.91 205 TYR B CA 1
ATOM 3667 C C . TYR B 1 177 ? 40.522 103.073 69.842 1.00 18.52 205 TYR B C 1
ATOM 3668 O O . TYR B 1 177 ? 39.381 103.522 69.824 1.00 19.49 205 TYR B O 1
ATOM 3677 N N . PHE B 1 178 ? 40.809 101.776 69.836 1.00 18.20 206 PHE B N 1
ATOM 3678 C CA . PHE B 1 178 ? 39.805 100.723 69.854 1.00 17.60 206 PHE B CA 1
ATOM 3679 C C . PHE B 1 178 ? 40.370 99.642 70.782 1.00 17.56 206 PHE B C 1
ATOM 3680 O O . PHE B 1 178 ? 41.437 99.084 70.526 1.00 16.65 206 PHE B O 1
ATOM 3688 N N . ASN B 1 179 ? 39.656 99.371 71.869 1.00 17.93 207 ASN B N 1
ATOM 3689 C CA . ASN B 1 179 ? 40.059 98.357 72.840 1.00 17.15 207 ASN B CA 1
ATOM 3690 C C . ASN B 1 179 ? 39.624 97.000 72.293 1.00 15.26 207 ASN B C 1
ATOM 3691 O O . ASN B 1 179 ? 38.446 96.782 72.018 1.00 14.10 207 ASN B O 1
ATOM 3696 N N . PRO B 1 180 ? 40.569 96.067 72.133 1.00 14.64 208 PRO B N 1
ATOM 3697 C CA . PRO B 1 180 ? 40.176 94.759 71.603 1.00 13.54 208 PRO B CA 1
ATOM 3698 C C . PRO B 1 180 ? 39.110 94.072 72.449 1.00 13.41 208 PRO B C 1
ATOM 3699 O O . PRO B 1 180 ? 38.242 93.366 71.929 1.00 13.33 208 PRO B O 1
ATOM 3703 N N . VAL B 1 181 ? 39.170 94.303 73.755 1.00 14.07 209 VAL B N 1
ATOM 3704 C CA . VAL B 1 181 ? 38.210 93.725 74.687 1.00 15.34 209 VAL B CA 1
ATOM 3705 C C . VAL B 1 181 ? 36.778 94.181 74.392 1.00 15.54 209 VAL B C 1
ATOM 3706 O O . VAL B 1 181 ? 35.813 93.518 74.784 1.00 15.32 209 VAL B O 1
ATOM 3710 N N . ASP B 1 182 ? 36.643 95.311 73.703 1.00 15.47 210 ASP B N 1
ATOM 3711 C CA . ASP B 1 182 ? 35.327 95.830 73.350 1.00 16.26 210 ASP B CA 1
ATOM 3712 C C . ASP B 1 182 ? 34.888 95.260 72.018 1.00 17.25 210 ASP B C 1
ATOM 3713 O O . ASP B 1 182 ? 33.761 95.486 71.575 1.00 16.69 210 ASP B O 1
ATOM 3718 N N . TYR B 1 183 ? 35.775 94.510 71.379 1.00 16.88 211 TYR B N 1
ATOM 3719 C CA . TYR B 1 183 ? 35.449 93.952 70.086 1.00 17.12 211 TYR B CA 1
ATOM 3720 C C . TYR B 1 183 ? 35.660 92.457 69.934 1.00 18.16 211 TYR B C 1
ATOM 3721 O O . TYR B 1 183 ? 36.289 92.011 68.972 1.00 18.98 211 TYR B O 1
ATOM 3730 N N . GLY B 1 184 ? 35.137 91.692 70.888 1.00 17.35 212 GLY B N 1
ATOM 3731 C CA . GLY B 1 184 ? 35.230 90.243 70.821 1.00 17.23 212 GLY B CA 1
ATOM 3732 C C . GLY B 1 184 ? 36.505 89.546 71.256 1.00 17.51 212 GLY B C 1
ATOM 3733 O O . GLY B 1 184 ? 36.592 88.324 71.165 1.00 18.57 212 GLY B O 1
ATOM 3734 N N . VAL B 1 185 ? 37.497 90.289 71.724 1.00 17.16 213 VAL B N 1
ATOM 3735 C CA . VAL B 1 185 ? 38.734 89.652 72.153 1.00 16.31 213 VAL B CA 1
ATOM 3736 C C . VAL B 1 185 ? 38.677 89.416 73.649 1.00 15.13 213 VAL B C 1
ATOM 3737 O O . VAL B 1 185 ? 38.214 90.272 74.393 1.00 14.16 213 VAL B O 1
ATOM 3741 N N . PRO B 1 186 ? 39.149 88.242 74.102 1.00 15.42 214 PRO B N 1
ATOM 3742 C CA . PRO B 1 186 ? 39.183 87.819 75.503 1.00 15.86 214 PRO B CA 1
ATOM 3743 C C . PRO B 1 186 ? 40.245 88.509 76.350 1.00 17.68 214 PRO B C 1
ATOM 3744 O O . PRO B 1 186 ? 41.260 88.976 75.833 1.00 18.90 214 PRO B O 1
ATOM 3748 N N . GLU B 1 187 ? 40.001 88.556 77.658 1.00 18.47 215 GLU B N 1
ATOM 3749 C CA . GLU B 1 187 ? 40.918 89.177 78.612 1.00 19.25 215 GLU B CA 1
ATOM 3750 C C . GLU B 1 187 ? 42.186 88.338 78.815 1.00 20.32 215 GLU B C 1
ATOM 3751 O O . GLU B 1 187 ? 42.441 87.849 79.913 1.00 23.04 215 GLU B O 1
ATOM 3757 N N . TYR B 1 188 ? 42.987 88.167 77.772 1.00 19.82 216 TYR B N 1
ATOM 3758 C CA . TYR B 1 188 ? 44.213 87.374 77.895 1.00 19.62 216 TYR B CA 1
ATOM 3759 C C . TYR B 1 188 ? 45.288 88.121 78.687 1.00 19.06 216 TYR B C 1
ATOM 3760 O O . TYR B 1 188 ? 45.212 89.338 78.848 1.00 19.85 216 TYR B O 1
ATOM 3769 N N . ASP B 1 189 ? 46.292 87.388 79.168 1.00 17.89 217 ASP B N 1
ATOM 3770 C CA . ASP B 1 189 ? 47.392 87.995 79.910 1.00 16.35 217 ASP B CA 1
ATOM 3771 C C . ASP B 1 189 ? 48.347 88.601 78.882 1.00 15.35 217 ASP B C 1
ATOM 3772 O O . ASP B 1 189 ? 48.887 87.880 78.039 1.00 14.21 217 ASP B O 1
ATOM 3777 N N . GLU B 1 190 ? 48.564 89.913 78.948 1.00 13.71 218 GLU B N 1
ATOM 3778 C CA . GLU B 1 190 ? 49.446 90.574 77.989 1.00 13.52 218 GLU B CA 1
ATOM 3779 C C . GLU B 1 190 ? 50.897 90.114 78.069 1.00 13.99 218 GLU B C 1
ATOM 3780 O O . GLU B 1 190 ? 51.521 89.814 77.048 1.00 14.91 218 GLU B O 1
ATOM 3786 N N . LEU B 1 191 ? 51.442 90.071 79.280 1.00 14.73 219 LEU B N 1
ATOM 3787 C CA . LEU B 1 191 ? 52.828 89.659 79.456 1.00 15.41 219 LEU B CA 1
ATOM 3788 C C . LEU B 1 191 ? 52.947 88.452 80.373 1.00 14.62 219 LEU B C 1
ATOM 3789 O O . LEU B 1 191 ? 52.386 88.419 81.468 1.00 12.47 219 LEU B O 1
ATOM 3794 N N . VAL B 1 192 ? 53.695 87.461 79.909 1.00 14.74 220 VAL B N 1
ATOM 3795 C CA . VAL B 1 192 ? 53.886 86.242 80.662 1.00 14.31 220 VAL B CA 1
ATOM 3796 C C . VAL B 1 192 ? 55.325 85.745 80.515 1.00 14.61 220 VAL B C 1
ATOM 3797 O O . VAL B 1 192 ? 55.914 85.826 79.434 1.00 14.23 220 VAL B O 1
ATOM 3801 N N . LEU B 1 193 ? 55.901 85.261 81.614 1.00 14.70 221 LEU B N 1
ATOM 3802 C CA . LEU B 1 193 ? 57.265 84.739 81.601 1.00 14.21 221 LEU B CA 1
ATOM 3803 C C . LEU B 1 193 ? 57.235 83.353 80.964 1.00 13.99 221 LEU B C 1
ATOM 3804 O O . LEU B 1 193 ? 56.400 82.513 81.331 1.00 13.90 221 LEU B O 1
ATOM 3809 N N . ILE B 1 194 ? 58.140 83.116 80.013 1.00 12.50 222 ILE B N 1
ATOM 3810 C CA . ILE B 1 194 ? 58.178 81.832 79.313 1.00 12.80 222 ILE B CA 1
ATOM 3811 C C . ILE B 1 194 ? 59.518 81.098 79.322 1.00 11.67 222 ILE B C 1
ATOM 3812 O O . ILE B 1 194 ? 60.583 81.697 79.401 1.00 10.38 222 ILE B O 1
ATOM 3817 N N . SER B 1 195 ? 59.431 79.781 79.226 1.00 13.75 223 SER B N 1
ATOM 3818 C CA . SER B 1 195 ? 60.596 78.913 79.158 1.00 15.71 223 SER B CA 1
ATOM 3819 C C . SER B 1 195 ? 60.200 77.748 78.258 1.00 16.37 223 SER B C 1
ATOM 3820 O O . SER B 1 195 ? 59.051 77.650 77.825 1.00 17.17 223 SER B O 1
ATOM 3823 N N . ASN B 1 196 ? 61.145 76.875 77.944 1.00 17.81 224 ASN B N 1
ATOM 3824 C CA . ASN B 1 196 ? 60.796 75.741 77.115 1.00 19.62 224 ASN B CA 1
ATOM 3825 C C . ASN B 1 196 ? 60.599 74.535 78.022 1.00 19.12 224 ASN B C 1
ATOM 3826 O O . ASN B 1 196 ? 60.970 74.562 79.193 1.00 18.54 224 ASN B O 1
ATOM 3831 N N . GLU B 1 197 ? 59.989 73.490 77.485 1.00 19.40 225 GLU B N 1
ATOM 3832 C CA . GLU B 1 197 ? 59.728 72.297 78.264 1.00 21.41 225 GLU B CA 1
ATOM 3833 C C . GLU B 1 197 ? 61.008 71.661 78.790 1.00 21.16 225 GLU B C 1
ATOM 3834 O O . GLU B 1 197 ? 61.131 71.407 79.989 1.00 21.66 225 GLU B O 1
ATOM 3840 N N . ALA B 1 198 ? 61.958 71.416 77.892 1.00 20.15 226 ALA B N 1
ATOM 3841 C CA . ALA B 1 198 ? 63.225 70.797 78.255 1.00 20.21 226 ALA B CA 1
ATOM 3842 C C . ALA B 1 198 ? 63.884 71.462 79.460 1.00 20.55 226 ALA B C 1
ATOM 3843 O O . ALA B 1 198 ? 64.418 70.781 80.336 1.00 21.53 226 ALA B O 1
ATOM 3845 N N . TYR B 1 199 ? 63.829 72.790 79.509 1.00 19.66 227 TYR B N 1
ATOM 3846 C CA . TYR B 1 199 ? 64.442 73.541 80.599 1.00 19.35 227 TYR B CA 1
ATOM 3847 C C . TYR B 1 199 ? 63.659 73.495 81.912 1.00 19.36 227 TYR B C 1
ATOM 3848 O O . TYR B 1 199 ? 64.246 73.482 82.995 1.00 18.46 227 TYR B O 1
ATOM 3857 N N . VAL B 1 200 ? 62.335 73.478 81.822 1.00 20.64 228 VAL B N 1
ATOM 3858 C CA . VAL B 1 200 ? 61.514 73.430 83.024 1.00 21.93 228 VAL B CA 1
ATOM 3859 C C . VAL B 1 200 ? 61.683 72.059 83.670 1.00 23.00 228 VAL B C 1
ATOM 3860 O O . VAL B 1 200 ? 61.512 71.902 84.877 1.00 22.91 228 VAL B O 1
ATOM 3864 N N . GLU B 1 201 ? 62.039 71.072 82.858 1.00 24.97 229 GLU B N 1
ATOM 3865 C CA . GLU B 1 201 ? 62.234 69.718 83.357 1.00 27.91 229 GLU B CA 1
ATOM 3866 C C . GLU B 1 201 ? 63.635 69.527 83.931 1.00 27.61 229 GLU B C 1
ATOM 3867 O O . GLU B 1 201 ? 63.800 68.953 85.006 1.00 26.34 229 GLU B O 1
ATOM 3873 N N . GLU B 1 202 ? 64.635 70.030 83.212 1.00 27.48 230 GLU B N 1
ATOM 3874 C CA . GLU B 1 202 ? 66.029 69.906 83.625 1.00 28.52 230 GLU B CA 1
ATOM 3875 C C . GLU B 1 202 ? 66.501 70.938 84.646 1.00 29.32 230 GLU B C 1
ATOM 3876 O O . GLU B 1 202 ? 67.352 70.637 85.480 1.00 29.86 230 GLU B O 1
ATOM 3878 N N . SER B 1 203 ? 65.962 72.151 84.590 1.00 31.75 231 SER B N 1
ATOM 3879 C CA . SER B 1 203 ? 66.397 73.196 85.515 1.00 32.71 231 SER B CA 1
ATOM 3880 C C . SER B 1 203 ? 65.308 73.861 86.347 1.00 32.89 231 SER B C 1
ATOM 3881 O O . SER B 1 203 ? 65.238 75.089 86.414 1.00 33.51 231 SER B O 1
ATOM 3884 N N . GLY B 1 204 ? 64.482 73.051 87.002 1.00 32.76 232 GLY B N 1
ATOM 3885 C CA . GLY B 1 204 ? 63.407 73.587 87.819 1.00 32.83 232 GLY B CA 1
ATOM 3886 C C . GLY B 1 204 ? 63.850 74.318 89.077 1.00 33.11 232 GLY B C 1
ATOM 3887 O O . GLY B 1 204 ? 63.208 75.287 89.496 1.00 33.58 232 GLY B O 1
ATOM 3888 N N . GLU B 1 205 ? 64.939 73.860 89.687 1.00 31.82 233 GLU B N 1
ATOM 3889 C CA . GLU B 1 205 ? 65.436 74.494 90.903 1.00 30.77 233 GLU B CA 1
ATOM 3890 C C . GLU B 1 205 ? 65.930 75.885 90.543 1.00 29.11 233 GLU B C 1
ATOM 3891 O O . GLU B 1 205 ? 65.839 76.816 91.345 1.00 27.46 233 GLU B O 1
ATOM 3893 N N . VAL B 1 206 ? 66.461 76.014 89.331 1.00 27.57 234 VAL B N 1
ATOM 3894 C CA . VAL B 1 206 ? 66.943 77.301 88.866 1.00 26.86 234 VAL B CA 1
ATOM 3895 C C . VAL B 1 206 ? 65.743 78.204 88.714 1.00 27.18 234 VAL B C 1
ATOM 3896 O O . VAL B 1 206 ? 65.704 79.299 89.265 1.00 29.30 234 VAL B O 1
ATOM 3900 N N . LEU B 1 207 ? 64.764 77.728 87.954 1.00 27.84 235 LEU B N 1
ATOM 3901 C CA . LEU B 1 207 ? 63.541 78.472 87.724 1.00 26.97 235 LEU B CA 1
ATOM 3902 C C . LEU B 1 207 ? 62.915 78.923 89.037 1.00 26.12 235 LEU B C 1
ATOM 3903 O O . LEU B 1 207 ? 62.469 80.061 89.150 1.00 25.86 235 LEU B O 1
ATOM 3908 N N . ALA B 1 208 ? 62.894 78.036 90.028 1.00 24.60 236 ALA B N 1
ATOM 3909 C CA . ALA B 1 208 ? 62.312 78.366 91.324 1.00 23.42 236 ALA B CA 1
ATOM 3910 C C . ALA B 1 208 ? 63.173 79.387 92.048 1.00 22.43 236 ALA B C 1
ATOM 3911 O O . ALA B 1 208 ? 62.666 80.255 92.759 1.00 22.98 236 ALA B O 1
ATOM 3913 N N . ALA B 1 209 ? 64.483 79.277 91.872 1.00 22.50 237 ALA B N 1
ATOM 3914 C CA . ALA B 1 209 ? 65.403 80.213 92.505 1.00 22.50 237 ALA B CA 1
ATOM 3915 C C . ALA B 1 209 ? 65.183 81.567 91.842 1.00 22.09 237 ALA B C 1
ATOM 3916 O O . ALA B 1 209 ? 65.060 82.597 92.502 1.00 21.90 237 ALA B O 1
ATOM 3918 N N . PHE B 1 210 ? 65.110 81.539 90.519 1.00 21.32 238 PHE B N 1
ATOM 3919 C CA . PHE B 1 210 ? 64.901 82.736 89.728 1.00 20.88 238 PHE B CA 1
ATOM 3920 C C . PHE B 1 210 ? 63.596 83.447 90.070 1.00 20.42 238 PHE B C 1
ATOM 3921 O O . PHE B 1 210 ? 63.559 84.671 90.161 1.00 19.64 238 PHE B O 1
ATOM 3929 N N . TRP B 1 211 ? 62.525 82.680 90.247 1.00 21.01 239 TRP B N 1
ATOM 3930 C CA . TRP B 1 211 ? 61.226 83.266 90.545 1.00 21.59 239 TRP B CA 1
ATOM 3931 C C . TRP B 1 211 ? 61.073 83.819 91.964 1.00 23.00 239 TRP B C 1
ATOM 3932 O O . TRP B 1 211 ? 60.287 84.744 92.188 1.00 23.05 239 TRP B O 1
ATOM 3943 N N . ARG B 1 212 ? 61.792 83.250 92.926 1.00 22.68 240 ARG B N 1
ATOM 3944 C CA . ARG B 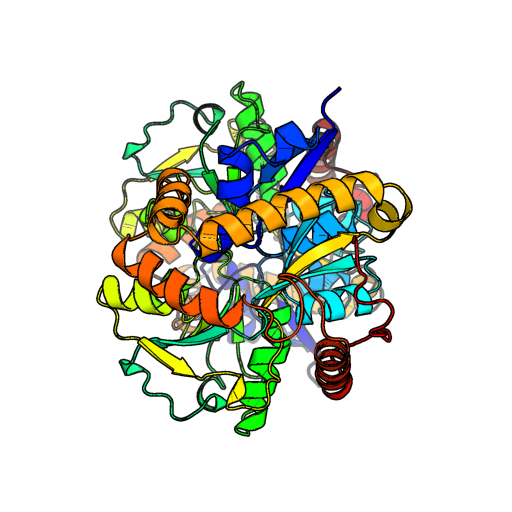1 212 ? 61.710 83.768 94.281 1.00 21.97 240 ARG B CA 1
ATOM 3945 C C . ARG B 1 212 ? 62.360 85.139 94.250 1.00 21.20 240 ARG B C 1
ATOM 3946 O O . ARG B 1 212 ? 61.783 86.119 94.718 1.00 20.86 240 ARG B O 1
ATOM 3954 N N . ALA B 1 213 ? 63.562 85.204 93.684 1.00 18.83 241 ALA B N 1
ATOM 3955 C CA . ALA B 1 213 ? 64.279 86.465 93.592 1.00 17.81 241 ALA B CA 1
ATOM 3956 C C . ALA B 1 213 ? 63.402 87.464 92.856 1.00 17.75 241 ALA B C 1
ATOM 3957 O O . ALA B 1 213 ? 63.337 88.637 93.220 1.00 18.71 241 ALA B O 1
ATOM 3959 N N . ALA B 1 214 ? 62.703 86.981 91.837 1.00 15.88 242 ALA B N 1
ATOM 3960 C CA . ALA B 1 214 ? 61.840 87.833 91.033 1.00 16.72 242 ALA B CA 1
ATOM 3961 C C . ALA B 1 214 ? 60.650 88.336 91.827 1.00 16.52 242 ALA B C 1
ATOM 3962 O O . ALA B 1 214 ? 60.267 89.502 91.717 1.00 17.14 242 ALA B O 1
ATOM 3964 N N . LEU B 1 215 ? 60.068 87.444 92.619 1.00 16.87 243 LEU B N 1
ATOM 3965 C CA . LEU B 1 215 ? 58.914 87.770 93.443 1.00 16.06 243 LEU B CA 1
ATOM 3966 C C . LEU B 1 215 ? 59.348 88.821 94.448 1.00 15.62 243 LEU B C 1
ATOM 3967 O O . LEU B 1 215 ? 58.634 89.798 94.712 1.00 14.52 243 LEU B O 1
ATOM 3972 N N . LYS B 1 216 ? 60.546 88.609 94.979 1.00 14.93 244 LYS B N 1
ATOM 3973 C CA . LYS B 1 216 ? 61.142 89.493 95.963 1.00 13.91 244 LYS B CA 1
ATOM 3974 C C . LYS B 1 216 ? 61.332 90.881 95.356 1.00 11.81 244 LYS B C 1
ATOM 3975 O O . LYS B 1 216 ? 60.986 91.898 95.974 1.00 7.99 244 LYS B O 1
ATOM 3981 N N . GLY B 1 217 ? 61.880 90.917 94.145 1.00 11.59 245 GLY B N 1
ATOM 3982 C CA . GLY B 1 217 ? 62.066 92.190 93.465 1.00 14.70 245 GLY B CA 1
ATOM 3983 C C . GLY B 1 217 ? 60.707 92.861 93.262 1.00 17.40 245 GLY B C 1
ATOM 3984 O O . GLY B 1 217 ? 60.559 94.068 93.474 1.00 16.76 245 GLY B O 1
ATOM 3985 N N . TYR B 1 218 ? 59.714 92.067 92.856 1.00 17.01 246 TYR B N 1
ATOM 3986 C CA . TYR B 1 218 ? 58.354 92.545 92.635 1.00 17.12 246 TYR B CA 1
ATOM 3987 C C . TYR B 1 218 ? 57.766 93.161 93.907 1.00 18.17 246 TYR B C 1
ATOM 3988 O O . TYR B 1 218 ? 57.192 94.250 93.885 1.00 16.32 246 TYR B O 1
ATOM 3997 N N . GLU B 1 219 ? 57.904 92.440 95.012 1.00 18.68 247 GLU B N 1
ATOM 3998 C CA . GLU B 1 219 ? 57.383 92.891 96.293 1.00 20.14 247 GLU B CA 1
ATOM 3999 C C . GLU B 1 219 ? 58.081 94.159 96.774 1.00 19.26 247 GLU B C 1
ATOM 4000 O O . GLU B 1 219 ? 57.479 94.997 97.450 1.00 18.79 247 GLU B O 1
ATOM 4006 N N . TRP B 1 220 ? 59.355 94.302 96.428 1.00 17.09 248 TRP B N 1
ATOM 4007 C CA . TRP B 1 220 ? 60.093 95.485 96.837 1.00 15.53 248 TRP B CA 1
ATOM 4008 C C . TRP B 1 220 ? 59.533 96.676 96.073 1.00 16.19 248 TRP B C 1
ATOM 4009 O O . TRP B 1 220 ? 59.345 97.751 96.635 1.00 16.40 248 TRP B O 1
ATOM 4020 N N . MET B 1 221 ? 59.266 96.460 94.785 1.00 17.38 249 MET B N 1
ATOM 4021 C CA . MET B 1 221 ? 58.714 97.479 93.889 1.00 17.60 249 MET B CA 1
ATOM 4022 C C . MET B 1 221 ? 57.383 97.998 94.411 1.00 18.64 249 MET B C 1
ATOM 4023 O O . MET B 1 221 ? 57.121 99.200 94.388 1.00 19.10 249 MET B O 1
ATOM 4028 N N . VAL B 1 222 ? 56.546 97.083 94.887 1.00 20.61 250 VAL B N 1
ATOM 4029 C CA . VAL B 1 222 ? 55.243 97.455 95.417 1.00 21.83 250 VAL B CA 1
ATOM 4030 C C . VAL B 1 222 ? 55.361 98.284 96.702 1.00 24.65 250 VAL B C 1
ATOM 4031 O O . VAL B 1 222 ? 54.570 99.206 96.918 1.00 25.14 250 VAL B O 1
ATOM 4035 N N . GLU B 1 223 ? 56.347 97.967 97.542 1.00 25.84 251 GLU B N 1
ATOM 4036 C CA . GLU B 1 223 ? 56.572 98.714 98.784 1.00 26.35 251 GLU B CA 1
ATOM 4037 C C . GLU B 1 223 ? 57.300 100.024 98.481 1.00 25.12 251 GLU B C 1
ATOM 4038 O O . GLU B 1 223 ? 57.172 100.996 99.217 1.00 24.30 251 GLU B O 1
ATOM 4044 N N . ASN B 1 224 ? 58.066 100.041 97.394 1.00 25.36 252 ASN B N 1
ATOM 4045 C CA . ASN B 1 224 ? 58.826 101.232 96.999 1.00 24.68 252 ASN B CA 1
ATOM 4046 C C . ASN B 1 224 ? 58.606 101.570 95.526 1.00 24.18 252 ASN B C 1
ATOM 4047 O O . ASN B 1 224 ? 59.530 101.514 94.719 1.00 24.00 252 ASN B O 1
ATOM 4052 N N . PRO B 1 225 ? 57.375 101.947 95.166 1.00 23.69 253 PRO B N 1
ATOM 4053 C CA . PRO B 1 225 ? 57.038 102.289 93.786 1.00 23.63 253 PRO B CA 1
ATOM 4054 C C . PRO B 1 225 ? 58.058 103.181 93.089 1.00 23.97 253 PRO B C 1
ATOM 4055 O O . PRO B 1 225 ? 58.651 102.790 92.080 1.00 20.83 253 PRO B O 1
ATOM 4059 N N . ASP B 1 226 ? 58.253 104.379 93.633 1.00 24.51 254 ASP B N 1
ATOM 4060 C CA . ASP B 1 226 ? 59.179 105.343 93.056 1.00 26.00 254 ASP B CA 1
ATOM 4061 C C . ASP B 1 226 ? 60.647 104.951 93.031 1.00 25.48 254 ASP B C 1
ATOM 4062 O O . ASP B 1 226 ? 61.318 105.130 92.013 1.00 23.71 254 ASP B O 1
ATOM 4067 N N . GLU B 1 227 ? 61.147 104.417 94.140 1.00 25.64 255 GLU B N 1
ATOM 4068 C CA . GLU B 1 227 ? 62.548 104.020 94.212 1.00 24.96 255 GLU B CA 1
ATOM 4069 C C . GLU B 1 227 ? 62.808 102.937 93.176 1.00 22.42 255 GLU B C 1
ATOM 4070 O O . GLU B 1 227 ? 63.882 102.865 92.582 1.00 20.48 255 GLU B O 1
ATOM 4076 N N . ALA B 1 228 ? 61.806 102.097 92.958 1.00 20.70 256 ALA B N 1
ATOM 4077 C CA . ALA B 1 228 ? 61.921 101.017 91.991 1.00 19.80 256 ALA B CA 1
ATOM 4078 C C . ALA B 1 228 ? 61.973 101.591 90.582 1.00 19.36 256 ALA B C 1
ATOM 4079 O O . ALA B 1 228 ? 62.863 101.269 89.795 1.00 18.43 256 ALA B O 1
ATOM 4081 N N . LEU B 1 229 ? 61.016 102.457 90.280 1.00 19.92 257 LEU B N 1
ATOM 4082 C CA . LEU B 1 229 ? 60.932 103.080 88.970 1.00 21.95 257 LEU B CA 1
ATOM 4083 C C . LEU B 1 229 ? 62.236 103.807 88.638 1.00 22.80 257 LEU B C 1
ATOM 4084 O O . LEU B 1 229 ? 62.629 103.894 87.471 1.00 23.36 257 LEU B O 1
ATOM 4089 N N . ASN B 1 230 ? 62.914 104.324 89.658 1.00 22.52 258 ASN B N 1
ATOM 4090 C CA . ASN B 1 230 ? 64.170 105.011 89.415 1.00 22.21 258 ASN B CA 1
ATOM 4091 C C . ASN B 1 230 ? 65.240 103.988 89.092 1.00 21.25 258 ASN B C 1
ATOM 4092 O O . ASN B 1 230 ? 66.101 104.232 88.249 1.00 21.05 258 ASN B O 1
ATOM 4097 N N . VAL B 1 231 ? 65.187 102.838 89.756 1.00 19.90 259 VAL B N 1
ATOM 4098 C CA . VAL B 1 231 ? 66.155 101.785 89.476 1.00 20.02 259 VAL B CA 1
ATOM 4099 C C . VAL B 1 231 ? 65.993 101.413 88.001 1.00 20.83 259 VAL B C 1
ATOM 4100 O O . VAL B 1 231 ? 66.971 101.170 87.291 1.00 19.62 259 VAL B O 1
ATOM 4104 N N . LEU B 1 232 ? 64.741 101.381 87.548 1.00 21.73 260 LEU B N 1
ATOM 4105 C CA . LEU B 1 232 ? 64.430 101.042 86.167 1.00 21.48 260 LEU B CA 1
ATOM 4106 C C . LEU B 1 232 ? 64.966 102.070 85.176 1.00 20.66 260 LEU B C 1
ATOM 4107 O O . LEU B 1 232 ? 65.607 101.716 84.194 1.00 19.45 260 LEU B O 1
ATOM 4112 N N . LEU B 1 233 ? 64.689 103.341 85.438 1.00 21.55 261 LEU B N 1
ATOM 4113 C CA . LEU B 1 233 ? 65.126 104.420 84.563 1.00 22.20 261 LEU B CA 1
ATOM 4114 C C . LEU B 1 233 ? 66.635 104.509 84.456 1.00 21.85 261 LEU B C 1
ATOM 4115 O O . LEU B 1 233 ? 67.177 104.773 83.382 1.00 21.65 261 LEU B O 1
ATOM 4120 N N . THR B 1 234 ? 67.325 104.289 85.564 1.00 21.94 262 THR B N 1
ATOM 4121 C CA . THR B 1 234 ? 68.773 104.341 85.517 1.00 24.47 262 THR B CA 1
ATOM 4122 C C . THR B 1 234 ? 69.279 103.171 84.683 1.00 23.29 262 THR B C 1
ATOM 4123 O O . THR B 1 234 ? 70.356 103.233 84.101 1.00 23.98 262 THR B O 1
ATOM 4127 N N . ASN B 1 235 ? 68.487 102.109 84.609 1.00 23.86 263 ASN B N 1
ATOM 4128 C CA . ASN B 1 235 ? 68.878 100.933 83.838 1.00 24.84 263 ASN B CA 1
ATOM 4129 C C . ASN B 1 235 ? 68.184 100.846 82.491 1.00 23.85 263 ASN B C 1
ATOM 4130 O O . ASN B 1 235 ? 68.100 99.769 81.897 1.00 25.78 263 ASN B O 1
ATOM 4135 N N . GLN B 1 236 ? 67.692 101.981 82.012 1.00 22.05 264 GLN B N 1
ATOM 4136 C CA . GLN B 1 236 ? 66.999 102.042 80.731 1.00 20.92 264 GLN B CA 1
ATOM 4137 C C . GLN B 1 236 ? 67.992 102.024 79.578 1.00 20.48 264 GLN B C 1
ATOM 4138 O O . GLN B 1 236 ? 69.179 102.279 79.769 1.00 18.63 264 GLN B O 1
ATOM 4144 N N . ASP B 1 237 ? 67.493 101.724 78.383 1.00 20.80 265 ASP B N 1
ATOM 4145 C CA . ASP B 1 237 ? 68.318 101.716 77.179 1.00 20.91 265 ASP B CA 1
ATOM 4146 C C . ASP B 1 237 ? 68.121 103.064 76.498 1.00 21.18 265 ASP B C 1
ATOM 4147 O O . ASP B 1 237 ? 67.460 103.171 75.468 1.00 20.31 265 ASP B O 1
ATOM 4152 N N . GLU B 1 238 ? 68.713 104.090 77.089 1.00 21.88 266 GLU B N 1
ATOM 4153 C CA . GLU B 1 238 ? 68.603 105.455 76.602 1.00 25.50 266 GLU B CA 1
ATOM 4154 C C . GLU B 1 238 ? 68.969 105.717 75.141 1.00 25.51 266 GLU B C 1
ATOM 4155 O O . GLU B 1 238 ? 68.425 106.634 74.532 1.00 25.40 266 GLU B O 1
ATOM 4161 N N . ALA B 1 239 ? 69.877 104.924 74.577 1.00 25.29 267 ALA B N 1
ATOM 4162 C CA . ALA B 1 239 ? 70.304 105.123 73.194 1.00 24.84 267 ALA B CA 1
ATOM 4163 C C . ALA B 1 239 ? 69.280 104.700 72.142 1.00 25.71 267 ALA B C 1
ATOM 4164 O O . ALA B 1 239 ? 69.074 105.399 71.156 1.00 25.96 267 ALA B O 1
ATOM 4166 N N . ASN B 1 240 ? 68.628 103.564 72.353 1.00 26.85 268 ASN B N 1
ATOM 4167 C CA . ASN B 1 240 ? 67.662 103.069 71.379 1.00 27.13 268 ASN B CA 1
ATOM 4168 C C . ASN B 1 240 ? 66.204 103.134 71.832 1.00 26.62 268 ASN B C 1
ATOM 4169 O O . ASN B 1 240 ? 65.299 102.901 71.030 1.00 26.75 268 ASN B O 1
ATOM 4174 N N . PHE B 1 241 ? 65.970 103.442 73.105 1.00 24.56 269 PHE B N 1
ATOM 4175 C CA . PHE B 1 241 ? 64.601 103.519 73.614 1.00 23.63 269 PHE B CA 1
ATOM 4176 C C . PHE B 1 241 ? 64.502 104.406 74.863 1.00 20.81 269 PHE B C 1
ATOM 4177 O O . PHE B 1 241 ? 64.080 103.960 75.932 1.00 18.09 269 PHE B O 1
ATOM 4185 N N . PRO B 1 242 ? 64.873 105.688 74.729 1.00 19.78 270 PRO B N 1
ATOM 4186 C CA . PRO B 1 242 ? 64.830 106.637 75.846 1.00 19.76 270 PRO B CA 1
ATOM 4187 C C . PRO B 1 242 ? 63.448 106.718 76.480 1.00 19.32 270 PRO B C 1
ATOM 4188 O O . PRO B 1 242 ? 62.437 106.653 75.781 1.00 20.01 270 PRO B O 1
ATOM 4192 N N . LEU B 1 243 ? 63.411 106.862 77.803 1.00 19.16 271 LEU B N 1
ATOM 4193 C CA . LEU B 1 243 ? 62.146 106.935 78.529 1.00 19.67 271 LEU B CA 1
ATOM 4194 C C . LEU B 1 243 ? 61.873 108.317 79.112 1.00 20.36 271 LEU B C 1
ATOM 4195 O O . LEU B 1 243 ? 62.783 109.125 79.280 1.00 20.42 271 LEU B O 1
ATOM 4200 N N . ILE B 1 244 ? 60.605 108.576 79.413 1.00 22.09 272 ILE B N 1
ATOM 4201 C CA . ILE B 1 244 ? 60.177 109.846 79.979 1.00 21.67 272 ILE B CA 1
ATOM 4202 C C . ILE B 1 244 ? 59.722 109.609 81.404 1.00 23.31 272 ILE B C 1
ATOM 4203 O O . ILE B 1 244 ? 58.797 108.837 81.644 1.00 23.47 272 ILE B O 1
ATOM 4208 N N . GLN B 1 245 ? 60.375 110.273 82.346 1.00 25.87 273 GLN B N 1
ATOM 4209 C CA . GLN B 1 245 ? 60.028 110.143 83.752 1.00 29.20 273 GLN B CA 1
ATOM 4210 C C . GLN B 1 245 ? 58.514 110.049 83.953 1.00 29.62 273 GLN B C 1
ATOM 4211 O O . GLN B 1 245 ? 58.012 109.060 84.484 1.00 29.95 273 GLN B O 1
ATOM 4217 N N . GLU B 1 246 ? 57.793 111.077 83.513 1.00 30.86 274 GLU B N 1
ATOM 4218 C CA . GLU B 1 246 ? 56.340 111.133 83.670 1.00 31.94 274 GLU B CA 1
ATOM 4219 C C . GLU B 1 246 ? 55.529 109.997 83.062 1.00 30.07 274 GLU B C 1
ATOM 4220 O O . GLU B 1 246 ? 54.677 109.412 83.735 1.00 29.86 274 GLU B O 1
ATOM 4226 N N . VAL B 1 247 ? 55.765 109.688 81.794 1.00 27.31 275 VAL B N 1
ATOM 4227 C CA . VAL B 1 247 ? 55.001 108.618 81.172 1.00 26.17 275 VAL B CA 1
ATOM 4228 C C . VAL B 1 247 ? 55.279 107.292 81.867 1.00 23.24 275 VAL B C 1
ATOM 4229 O O . VAL B 1 247 ? 54.364 106.506 82.115 1.00 20.63 275 VAL B O 1
ATOM 4233 N N . GLU B 1 248 ? 56.543 107.062 82.200 1.00 21.85 276 GLU B N 1
ATOM 4234 C CA . GLU B 1 248 ? 56.941 105.822 82.844 1.00 21.57 276 GLU B CA 1
ATOM 4235 C C . GLU B 1 248 ? 56.339 105.605 84.227 1.00 22.07 276 GLU B C 1
ATOM 4236 O O . GLU B 1 248 ? 56.031 104.471 84.582 1.00 23.41 276 GLU B O 1
ATOM 4242 N N . GLU B 1 249 ? 56.169 106.664 85.016 1.00 23.32 277 GLU B N 1
ATOM 4243 C CA . GLU B 1 249 ? 55.570 106.484 86.340 1.00 25.57 277 GLU B CA 1
ATOM 4244 C C . GLU B 1 249 ? 54.063 106.314 86.166 1.00 25.74 277 GLU B C 1
ATOM 4245 O O . GLU B 1 249 ? 53.395 105.659 86.963 1.00 26.54 277 GLU B O 1
ATOM 4251 N N . GLU B 1 250 ? 53.538 106.906 85.103 1.00 25.96 278 GLU B N 1
ATOM 4252 C CA . GLU B 1 250 ? 52.128 106.789 84.777 1.00 25.91 278 GLU B CA 1
ATOM 4253 C C . GLU B 1 250 ? 51.883 105.347 84.327 1.00 24.99 278 GLU B C 1
ATOM 4254 O O . GLU B 1 250 ? 50.876 104.723 84.677 1.00 23.67 278 GLU B O 1
ATOM 4260 N N . SER B 1 251 ? 52.830 104.836 83.546 1.00 23.53 279 SER B N 1
ATOM 4261 C CA . SER B 1 251 ? 52.778 103.481 83.031 1.00 22.55 279 SER B CA 1
ATOM 4262 C C . SER B 1 251 ? 52.760 102.507 84.200 1.00 22.40 279 SER B C 1
ATOM 4263 O O . SER B 1 251 ? 51.930 101.600 84.234 1.00 22.12 279 SER B O 1
ATOM 4266 N N . LEU B 1 252 ? 53.668 102.705 85.159 1.00 22.01 280 LEU B N 1
ATOM 4267 C CA . LEU B 1 252 ? 53.754 101.831 86.332 1.00 22.74 280 LEU B CA 1
ATOM 4268 C C . LEU B 1 252 ? 52.420 101.817 87.067 1.00 22.65 280 LEU B C 1
ATOM 4269 O O . LEU B 1 252 ? 51.939 100.765 87.490 1.00 23.53 280 LEU B O 1
ATOM 4274 N N . SER B 1 253 ? 51.821 102.994 87.214 1.00 22.47 281 SER B N 1
ATOM 4275 C CA . SER B 1 253 ? 50.544 103.104 87.898 1.00 21.98 281 SER B CA 1
ATOM 4276 C C . SER B 1 253 ? 49.523 102.172 87.255 1.00 21.79 281 SER B C 1
ATOM 4277 O O . SER B 1 253 ? 48.696 101.575 87.948 1.00 22.09 281 SER B O 1
ATOM 4280 N N . ILE B 1 254 ? 49.591 102.040 85.931 1.00 19.97 282 ILE B N 1
ATOM 4281 C CA . ILE B 1 254 ? 48.671 101.164 85.215 1.00 19.35 282 ILE B CA 1
ATOM 4282 C C . ILE B 1 254 ? 49.027 99.697 85.448 1.00 18.41 282 ILE B C 1
ATOM 4283 O O . ILE B 1 254 ? 48.182 98.886 85.830 1.00 19.66 282 ILE B O 1
ATOM 4288 N N . LEU B 1 255 ? 50.287 99.367 85.215 1.00 16.49 283 LEU B N 1
ATOM 4289 C CA . LEU B 1 255 ? 50.770 98.008 85.376 1.00 15.63 283 LEU B CA 1
ATOM 4290 C C . LEU B 1 255 ? 50.637 97.475 86.796 1.00 16.12 283 LEU B C 1
ATOM 4291 O O . LEU B 1 255 ? 50.376 96.290 86.986 1.00 15.86 283 LEU B O 1
ATOM 4296 N N . LEU B 1 256 ? 50.813 98.333 87.798 1.00 16.78 284 LEU B N 1
ATOM 4297 C CA . LEU B 1 256 ? 50.700 97.869 89.180 1.00 19.80 284 LEU B CA 1
ATOM 4298 C C . LEU B 1 256 ? 49.375 97.157 89.419 1.00 21.23 284 LEU B C 1
ATOM 4299 O O . LEU B 1 256 ? 49.309 96.152 90.137 1.00 21.13 284 LEU B O 1
ATOM 4304 N N . GLU B 1 257 ? 48.322 97.694 88.814 1.00 21.43 285 GLU B N 1
ATOM 4305 C CA . GLU B 1 257 ? 46.990 97.140 88.957 1.00 23.27 285 GLU B CA 1
ATOM 4306 C C . GLU B 1 257 ? 46.849 95.813 88.209 1.00 22.28 285 GLU B C 1
ATOM 4307 O O . GLU B 1 257 ? 46.326 94.840 88.754 1.00 21.57 285 GLU B O 1
ATOM 4313 N N . LYS B 1 258 ? 47.341 95.775 86.973 1.00 20.22 286 LYS B N 1
ATOM 4314 C CA . LYS B 1 258 ? 47.261 94.583 86.145 1.00 18.63 286 LYS B CA 1
ATOM 4315 C C . LYS B 1 258 ? 48.230 93.456 86.522 1.00 18.58 286 LYS B C 1
ATOM 4316 O O . LYS B 1 258 ? 47.973 92.294 86.218 1.00 20.15 286 LYS B O 1
ATOM 4322 N N . MET B 1 259 ? 49.337 93.788 87.176 1.00 18.24 287 MET B N 1
ATOM 4323 C CA . MET B 1 259 ? 50.310 92.772 87.578 1.00 19.42 287 MET B CA 1
ATOM 4324 C C . MET B 1 259 ? 49.918 92.053 88.878 1.00 20.85 287 MET B C 1
ATOM 4325 O O . MET B 1 259 ? 50.217 90.873 89.070 1.00 19.72 287 MET B O 1
ATOM 4330 N N . GLU B 1 260 ? 49.261 92.781 89.773 1.00 22.81 288 GLU B N 1
ATOM 4331 C CA . GLU B 1 260 ? 48.828 92.233 91.048 1.00 25.74 288 GLU B CA 1
ATOM 4332 C C . GLU B 1 260 ? 47.772 91.142 90.917 1.00 27.31 288 GLU B C 1
ATOM 4333 O O . GLU B 1 260 ? 46.787 91.291 90.183 1.00 27.33 288 GLU B O 1
ATOM 4339 N N . ASN B 1 261 ? 47.983 90.047 91.637 1.00 27.54 289 ASN B N 1
ATOM 4340 C CA . ASN B 1 261 ? 47.023 88.953 91.650 1.00 29.46 289 ASN B CA 1
ATOM 4341 C C . ASN B 1 261 ? 46.184 89.254 92.885 1.00 30.32 289 ASN B C 1
ATOM 4342 O O . ASN B 1 261 ? 46.612 89.009 94.011 1.00 30.10 289 ASN B O 1
ATOM 4347 N N . PRO B 1 262 ? 44.978 89.801 92.689 1.00 31.18 290 PRO B N 1
ATOM 4348 C CA . PRO B 1 262 ? 44.088 90.145 93.802 1.00 31.65 290 PRO B CA 1
ATOM 4349 C C . PRO B 1 262 ? 44.132 89.139 94.950 1.00 32.24 290 PRO B C 1
ATOM 4350 O O . PRO B 1 262 ? 44.375 89.503 96.099 1.00 31.88 290 PRO B O 1
ATOM 4354 N N . ASN B 1 263 ? 43.895 87.875 94.634 1.00 32.69 291 ASN B N 1
ATOM 4355 C CA . ASN B 1 263 ? 43.922 86.829 95.645 1.00 34.45 291 ASN B CA 1
ATOM 4356 C C . ASN B 1 263 ? 44.793 85.716 95.093 1.00 35.00 291 ASN B C 1
ATOM 4357 O O . ASN B 1 263 ? 44.373 84.955 94.217 1.00 37.98 291 ASN B O 1
ATOM 4362 N N . GLY B 1 264 ? 46.014 85.636 95.603 1.00 33.22 292 GLY B N 1
ATOM 4363 C CA . GLY B 1 264 ? 46.949 84.639 95.129 1.00 30.53 292 GLY B CA 1
ATOM 4364 C C . GLY B 1 264 ? 48.295 85.310 94.968 1.00 29.23 292 GLY B C 1
ATOM 4365 O O . GLY B 1 264 ? 48.402 86.528 95.117 1.00 28.64 292 GLY B O 1
ATOM 4366 N N . PRO B 1 265 ? 49.346 84.551 94.651 1.00 28.05 293 PRO B N 1
ATOM 4367 C CA . PRO B 1 265 ? 50.655 85.184 94.500 1.00 27.28 293 PRO B CA 1
ATOM 4368 C C . PRO B 1 265 ? 50.961 85.712 93.102 1.00 26.31 293 PRO B C 1
ATOM 4369 O O . PRO B 1 265 ? 50.415 85.237 92.103 1.00 25.70 293 PRO B O 1
ATOM 4373 N N . PHE B 1 266 ? 51.836 86.710 93.055 1.00 24.08 294 PHE B N 1
ATOM 4374 C CA . PHE B 1 266 ? 52.283 87.311 91.805 1.00 22.34 294 PHE B CA 1
ATOM 4375 C C . PHE B 1 266 ? 52.759 86.173 90.894 1.00 22.12 294 PHE B C 1
ATOM 4376 O O . PHE B 1 266 ? 53.455 85.257 91.346 1.00 22.11 294 PHE B O 1
ATOM 4384 N N . GLY B 1 267 ? 52.360 86.222 89.625 1.00 20.39 295 GLY B N 1
ATOM 4385 C CA . GLY B 1 267 ? 52.758 85.195 88.678 1.00 20.41 295 GLY B CA 1
ATOM 4386 C C . GLY B 1 267 ? 51.822 83.999 88.545 1.00 20.82 295 GLY B C 1
ATOM 4387 O O . GLY B 1 267 ? 51.903 83.251 87.569 1.00 20.52 295 GLY B O 1
ATOM 4388 N N . GLY B 1 268 ? 50.933 83.818 89.516 1.00 21.87 296 GLY B N 1
ATOM 4389 C CA . GLY B 1 268 ? 50.004 82.698 89.484 1.00 22.86 296 GLY B CA 1
ATOM 4390 C C . GLY B 1 268 ? 49.081 82.632 88.278 1.00 24.16 296 GLY B C 1
ATOM 4391 O O . GLY B 1 268 ? 48.462 83.621 87.893 1.00 22.63 296 GLY B O 1
ATOM 4392 N N . GLN B 1 269 ? 48.980 81.449 87.684 1.00 25.97 297 GLN B N 1
ATOM 4393 C CA . GLN B 1 269 ? 48.132 81.253 86.514 1.00 29.18 297 GLN B CA 1
ATOM 4394 C C . GLN B 1 269 ? 47.054 80.224 86.827 1.00 29.57 297 GLN B C 1
ATOM 4395 O O . GLN B 1 269 ? 47.076 79.595 87.886 1.00 30.93 297 GLN B O 1
ATOM 4401 N N . ASP B 1 270 ? 46.110 80.058 85.905 1.00 29.90 298 ASP B N 1
ATOM 4402 C CA . ASP B 1 270 ? 45.031 79.090 86.079 1.00 30.82 298 ASP B CA 1
ATOM 4403 C C . ASP B 1 270 ? 44.475 78.645 84.732 1.00 29.56 298 ASP B C 1
ATOM 4404 O O . ASP B 1 270 ? 44.427 79.420 83.776 1.00 28.13 298 ASP B O 1
ATOM 4409 N N . ALA B 1 271 ? 44.054 77.388 84.676 1.00 28.34 299 ALA B N 1
ATOM 4410 C CA . ALA B 1 271 ? 43.520 76.796 83.464 1.00 29.19 299 ALA B CA 1
ATOM 4411 C C . ALA B 1 271 ? 42.473 77.662 82.771 1.00 31.23 299 ALA B C 1
ATOM 4412 O O . ALA B 1 271 ? 42.503 77.814 81.550 1.00 31.11 299 ALA B O 1
ATOM 4414 N N . GLU B 1 272 ? 41.558 78.228 83.555 1.00 32.18 300 GLU B N 1
ATOM 4415 C CA . GLU B 1 272 ? 40.474 79.063 83.030 1.00 32.64 300 GLU B CA 1
ATOM 4416 C C . GLU B 1 272 ? 40.909 80.034 81.934 1.00 32.38 300 GLU B C 1
ATOM 4417 O O . GLU B 1 272 ? 40.499 79.897 80.778 1.00 33.43 300 GLU B O 1
ATOM 4419 N N . SER B 1 273 ? 41.731 81.016 82.304 1.00 30.81 301 SER B N 1
ATOM 4420 C CA . SER B 1 273 ? 42.214 82.017 81.357 1.00 28.01 301 SER B CA 1
ATOM 4421 C C . SER B 1 273 ? 42.758 81.377 80.080 1.00 24.69 301 SER B C 1
ATOM 4422 O O . SER B 1 273 ? 42.388 81.772 78.971 1.00 24.58 301 SER B O 1
ATOM 4425 N N . TRP B 1 274 ? 43.625 80.382 80.241 1.00 21.38 302 TRP B N 1
ATOM 4426 C CA . TRP B 1 274 ? 44.216 79.693 79.102 1.00 19.44 302 TRP B CA 1
ATOM 4427 C C . TRP B 1 274 ? 43.205 78.983 78.206 1.00 20.03 302 TRP B C 1
ATOM 4428 O O . TRP B 1 274 ? 43.314 79.036 76.981 1.00 19.29 302 TRP B O 1
ATOM 4439 N N . GLU B 1 275 ? 42.224 78.321 78.809 1.00 20.98 303 GLU B N 1
ATOM 4440 C CA . GLU B 1 275 ? 41.213 77.611 78.032 1.00 23.90 303 GLU B CA 1
ATOM 4441 C C . GLU B 1 275 ? 40.363 78.622 77.260 1.00 23.42 303 GLU B C 1
ATOM 4442 O O . GLU B 1 275 ? 39.997 78.398 76.104 1.00 21.30 303 GLU B O 1
ATOM 4448 N N . GLU B 1 276 ? 40.061 79.746 77.900 1.00 23.02 304 GLU B N 1
ATOM 4449 C CA . GLU B 1 276 ? 39.265 80.776 77.249 1.00 23.19 304 GLU B CA 1
ATOM 4450 C C . GLU B 1 276 ? 40.018 81.282 76.027 1.00 23.02 304 GLU B C 1
ATOM 4451 O O . GLU B 1 276 ? 39.464 81.353 74.928 1.00 23.60 304 GLU B O 1
ATOM 4453 N N . VAL B 1 277 ? 41.289 81.615 76.220 1.00 22.11 305 VAL B N 1
ATOM 4454 C CA . VAL B 1 277 ? 42.101 82.131 75.131 1.00 21.50 305 VAL B CA 1
ATOM 4455 C C . VAL B 1 277 ? 42.324 81.088 74.047 1.00 22.22 305 VAL B C 1
ATOM 4456 O O . VAL B 1 277 ? 42.359 81.420 72.863 1.00 21.06 305 VAL B O 1
ATOM 4460 N N . ILE B 1 278 ? 42.477 79.825 74.437 1.00 23.38 306 ILE B N 1
ATOM 4461 C CA . ILE B 1 278 ? 42.672 78.783 73.436 1.00 25.55 306 ILE B CA 1
ATOM 4462 C C . ILE B 1 278 ? 41.407 78.707 72.579 1.00 26.42 306 ILE B C 1
ATOM 4463 O O . ILE B 1 278 ? 41.469 78.805 71.351 1.00 28.15 306 ILE B O 1
ATOM 4468 N N . SER B 1 279 ? 40.260 78.552 73.234 1.00 25.78 307 SER B N 1
ATOM 4469 C CA . SER B 1 279 ? 38.989 78.456 72.526 1.00 25.19 307 SER B CA 1
ATOM 4470 C C . SER B 1 279 ? 38.811 79.616 71.550 1.00 24.92 307 SER B C 1
ATOM 4471 O O . SER B 1 279 ? 38.399 79.423 70.404 1.00 26.30 307 SER B O 1
ATOM 4474 N N . TRP B 1 280 ? 39.128 80.821 72.004 1.00 23.88 308 TRP B N 1
ATOM 4475 C CA . TRP B 1 280 ? 39.016 82.000 71.158 1.00 22.76 308 TRP B CA 1
ATOM 4476 C C . TRP B 1 280 ? 39.755 81.802 69.848 1.00 22.77 308 TRP B C 1
ATOM 4477 O O . TRP B 1 280 ? 39.196 82.012 68.772 1.00 22.30 308 TRP B O 1
ATOM 4488 N N . LEU B 1 281 ? 41.017 81.399 69.948 1.00 22.78 309 LEU B N 1
ATOM 4489 C CA . LEU B 1 281 ? 41.849 81.194 68.768 1.00 23.73 309 LEU B CA 1
ATOM 4490 C C . LEU B 1 281 ? 41.406 80.034 67.882 1.00 25.17 309 LEU B C 1
ATOM 4491 O O . LEU B 1 281 ? 41.665 80.044 66.679 1.00 25.73 309 LEU B O 1
ATOM 4496 N N . ASP B 1 282 ? 40.749 79.035 68.464 1.00 26.18 310 ASP B N 1
ATOM 4497 C CA . ASP B 1 282 ? 40.283 77.908 67.666 1.00 28.07 310 ASP B CA 1
ATOM 4498 C C . ASP B 1 282 ? 39.036 78.355 66.910 1.00 28.52 310 ASP B C 1
ATOM 4499 O O . ASP B 1 282 ? 38.907 78.129 65.701 1.00 28.21 310 ASP B O 1
ATOM 4504 N N . ALA B 1 283 ? 38.125 79.001 67.633 1.00 28.33 311 ALA B N 1
ATOM 4505 C CA . ALA B 1 283 ? 36.887 79.496 67.045 1.00 27.55 311 ALA B CA 1
ATOM 4506 C C . ALA B 1 283 ? 37.177 80.325 65.803 1.00 27.44 311 ALA B C 1
ATOM 4507 O O . ALA B 1 283 ? 36.509 80.176 64.783 1.00 28.13 311 ALA B O 1
ATOM 4509 N N . HIS B 1 284 ? 38.182 81.192 65.885 1.00 27.14 312 HIS B N 1
ATOM 4510 C CA . HIS B 1 284 ? 38.535 82.041 64.756 1.00 27.11 312 HIS B CA 1
ATOM 4511 C C . HIS B 1 284 ? 39.522 81.395 63.801 1.00 26.94 312 HIS B C 1
ATOM 4512 O O . HIS B 1 284 ? 40.127 82.069 62.975 1.00 26.02 312 HIS B O 1
ATOM 4519 N N . ASP B 1 285 ? 39.664 80.080 63.925 1.00 28.42 313 ASP B N 1
ATOM 4520 C CA . ASP B 1 285 ? 40.541 79.287 63.068 1.00 30.94 313 ASP B CA 1
ATOM 4521 C C . ASP B 1 285 ? 41.965 79.800 62.972 1.00 29.77 313 ASP B C 1
ATOM 4522 O O . ASP B 1 285 ? 42.457 80.081 61.883 1.00 28.22 313 ASP B O 1
ATOM 4527 N N . TRP B 1 286 ? 42.625 79.918 64.116 1.00 29.00 314 TRP B N 1
ATOM 4528 C CA . TRP B 1 286 ? 43.998 80.389 64.142 1.00 27.87 314 TRP B CA 1
ATOM 4529 C C . TRP B 1 286 ? 44.958 79.303 64.569 1.00 27.33 314 TRP B C 1
ATOM 4530 O O . TRP B 1 286 ? 46.168 79.447 64.415 1.00 28.12 314 TRP B O 1
ATOM 4541 N N . LEU B 1 287 ? 44.420 78.215 65.104 1.00 26.79 315 LEU B N 1
ATOM 4542 C CA . LEU B 1 287 ? 45.254 77.108 65.544 1.00 27.64 315 LEU B CA 1
ATOM 4543 C C . LEU B 1 287 ? 45.438 76.091 64.429 1.00 28.44 315 LEU B C 1
ATOM 4544 O O . LEU B 1 287 ? 44.548 75.882 63.611 1.00 27.42 315 LEU B O 1
ATOM 4549 N N . GLU B 1 288 ? 46.610 75.472 64.399 1.00 29.72 316 GLU B N 1
ATOM 4550 C CA . GLU B 1 288 ? 46.913 74.449 63.415 1.00 32.41 316 GLU B CA 1
ATOM 4551 C C . GLU B 1 288 ? 46.825 73.137 64.185 1.00 31.82 316 GLU B C 1
ATOM 4552 O O . GLU B 1 288 ? 46.003 72.281 63.883 1.00 32.26 316 GLU B O 1
ATOM 4558 N N . GLN B 1 289 ? 47.667 72.987 65.197 1.00 31.85 317 GLN B N 1
ATOM 4559 C CA . GLN B 1 289 ? 47.629 71.788 66.012 1.00 31.11 317 GLN B CA 1
ATOM 4560 C C . GLN B 1 289 ? 46.808 72.162 67.241 1.00 30.88 317 GLN B C 1
ATOM 4561 O O . GLN B 1 289 ? 46.853 73.301 67.697 1.00 32.68 317 GLN B O 1
ATOM 4567 N N . PRO B 1 290 ? 46.020 71.220 67.777 1.00 29.44 318 PRO B N 1
ATOM 4568 C CA . PRO B 1 290 ? 45.201 71.505 68.961 1.00 27.18 318 PRO B CA 1
ATOM 4569 C C . PRO B 1 290 ? 46.113 71.861 70.120 1.00 26.01 318 PRO B C 1
ATOM 4570 O O . PRO B 1 290 ? 47.224 71.356 70.195 1.00 25.91 318 PRO B O 1
ATOM 4574 N N . VAL B 1 291 ? 45.660 72.719 71.023 1.00 24.45 319 VAL B N 1
ATOM 4575 C CA . VAL B 1 291 ? 46.495 73.083 72.156 1.00 22.69 319 VAL B CA 1
ATOM 4576 C C . VAL B 1 291 ? 45.788 72.755 73.453 1.00 23.55 319 VAL B C 1
ATOM 4577 O O . VAL B 1 291 ? 44.594 72.986 73.581 1.00 24.08 319 VAL B O 1
ATOM 4581 N N . VAL B 1 292 ? 46.535 72.214 74.412 1.00 24.71 320 VAL B N 1
ATOM 4582 C CA . VAL B 1 292 ? 45.979 71.837 75.710 1.00 25.14 320 VAL B CA 1
ATOM 4583 C C . VAL B 1 292 ? 46.399 72.804 76.810 1.00 25.23 320 VAL B C 1
ATOM 4584 O O . VAL B 1 292 ? 47.584 72.906 77.140 1.00 25.31 320 VAL B O 1
ATOM 4588 N N . ALA B 1 293 ? 45.416 73.492 77.388 1.00 24.59 321 ALA B N 1
ATOM 4589 C CA . ALA B 1 293 ? 45.665 74.465 78.446 1.00 24.34 321 ALA B CA 1
ATOM 4590 C C . ALA B 1 293 ? 46.668 73.960 79.473 1.00 24.69 321 ALA B C 1
ATOM 4591 O O . ALA B 1 293 ? 47.647 74.639 79.786 1.00 24.77 321 ALA B O 1
ATOM 4593 N N . GLU B 1 294 ? 46.423 72.765 79.993 1.00 25.60 322 GLU B N 1
ATOM 4594 C CA . GLU B 1 294 ? 47.306 72.177 80.987 1.00 26.95 322 GLU B CA 1
ATOM 4595 C C . GLU B 1 294 ? 48.767 72.247 80.554 1.00 27.06 322 GLU B C 1
ATOM 4596 O O . GLU B 1 294 ? 49.612 72.745 81.292 1.00 27.57 322 GLU B O 1
ATOM 4598 N N . ASP B 1 295 ? 49.059 71.763 79.352 1.00 28.26 323 ASP B N 1
ATOM 4599 C CA . ASP B 1 295 ? 50.431 71.762 78.852 1.00 29.45 323 ASP B CA 1
ATOM 4600 C C . ASP B 1 295 ? 50.951 73.142 78.475 1.00 28.79 323 ASP B C 1
ATOM 4601 O O . ASP B 1 295 ? 52.152 73.324 78.281 1.00 29.79 323 ASP B O 1
ATOM 4606 N N . ALA B 1 296 ? 50.055 74.112 78.363 1.00 27.90 324 ALA B N 1
ATOM 4607 C CA . ALA B 1 296 ? 50.459 75.454 77.973 1.00 26.97 324 ALA B CA 1
ATOM 4608 C C . ALA B 1 296 ? 51.146 76.234 79.090 1.00 25.48 324 ALA B C 1
ATOM 4609 O O . ALA B 1 296 ? 51.918 77.153 78.827 1.00 24.41 324 ALA B O 1
ATOM 4611 N N . PHE B 1 297 ? 50.872 75.879 80.337 1.00 24.23 325 PHE B N 1
ATOM 4612 C CA . PHE B 1 297 ? 51.498 76.592 81.443 1.00 24.30 325 PHE B CA 1
ATOM 4613 C C . PHE B 1 297 ? 51.782 75.646 82.595 1.00 24.74 325 PHE B C 1
ATOM 4614 O O . PHE B 1 297 ? 51.272 74.523 82.631 1.00 24.70 325 PHE B O 1
ATOM 4622 N N . SER B 1 298 ? 52.609 76.103 83.526 1.00 24.98 326 SER B N 1
ATOM 4623 C CA . SER B 1 298 ? 52.954 75.312 84.694 1.00 27.06 326 SER B CA 1
ATOM 4624 C C . SER B 1 298 ? 53.577 76.185 85.767 1.00 27.32 326 SER B C 1
ATOM 4625 O O . SER B 1 298 ? 54.349 77.102 85.468 1.00 27.14 326 SER B O 1
ATOM 4628 N N . SER B 1 299 ? 53.230 75.891 87.019 1.00 28.62 327 SER B N 1
ATOM 4629 C CA . SER B 1 299 ? 53.739 76.642 88.159 1.00 30.21 327 SER B CA 1
ATOM 4630 C C . SER B 1 299 ? 55.240 76.423 88.291 1.00 32.06 327 SER B C 1
ATOM 4631 O O . SER B 1 299 ? 55.759 75.344 87.998 1.00 32.84 327 SER B O 1
ATOM 4634 N N . ILE B 1 300 ? 55.928 77.460 88.748 1.00 33.24 328 ILE B N 1
ATOM 4635 C CA . ILE B 1 300 ? 57.372 77.432 88.880 1.00 36.13 328 ILE B CA 1
ATOM 4636 C C . ILE B 1 300 ? 57.798 77.236 90.325 1.00 37.36 328 ILE B C 1
ATOM 4637 O O . ILE B 1 300 ? 58.981 77.056 90.614 1.00 39.18 328 ILE B O 1
ATOM 4642 N N . THR B 1 301 ? 56.831 77.280 91.234 1.00 38.69 329 THR B N 1
ATOM 4643 C CA . THR B 1 301 ? 57.111 77.110 92.661 1.00 39.24 329 THR B CA 1
ATOM 4644 C C . THR B 1 301 ? 55.974 76.397 93.386 1.00 39.69 329 THR B C 1
ATOM 4645 O O . THR B 1 301 ? 54.875 76.255 92.806 1.00 40.98 329 THR B O 1
#

Organism: Halalkalibacterium halodurans (strain ATCC BAA-125 / DSM 18197 / FERM 7344 / JCM 9153 / C-125) (NCBI:txid272558)

InterPro domains:
  IPR015168 SsuA/THI5-like [PF09084] (42-256)
  IPR027939 NMT1/THI5 family [PTHR31528] (1-326)

Radius of gyration: 24.7 Å; Cα contacts (8 Å, |Δi|>4): 1268; chains: 2; bounding box: 57×48×74 Å

B-factor: mean 21.79, std 8.08, range [1.0, 55.01]